Protein AF-A0A0D2G3L5-F1 (afdb_monomer_lite)

Foldseek 3Di:
DDDQLPDPVLLVVLVVLCLQQVDHSVLCSPPVSVVLVVLLVVLVVCLVPPDWDWDDPDPPDIDIGDQAQPAEEEEDEDSNNVCNRVSVRVSVNVSSVHDYHPQEYEYDEAPVVVVVVCVVCVVPPVGHYHYDHDDDDDDDDDPPDPVVVSVVVVVCVCRSRVPVPDDDPQDDLVVFQDDLVRPLCVCLLVDALQVQLVVVCPPPVNVVVVVVLVVLLPDDFFFEAAALDFDPPLDDFDDLPDALAFLVVQLLVLVVQLVVPDDPVLCVQAEDALPDSLLLPAAAASNPDRSGHDFQVRDDPSNNVSVLSSLPSGWDPVLSVQQQLLLCLQQLLCVSLSNNSRGHSRRKHKHKYHDPSDDQQAKIWMWIHYHQWIWTWIHHNNAIDTDFTKHWHFQQADCPPDPRHGRGHCPVLVVLVLVLLVPFDPVLNVQQAPEAALPGPPDDPLCQDPRQGRDQCHRSNGSPNHHAGGDQLVVGPPSSNVSVLVSVLVLQSRGDPSNSVVLSVSVVVFSRQWGKHKYHDRDPNTWIKIWIDGQFKIKIKGFDADSSTRGPDRGNRIIMITIHGGSRCGSHRVNNVVSVVVVVVVD

Secondary structure (DSSP, 8-state):
---GGGSHHHHHHHHHHHHHH---HHHIIIIIHHHHHHHHHHHHTTTT----EEEESSSS-EEEE-----SEEEEE--GGGHHHHHHHHHHHHHHTTPEESSSEEEEEE-HHHHHHHHHHHHHHT---EEEEE---------TTS-HHHHHHHHHHHHHHTT-S-SS-PPPPGGGGPPPTT-GGGTTGGG--HHHHHHHHTTSHHHHHHHHHHHHHHHSPP---BSSS-PPPSSS-PPPTT------HHHHHHHHHHHHHHS-HHHHHHHEE-TT-GGGG---SSS------SEEGGGS-HHHHHHHHHHHHHHS-HHHHHHHHHHHHHHHHHHHHTT-TTTSSTT-EEEEEESSSS--TTS-EEEEEEETTEEEEEEEETTEEEEEEEEEEESSSB--SSSTTTT-B-SHHHHHHHHHHHHHS-HHHHHHHEEESSTT-TTS-GGG-BTTTBT-SS-TT-TT-B----SEEGGGS-HHHHHHHHHHHHHHHTTS-HHHHHHHHHHHHHTGGG-EEEEES--STT---EEEEE-SS-EEEEEE---SSS--SS--TTSEEEEEE-TTTTGGGHHHHHHHHHHHHTT-

InterPro domains:
  IPR015590 Aldehyde dehydrogenase domain [PF00171] (11-100)
  IPR015590 Aldehyde dehydrogenase domain [PF00171] (102-158)
  IPR016161 Aldehyde/histidinol dehydrogenase [SSF53720] (11-156)
  IPR016162 Aldehyde dehydrogenase, N-terminal [G3DSA:3.40.605.10] (7-100)
  IPR016162 Aldehyde dehydrogenase, N-terminal [G3DSA:3.40.605.10] (101-136)
  IPR016163 Aldehyde dehydrogenase, C-terminal [G3DSA:3.40.309.10] (137-156)
  IPR021889 Protein of unknown function DUF3500 [PF12006] (245-573)
  IPR021889 Protein of unknown function DUF3500 [PTHR37489] (172-582)

Sequence (587 aa):
MEHFHKSPDSEVLANVETLFISISVTTFLYMDIPHLAAFYRHYAGPADKIEGESFSIDDDMYKIVQHEPLRVYTGTASWNGSFLYVDWKIVLAFTGGNAIGIANISITGSAVSGIKVHENAVESNLKQMTFVLGGKSPAIVFKDADLDRALERRVEHDVTMPAQAGTSARPSFRDYLPKPDFPRLKHLSSCDAHTWGDLRIKEPFVADWMSLANGLISAPYQGITTDGVVQKGLFKLAGVNDDHGAPVQAMIDAVNNILLCASEQERRLICHDLDALQWRQWMNPEIYVFKNGVRLEEISDALAEKIHALMRASLSPSGYQRAIGCMKVNAFLGRLVNGRGVLNRDSYNFVLYGEMPPRRDRPWGWQLYGHHLCLNCTVLNTQMVLSPVFMGAEPNVIDDGGSDDGLLLFDTQEARGLALMQSLPQDLQCRIRVYDNLEDPNMPEWRFHRADQRHLGGAFQDNRVIPYEGVPVVEFPTWAQSAVENIIRISLDILPEKSLDQRMREILQHWSKTFFSWIGSFSDVDAFYYKIHSPVIMIEFDHHTGLFLTNKEALPFHIHTLIRTPNGNDYGKEYIRQYNEQAASRA

Radius of gyration: 28.54 Å; chains: 1; bounding box: 92×88×65 Å

pLDDT: mean 89.17, std 12.27, range [30.16, 98.88]

Structure (mmCIF, N/CA/C/O backbone):
data_AF-A0A0D2G3L5-F1
#
_entry.id   AF-A0A0D2G3L5-F1
#
loop_
_atom_site.group_PDB
_atom_site.id
_atom_site.type_symbol
_atom_site.label_atom_id
_atom_site.label_alt_id
_atom_site.label_comp_id
_atom_site.label_asym_id
_atom_site.label_entity_id
_atom_site.label_seq_id
_atom_site.pdbx_PDB_ins_code
_atom_site.Cartn_x
_atom_site.Cartn_y
_atom_site.Cartn_z
_atom_site.occupancy
_atom_site.B_iso_or_equiv
_atom_site.auth_seq_id
_atom_site.auth_comp_id
_atom_site.auth_asym_id
_atom_site.auth_atom_id
_atom_site.pdbx_PDB_model_num
ATOM 1 N N . MET A 1 1 ? 17.163 -39.505 33.069 1.00 47.16 1 MET A N 1
ATOM 2 C CA . MET A 1 1 ? 16.764 -38.289 32.324 1.00 47.16 1 MET A CA 1
ATOM 3 C C . MET A 1 1 ? 15.269 -38.074 32.530 1.00 47.16 1 MET A C 1
ATOM 5 O O . MET A 1 1 ? 14.488 -38.275 31.614 1.00 47.16 1 MET A O 1
ATOM 9 N N . GLU A 1 2 ? 14.844 -37.750 33.751 1.00 47.34 2 GLU A N 1
ATOM 10 C CA . GLU A 1 2 ? 13.419 -37.732 34.103 1.00 47.34 2 GLU A CA 1
ATOM 11 C C . GLU A 1 2 ? 12.955 -36.315 34.473 1.00 47.34 2 GLU A C 1
ATOM 13 O O . GLU A 1 2 ? 13.582 -35.637 35.281 1.00 47.34 2 GLU A O 1
ATOM 18 N N . HIS A 1 3 ? 11.840 -35.911 33.849 1.00 58.16 3 HIS A N 1
ATOM 19 C CA . HIS A 1 3 ? 10.910 -34.831 34.226 1.00 58.16 3 HIS A CA 1
ATOM 20 C C . HIS A 1 3 ? 11.218 -33.355 33.890 1.00 58.16 3 HIS A C 1
ATOM 22 O O . HIS A 1 3 ? 10.500 -32.497 34.392 1.00 58.16 3 HIS A O 1
ATOM 28 N N . PHE A 1 4 ? 12.154 -33.018 32.988 1.00 59.69 4 PHE A N 1
ATOM 29 C CA . PHE A 1 4 ? 12.314 -31.605 32.561 1.00 59.69 4 PHE A CA 1
ATOM 30 C C . PHE A 1 4 ? 11.053 -31.032 31.910 1.00 59.69 4 PHE A C 1
ATOM 32 O O . PHE A 1 4 ? 10.626 -29.954 32.290 1.00 59.69 4 PHE A O 1
ATOM 39 N N . HIS A 1 5 ? 10.375 -31.810 31.065 1.00 59.59 5 HIS A N 1
ATOM 40 C CA . HIS A 1 5 ? 9.114 -31.434 30.413 1.00 59.59 5 HIS A CA 1
ATOM 41 C C . HIS A 1 5 ? 7.925 -31.192 31.365 1.00 59.59 5 HIS A C 1
ATOM 43 O O . HIS A 1 5 ? 6.840 -30.878 30.895 1.00 59.59 5 HIS A O 1
ATOM 49 N N . LYS A 1 6 ? 8.085 -31.397 32.682 1.00 61.81 6 LYS A N 1
ATOM 50 C CA . LYS A 1 6 ? 7.016 -31.241 33.685 1.00 61.81 6 LYS A CA 1
ATOM 51 C C . LYS A 1 6 ? 7.163 -29.981 34.544 1.00 61.81 6 LYS A C 1
ATOM 53 O O . LYS A 1 6 ? 6.397 -29.822 35.493 1.00 61.81 6 LYS A O 1
ATOM 58 N N . SER A 1 7 ? 8.157 -29.122 34.288 1.00 74.44 7 SER A N 1
ATOM 59 C CA . SER A 1 7 ? 8.245 -27.843 35.001 1.00 74.44 7 SER A CA 1
ATOM 60 C C . SER A 1 7 ? 7.235 -26.837 34.428 1.00 74.44 7 SER A C 1
ATOM 62 O O . SER A 1 7 ? 7.032 -26.823 33.213 1.00 74.44 7 SER A O 1
ATOM 64 N N . PRO A 1 8 ? 6.650 -25.954 35.261 1.00 65.75 8 PRO A N 1
ATOM 65 C CA . PRO A 1 8 ? 5.801 -24.860 34.781 1.00 65.75 8 PRO A CA 1
ATOM 66 C C . PRO A 1 8 ? 6.496 -23.991 33.721 1.00 65.75 8 PRO A C 1
ATOM 68 O O . PRO A 1 8 ? 5.875 -23.571 32.750 1.00 65.75 8 PRO A O 1
ATOM 71 N N . ASP A 1 9 ? 7.810 -23.793 33.860 1.00 79.88 9 ASP A N 1
ATOM 72 C CA . ASP A 1 9 ? 8.610 -23.017 32.908 1.00 79.88 9 ASP A CA 1
ATOM 73 C C . ASP A 1 9 ? 8.715 -23.697 31.534 1.00 79.88 9 ASP A C 1
ATOM 75 O O . ASP A 1 9 ? 8.773 -23.015 30.515 1.00 79.88 9 ASP A O 1
ATOM 79 N N . SER A 1 10 ? 8.695 -25.034 31.475 1.00 83.00 10 SER A N 1
ATOM 80 C CA . SER A 1 10 ? 8.780 -25.771 30.206 1.00 83.00 10 SER A CA 1
ATOM 81 C C . SER A 1 10 ? 7.523 -25.600 29.364 1.00 83.00 10 SER A C 1
ATOM 83 O O . SER A 1 10 ? 7.622 -25.447 28.150 1.00 83.00 10 SER A O 1
ATOM 85 N N . GLU A 1 11 ? 6.345 -25.576 29.994 1.00 81.56 11 GLU A N 1
ATOM 86 C CA . GLU A 1 11 ? 5.089 -25.290 29.293 1.00 81.56 11 GLU A CA 1
ATOM 87 C C . GLU A 1 11 ? 5.057 -23.849 28.777 1.00 81.56 11 GLU A C 1
ATOM 89 O O . GLU A 1 11 ? 4.633 -23.612 27.647 1.00 81.56 11 GLU A O 1
ATOM 94 N N . VAL A 1 12 ? 5.545 -22.882 29.559 1.00 84.44 12 VAL A N 1
ATOM 95 C CA . VAL A 1 12 ? 5.645 -21.484 29.114 1.00 84.44 12 VAL A CA 1
ATOM 96 C C . VAL A 1 12 ? 6.586 -21.362 27.916 1.00 84.44 12 VAL A C 1
ATOM 98 O O . VAL A 1 12 ? 6.193 -20.794 26.898 1.00 84.44 12 VAL A O 1
ATOM 101 N N . LEU A 1 13 ? 7.791 -21.934 27.996 1.00 82.31 13 LEU A N 1
ATOM 102 C CA . LEU A 1 13 ? 8.763 -21.908 26.899 1.00 82.31 13 LEU A CA 1
ATOM 103 C C . LEU A 1 13 ? 8.226 -22.601 25.643 1.00 82.31 13 LEU A C 1
ATOM 105 O O . LEU A 1 13 ? 8.369 -22.063 24.548 1.00 82.31 13 LEU A O 1
ATOM 109 N N . ALA A 1 14 ? 7.546 -23.740 25.795 1.00 82.94 14 ALA A N 1
ATOM 110 C CA . ALA A 1 14 ? 6.939 -24.450 24.675 1.00 82.94 14 ALA A CA 1
ATOM 111 C C . ALA A 1 14 ? 5.840 -23.636 23.993 1.00 82.94 14 ALA A C 1
ATOM 113 O O . ALA A 1 14 ? 5.793 -23.586 22.766 1.00 82.94 14 ALA A O 1
ATOM 114 N N . ASN A 1 15 ? 4.980 -22.970 24.766 1.00 80.56 15 ASN A N 1
ATOM 115 C CA . ASN A 1 15 ? 3.945 -22.105 24.209 1.00 80.56 15 ASN A CA 1
ATOM 116 C C . ASN A 1 15 ? 4.549 -20.888 23.497 1.00 80.56 15 ASN A C 1
ATOM 118 O O . ASN A 1 15 ? 4.095 -20.540 22.410 1.00 80.56 15 ASN A O 1
ATOM 122 N N . VAL A 1 16 ? 5.588 -20.269 24.067 1.00 80.50 16 VAL A N 1
ATOM 123 C CA . VAL A 1 16 ? 6.295 -19.149 23.429 1.00 80.50 16 VAL A CA 1
ATOM 124 C C . VAL A 1 16 ? 6.931 -19.595 22.114 1.00 80.50 16 VAL A C 1
ATOM 126 O O . VAL A 1 16 ? 6.657 -18.989 21.084 1.00 80.50 16 VAL A O 1
ATOM 129 N N . GLU A 1 17 ? 7.713 -20.674 22.106 1.00 78.06 17 GLU A N 1
ATOM 130 C CA . GLU A 1 17 ? 8.381 -21.127 20.881 1.00 78.06 17 GLU A CA 1
ATOM 131 C C . GLU A 1 17 ? 7.371 -21.533 19.799 1.00 78.06 17 GLU A C 1
ATOM 133 O O . GLU A 1 17 ? 7.500 -21.136 18.640 1.00 78.06 17 GLU A O 1
ATOM 138 N N . THR A 1 18 ? 6.308 -22.243 20.190 1.00 77.00 18 THR A N 1
ATOM 139 C CA . THR A 1 18 ? 5.208 -22.624 19.290 1.00 77.00 18 THR A CA 1
ATOM 140 C C . THR A 1 18 ? 4.595 -21.400 18.608 1.00 77.00 18 THR A C 1
ATOM 142 O O . THR A 1 18 ? 4.385 -21.417 17.396 1.00 77.00 18 THR A O 1
ATOM 145 N N . LEU A 1 19 ? 4.358 -20.315 19.354 1.00 75.25 19 LEU A N 1
ATOM 146 C CA . LEU A 1 19 ? 3.807 -19.070 18.807 1.00 75.25 19 LEU A CA 1
ATOM 147 C C . LEU A 1 19 ? 4.730 -18.412 17.775 1.00 75.25 19 LEU A C 1
ATOM 149 O O . LEU A 1 19 ? 4.244 -17.785 16.834 1.00 75.25 19 LEU A O 1
ATOM 153 N N . PHE A 1 20 ? 6.048 -18.523 17.948 1.00 63.56 20 PHE A N 1
ATOM 154 C CA . PHE A 1 20 ? 7.009 -17.836 17.087 1.00 63.56 20 PHE A CA 1
ATOM 155 C C . PHE A 1 20 ? 7.402 -18.636 15.846 1.00 63.56 20 PHE A C 1
ATOM 157 O O . PHE A 1 20 ? 7.560 -18.034 14.781 1.00 63.56 20 PHE A O 1
ATOM 164 N N . ILE A 1 21 ? 7.551 -19.959 15.960 1.00 70.56 21 ILE A N 1
ATOM 165 C CA . ILE A 1 21 ? 8.159 -20.785 14.901 1.00 70.56 21 ILE A CA 1
ATOM 166 C C . ILE A 1 21 ? 7.238 -21.898 14.390 1.00 70.56 21 ILE A C 1
ATOM 168 O O . ILE A 1 21 ? 7.626 -22.647 13.499 1.00 70.56 21 ILE A O 1
ATOM 172 N N . SER A 1 22 ? 6.013 -21.996 14.921 1.00 72.75 22 SER A N 1
ATOM 173 C CA . SER A 1 22 ? 5.013 -23.011 14.545 1.00 72.75 22 SER A CA 1
ATOM 174 C C . SER A 1 22 ? 5.454 -24.466 14.782 1.00 72.75 22 SER A C 1
ATOM 176 O O . SER A 1 22 ? 4.957 -25.384 14.132 1.00 72.75 22 SER A O 1
ATOM 178 N N . ILE A 1 23 ? 6.368 -24.703 15.731 1.00 74.94 23 ILE A N 1
ATOM 179 C CA . ILE A 1 23 ? 6.668 -26.053 16.233 1.00 74.94 23 ILE A CA 1
ATOM 180 C C . ILE A 1 23 ? 5.540 -26.528 17.153 1.00 74.94 23 ILE A C 1
ATOM 182 O O . ILE A 1 23 ? 4.948 -25.722 17.860 1.00 74.94 23 ILE A O 1
ATOM 186 N N . SER A 1 24 ? 5.219 -27.824 17.179 1.00 79.56 24 SER A N 1
ATOM 187 C CA . SER A 1 24 ? 4.185 -28.310 18.100 1.00 79.56 24 SER A CA 1
ATOM 188 C C . SER A 1 24 ? 4.659 -28.249 19.560 1.00 79.56 24 SER A C 1
ATOM 190 O O . SER A 1 24 ? 5.800 -28.610 19.864 1.00 79.56 24 SER A O 1
ATOM 192 N N . VAL A 1 25 ? 3.757 -27.878 20.481 1.00 80.19 25 VAL A N 1
ATOM 193 C CA . VAL A 1 25 ? 4.023 -27.870 21.935 1.00 80.19 25 VAL A CA 1
ATOM 194 C C . VAL A 1 25 ? 4.553 -29.229 22.398 1.00 80.19 25 VAL A C 1
ATOM 196 O O . VAL A 1 25 ? 5.497 -29.300 23.182 1.00 80.19 25 VAL A O 1
ATOM 199 N N . THR A 1 26 ? 3.984 -30.323 21.886 1.00 79.88 26 THR A N 1
ATOM 200 C CA . THR A 1 26 ? 4.417 -31.686 22.209 1.00 79.88 26 THR A CA 1
ATOM 201 C C . THR A 1 26 ? 5.843 -31.952 21.726 1.00 79.88 26 THR A C 1
ATOM 203 O O . THR A 1 26 ? 6.661 -32.438 22.502 1.00 79.88 26 THR A O 1
ATOM 206 N N . THR A 1 27 ? 6.174 -31.601 20.482 1.00 77.25 27 THR A N 1
ATOM 207 C CA . THR A 1 27 ? 7.536 -31.757 19.947 1.00 77.25 27 THR A CA 1
ATOM 208 C C . THR A 1 27 ? 8.533 -30.991 20.810 1.00 77.25 27 THR A C 1
ATOM 210 O O . THR A 1 27 ? 9.509 -31.572 21.278 1.00 77.25 27 THR A O 1
ATOM 213 N N . PHE A 1 28 ? 8.252 -29.724 21.114 1.00 82.50 28 PHE A N 1
ATOM 214 C CA . PHE A 1 28 ? 9.164 -28.898 21.899 1.00 82.50 28 PHE A CA 1
ATOM 215 C C . PHE A 1 28 ? 9.344 -29.420 23.337 1.00 82.50 28 PHE A C 1
ATOM 217 O O . PHE A 1 28 ? 10.466 -29.533 23.831 1.00 82.50 28 PHE A O 1
ATOM 224 N N . LEU A 1 29 ? 8.255 -29.819 24.006 1.00 82.50 29 LEU A N 1
ATOM 225 C CA . LEU A 1 29 ? 8.312 -30.357 25.369 1.00 82.50 29 LEU A CA 1
ATOM 226 C C . LEU A 1 29 ? 9.072 -31.681 25.460 1.00 82.50 29 LEU A C 1
ATOM 228 O O . LEU A 1 29 ? 9.805 -31.896 26.425 1.00 82.50 29 LEU A O 1
ATOM 232 N N . TYR A 1 30 ? 8.879 -32.589 24.502 1.00 80.88 30 TYR A N 1
ATOM 233 C CA . TYR A 1 30 ? 9.404 -33.953 24.601 1.00 80.88 30 TYR A CA 1
ATOM 234 C C . TYR A 1 30 ? 10.713 -34.180 23.843 1.00 80.88 30 TYR A C 1
ATOM 236 O O . TYR A 1 30 ? 11.402 -35.155 24.144 1.00 80.88 30 TYR A O 1
ATOM 244 N N . MET A 1 31 ? 11.089 -33.291 22.921 1.00 79.00 31 MET A N 1
ATOM 245 C CA . MET A 1 31 ? 12.350 -33.374 22.178 1.00 79.00 31 MET A CA 1
ATOM 246 C C . MET A 1 31 ? 13.317 -32.256 22.562 1.00 79.00 31 MET A C 1
ATOM 248 O O . MET A 1 31 ? 14.410 -32.539 23.060 1.00 79.00 31 MET A O 1
ATOM 252 N N . ASP A 1 32 ? 12.905 -30.999 22.403 1.00 81.56 32 ASP A N 1
ATOM 253 C CA . ASP A 1 32 ? 13.825 -29.862 22.504 1.00 81.56 32 ASP A CA 1
ATOM 254 C C . ASP A 1 32 ? 14.193 -29.544 23.951 1.00 81.56 32 ASP A C 1
ATOM 256 O O . ASP A 1 32 ? 15.374 -29.433 24.267 1.00 81.56 32 ASP A O 1
ATOM 260 N N . ILE A 1 33 ? 13.223 -29.489 24.868 1.00 86.00 33 ILE A N 1
ATOM 261 C CA . ILE A 1 33 ? 13.487 -29.224 26.292 1.00 86.00 33 ILE A CA 1
ATOM 262 C C . ILE A 1 33 ? 14.455 -30.258 26.911 1.00 86.00 33 ILE A C 1
ATOM 264 O O . ILE A 1 33 ? 15.423 -29.856 27.570 1.00 86.00 33 ILE A O 1
ATOM 268 N N . PRO A 1 34 ? 14.280 -31.584 26.718 1.00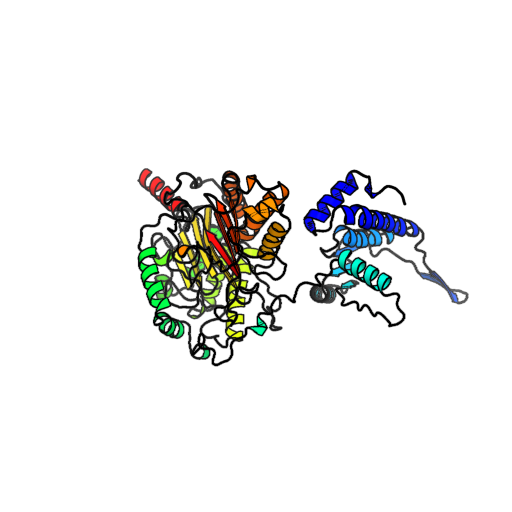 84.94 34 PRO A N 1
ATOM 269 C CA . PRO A 1 34 ? 15.252 -32.568 27.184 1.00 84.94 34 PRO A CA 1
ATOM 270 C C . PRO A 1 34 ? 16.628 -32.403 26.539 1.00 84.94 34 PRO A C 1
ATOM 272 O O . PRO A 1 34 ? 17.635 -32.543 27.237 1.00 84.94 34 PRO A O 1
ATOM 275 N N . HIS A 1 35 ? 16.677 -32.094 25.239 1.00 83.44 35 HIS A N 1
ATOM 276 C CA . HIS A 1 35 ? 17.929 -31.884 24.519 1.00 83.44 35 HIS A CA 1
ATOM 277 C C . HIS A 1 35 ? 18.671 -30.653 25.050 1.00 83.44 35 HIS A C 1
ATOM 279 O O . HIS A 1 35 ? 19.842 -30.767 25.405 1.00 83.44 35 HIS A O 1
ATOM 285 N N . LEU A 1 36 ? 17.986 -29.521 25.215 1.00 85.06 36 LEU A N 1
ATOM 286 C CA . LEU A 1 36 ? 18.509 -28.304 25.834 1.00 85.06 36 LEU A CA 1
ATOM 287 C C . LEU A 1 36 ? 19.085 -28.596 27.222 1.00 85.06 36 LEU A C 1
ATOM 289 O O . LEU A 1 36 ? 20.261 -28.346 27.484 1.00 85.06 36 LEU A O 1
ATOM 293 N N . ALA A 1 37 ? 18.302 -29.224 28.102 1.00 86.81 37 ALA A N 1
ATOM 294 C CA . ALA A 1 37 ? 18.755 -29.549 29.452 1.00 86.81 37 ALA A CA 1
ATOM 295 C C . ALA A 1 37 ? 19.970 -30.497 29.458 1.00 86.81 37 ALA A C 1
ATOM 297 O O . ALA A 1 37 ? 20.853 -30.378 30.314 1.00 86.81 37 ALA A O 1
ATOM 298 N N . ALA A 1 38 ? 20.025 -31.454 28.528 1.00 86.19 38 ALA A N 1
ATOM 299 C CA . ALA A 1 38 ? 21.177 -32.332 28.357 1.00 86.19 38 ALA A CA 1
ATOM 300 C C . ALA A 1 38 ? 22.402 -31.564 27.839 1.00 86.19 38 ALA A C 1
ATOM 302 O O . ALA A 1 38 ? 23.501 -31.787 28.343 1.00 86.19 38 ALA A O 1
ATOM 303 N N . PHE A 1 39 ? 22.210 -30.631 26.907 1.00 86.88 39 PHE A N 1
ATOM 304 C CA . PHE A 1 39 ? 23.258 -29.795 26.329 1.00 86.88 39 PHE A CA 1
ATOM 305 C C . PHE A 1 39 ? 23.917 -28.909 27.393 1.00 86.88 39 PHE A C 1
ATOM 307 O O . PHE A 1 39 ? 25.132 -28.967 27.576 1.00 86.88 39 PHE A O 1
ATOM 314 N N . TYR A 1 40 ? 23.120 -28.190 28.193 1.00 87.94 40 TYR A N 1
ATOM 315 C CA . TYR A 1 40 ? 23.626 -27.404 29.326 1.00 87.94 40 TYR A CA 1
ATOM 316 C C . TYR A 1 40 ? 24.425 -28.261 30.313 1.00 87.94 40 TYR A C 1
ATOM 318 O O . TYR A 1 40 ? 25.512 -27.873 30.733 1.00 87.94 40 TYR A O 1
ATOM 326 N N . ARG A 1 41 ? 23.925 -29.450 30.676 1.00 88.31 41 ARG A N 1
ATOM 327 C CA . ARG A 1 41 ? 24.650 -30.354 31.586 1.00 88.31 41 ARG A CA 1
ATOM 328 C C . ARG A 1 41 ? 25.946 -30.872 30.992 1.00 88.31 41 ARG A C 1
ATOM 330 O O . ARG A 1 41 ? 26.944 -30.948 31.705 1.00 88.31 41 ARG A O 1
ATOM 337 N N . HIS A 1 42 ? 25.913 -31.247 29.717 1.00 89.44 42 HIS A N 1
ATOM 338 C CA . HIS A 1 42 ? 27.077 -31.759 29.018 1.00 89.44 42 HIS A CA 1
ATOM 339 C C . HIS A 1 42 ? 28.209 -30.736 29.060 1.00 89.44 42 HIS A C 1
ATOM 341 O O . HIS A 1 42 ? 29.313 -31.099 29.439 1.00 89.44 42 HIS A O 1
ATOM 347 N N . TYR A 1 43 ? 27.918 -29.466 28.768 1.00 87.62 43 TYR A N 1
ATOM 348 C CA . TYR A 1 43 ? 28.911 -28.390 28.705 1.00 87.62 43 TYR A CA 1
ATOM 349 C C . TYR A 1 43 ? 29.214 -27.704 30.044 1.00 87.62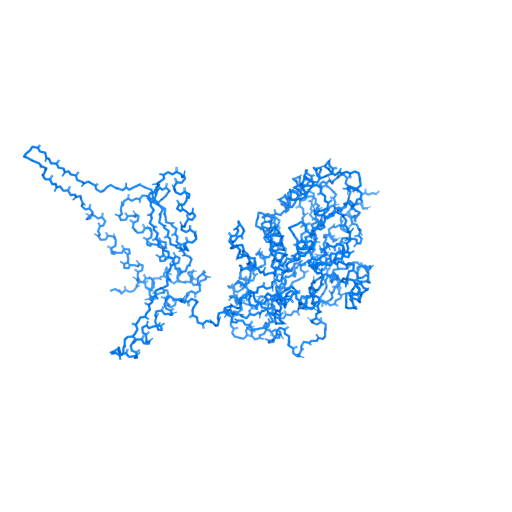 43 TYR A C 1
ATOM 351 O O . TYR A 1 43 ? 30.269 -27.085 30.182 1.00 87.62 43 TYR A O 1
ATOM 359 N N . ALA A 1 44 ? 28.372 -27.877 31.065 1.00 87.69 44 ALA A N 1
ATOM 360 C CA . ALA A 1 44 ? 28.754 -27.577 32.445 1.00 87.69 44 ALA A CA 1
ATOM 361 C C . ALA A 1 44 ? 29.841 -28.542 32.955 1.00 87.69 44 ALA A C 1
ATOM 363 O O . ALA A 1 44 ? 30.709 -28.144 33.724 1.00 87.69 44 ALA A O 1
ATOM 364 N N . GLY A 1 45 ? 29.819 -29.803 32.506 1.00 89.00 45 GLY A N 1
ATOM 365 C CA . GLY A 1 45 ? 30.774 -30.841 32.902 1.00 89.00 45 GLY A CA 1
ATOM 366 C C . GLY A 1 45 ? 32.257 -30.531 32.633 1.00 89.00 45 GLY A C 1
ATOM 367 O O . GLY A 1 45 ? 33.062 -30.787 33.526 1.00 89.00 45 GLY A O 1
ATOM 368 N N . PRO A 1 46 ? 32.652 -30.031 31.446 1.00 85.94 46 PRO A N 1
ATOM 369 C CA . PRO A 1 46 ? 34.035 -29.697 31.122 1.00 85.94 46 PRO A CA 1
ATOM 370 C C . PRO A 1 46 ? 34.448 -28.270 31.501 1.00 85.94 46 PRO A C 1
ATOM 372 O O . PRO A 1 46 ? 35.598 -27.921 31.260 1.00 85.94 46 PRO A O 1
ATOM 375 N N . ALA A 1 47 ? 33.566 -27.439 32.068 1.00 85.88 47 ALA A N 1
ATOM 376 C CA . ALA A 1 47 ? 33.876 -26.031 32.351 1.00 85.88 47 ALA A CA 1
ATOM 377 C C . ALA A 1 47 ? 35.096 -25.840 33.283 1.00 85.88 47 ALA A C 1
ATOM 379 O O . ALA A 1 47 ? 35.792 -24.835 33.195 1.00 85.88 47 ALA A O 1
ATOM 380 N N . ASP A 1 48 ? 35.386 -26.821 34.139 1.00 84.44 48 ASP A N 1
ATOM 381 C CA . ASP A 1 48 ? 36.551 -26.895 35.032 1.00 84.44 48 ASP A CA 1
ATOM 382 C C . ASP A 1 48 ? 37.668 -27.829 34.513 1.00 84.44 48 ASP A C 1
ATOM 384 O O . ASP A 1 48 ? 38.612 -28.120 35.244 1.00 84.44 48 ASP A O 1
ATOM 388 N N . LYS A 1 49 ? 37.561 -28.325 33.272 1.00 87.81 49 LYS A N 1
ATOM 389 C CA . LYS A 1 49 ? 38.452 -29.339 32.662 1.00 87.81 49 LYS A CA 1
ATOM 390 C C . LYS A 1 49 ? 39.076 -28.881 31.340 1.00 87.81 49 LYS A C 1
ATOM 392 O O . LYS A 1 49 ? 39.583 -29.702 30.579 1.00 87.81 49 LYS A O 1
ATOM 397 N N . ILE A 1 50 ? 39.021 -27.585 31.031 1.00 85.69 50 ILE A N 1
ATOM 398 C CA . ILE A 1 50 ? 39.730 -27.022 29.876 1.00 85.69 50 ILE A CA 1
ATOM 399 C C . ILE A 1 50 ? 41.192 -26.830 30.280 1.00 85.69 50 ILE A C 1
ATOM 401 O O . ILE A 1 50 ? 41.574 -25.803 30.839 1.00 85.69 50 ILE A O 1
ATOM 405 N N . GLU A 1 51 ? 41.998 -27.856 30.037 1.00 85.06 51 GLU A N 1
ATOM 406 C CA . GLU A 1 51 ? 43.419 -27.855 30.373 1.00 85.06 51 GLU A CA 1
ATOM 407 C C . GLU A 1 51 ? 44.255 -27.179 29.278 1.00 85.06 51 GLU A C 1
ATOM 409 O O . GLU A 1 51 ? 43.883 -27.145 28.101 1.00 85.06 51 GLU A O 1
ATOM 414 N N . GLY A 1 52 ? 45.381 -26.600 29.691 1.00 86.75 52 GLY A N 1
ATOM 415 C CA . GLY A 1 52 ? 46.449 -26.186 28.788 1.00 86.75 52 GLY A CA 1
ATOM 416 C C . GLY A 1 52 ? 47.391 -27.347 28.469 1.00 86.75 52 GLY A C 1
ATOM 417 O O . GLY A 1 52 ? 47.238 -28.451 28.982 1.00 86.75 52 GLY A O 1
ATOM 418 N N . GLU A 1 53 ? 48.414 -27.084 27.667 1.00 92.06 53 GLU A N 1
ATOM 419 C CA . GLU A 1 53 ? 49.436 -28.079 27.324 1.00 92.06 53 GLU A CA 1
ATOM 420 C C . GLU A 1 53 ? 50.801 -27.644 27.856 1.00 92.06 53 GLU A C 1
ATOM 422 O O . GLU A 1 53 ? 51.095 -26.449 27.947 1.00 92.06 53 GLU A O 1
ATOM 427 N N . SER A 1 54 ? 51.670 -28.600 28.178 1.00 88.62 54 SER A N 1
ATOM 428 C CA . SER A 1 54 ? 53.074 -28.319 28.470 1.00 88.62 54 SER A CA 1
ATOM 429 C C . SER A 1 54 ? 53.986 -29.298 27.746 1.00 88.62 54 SER A C 1
ATOM 431 O O . SER A 1 54 ? 53.689 -30.485 27.622 1.00 88.62 54 SER A O 1
ATOM 433 N N . PHE A 1 55 ? 55.097 -28.784 27.231 1.00 89.69 55 PHE A N 1
ATOM 434 C CA . PHE A 1 55 ? 56.098 -29.592 26.551 1.00 89.69 55 PHE A CA 1
ATOM 435 C C . PHE A 1 55 ? 57.498 -29.021 26.750 1.00 89.69 55 PHE A C 1
ATOM 437 O O . PHE A 1 55 ? 57.699 -27.803 26.774 1.00 89.69 55 PHE A O 1
ATOM 444 N N . SER A 1 56 ? 58.468 -29.920 26.888 1.00 85.50 56 SER A N 1
ATOM 445 C CA . SER A 1 56 ? 59.891 -29.584 26.904 1.00 85.50 56 SER A CA 1
ATOM 446 C C . SER A 1 56 ? 60.345 -29.295 25.478 1.00 85.50 56 SER A C 1
ATOM 448 O O . SER A 1 56 ? 60.137 -30.120 24.587 1.00 85.50 56 SER A O 1
ATOM 450 N N . ILE A 1 57 ? 60.933 -28.121 25.254 1.00 80.56 57 ILE A N 1
ATOM 451 C CA . ILE A 1 57 ? 61.554 -27.791 23.965 1.00 80.56 57 ILE A CA 1
ATOM 452 C C . ILE A 1 57 ? 63.004 -28.302 23.960 1.00 80.56 57 ILE A C 1
ATOM 454 O O . ILE A 1 57 ? 63.433 -28.894 22.971 1.00 80.56 57 ILE A O 1
ATOM 458 N N . ASP A 1 58 ? 63.713 -28.131 25.080 1.00 78.31 58 ASP A N 1
ATOM 459 C CA . ASP A 1 58 ? 65.056 -28.649 25.375 1.00 78.31 58 ASP A CA 1
ATOM 460 C C . ASP A 1 58 ? 65.263 -28.776 26.907 1.00 78.31 58 ASP A C 1
ATOM 462 O O . ASP A 1 58 ? 64.302 -28.641 27.670 1.00 78.31 58 ASP A O 1
ATOM 466 N N . ASP A 1 59 ? 66.490 -29.077 27.358 1.00 77.81 59 ASP A N 1
ATOM 467 C CA . ASP A 1 59 ? 66.812 -29.342 28.773 1.00 77.81 59 ASP A CA 1
ATOM 468 C C . ASP A 1 59 ? 66.610 -28.123 29.701 1.00 77.81 59 ASP A C 1
ATOM 470 O O . ASP A 1 59 ? 66.399 -28.307 30.903 1.00 77.81 59 ASP A O 1
ATOM 474 N N . ASP A 1 60 ? 66.608 -26.896 29.160 1.00 83.62 60 ASP A N 1
ATOM 475 C CA . ASP A 1 60 ? 66.553 -25.647 29.936 1.00 83.62 60 ASP A CA 1
ATOM 476 C C . ASP A 1 60 ? 65.267 -24.825 29.691 1.00 83.62 60 ASP A C 1
ATOM 478 O O . ASP A 1 60 ? 65.035 -23.819 30.373 1.00 83.62 60 ASP A O 1
ATOM 482 N N . MET A 1 61 ? 64.400 -25.230 28.749 1.00 83.44 61 MET A N 1
ATOM 483 C CA . MET A 1 61 ? 63.191 -24.487 28.378 1.00 83.44 61 MET A CA 1
ATOM 484 C C . MET A 1 61 ? 61.924 -25.351 28.308 1.00 83.44 61 MET A C 1
ATOM 486 O O . MET A 1 61 ? 61.802 -26.302 27.531 1.00 83.44 61 MET A O 1
ATOM 490 N N . TYR A 1 62 ? 60.901 -24.913 29.047 1.00 84.88 62 TYR A N 1
ATOM 491 C CA . TYR A 1 62 ? 59.537 -25.436 28.960 1.00 84.88 62 TYR A CA 1
ATOM 492 C C . TYR A 1 62 ? 58.618 -24.450 28.242 1.00 84.88 62 TYR A C 1
ATOM 494 O O . TYR A 1 62 ? 58.626 -23.252 28.534 1.00 84.88 62 TYR A O 1
ATOM 502 N N . LYS A 1 63 ? 57.765 -24.965 27.353 1.00 87.50 63 LYS A N 1
ATOM 503 C CA . LYS A 1 63 ? 56.636 -24.222 26.793 1.00 87.50 63 LYS A CA 1
ATOM 504 C C . LYS A 1 63 ? 55.347 -24.657 27.469 1.00 87.50 63 LYS A C 1
ATOM 506 O O . LYS A 1 63 ? 55.064 -25.844 27.588 1.00 87.50 63 LYS A O 1
ATOM 511 N N . ILE A 1 64 ? 54.570 -23.662 27.884 1.00 90.75 64 ILE A N 1
ATOM 512 C CA . ILE A 1 64 ? 53.230 -23.818 28.442 1.00 90.75 6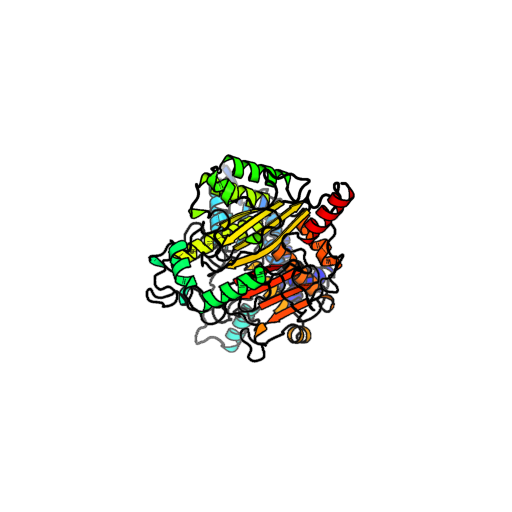4 ILE A CA 1
ATOM 513 C C . ILE A 1 64 ? 52.263 -23.111 27.495 1.00 90.75 64 ILE A C 1
ATOM 515 O O . ILE A 1 64 ? 52.479 -21.956 27.125 1.00 90.75 64 ILE A O 1
ATOM 519 N N . VAL A 1 65 ? 51.210 -23.809 27.089 1.00 90.88 65 VAL A N 1
ATOM 520 C CA . VAL A 1 65 ? 50.092 -23.276 26.311 1.00 90.88 65 VAL A CA 1
ATOM 521 C C . VAL A 1 65 ? 48.912 -23.121 27.255 1.00 90.88 65 VAL A C 1
ATOM 523 O O . VAL A 1 65 ? 48.523 -24.077 27.919 1.00 90.88 65 VAL A O 1
ATOM 526 N N . GLN A 1 66 ? 48.349 -21.918 27.322 1.00 87.25 66 GLN A N 1
ATOM 527 C CA . GLN A 1 66 ? 47.160 -21.622 28.115 1.00 87.25 66 GLN A CA 1
ATOM 528 C C . GLN A 1 66 ? 45.986 -21.314 27.188 1.00 87.25 66 GLN A C 1
ATOM 530 O O . GLN A 1 66 ? 46.139 -20.604 26.194 1.00 87.25 66 GLN A O 1
ATOM 535 N N . HIS A 1 67 ? 44.813 -21.838 27.530 1.00 86.62 67 HIS A N 1
ATOM 536 C CA . HIS A 1 67 ? 43.559 -21.530 26.854 1.00 86.62 67 HIS A CA 1
ATOM 537 C C . HIS A 1 67 ? 42.839 -20.416 27.615 1.00 86.62 67 HIS A C 1
ATOM 539 O O . HIS A 1 67 ? 42.174 -20.662 28.618 1.00 86.62 67 HIS A O 1
ATOM 545 N N . GLU A 1 68 ? 43.007 -19.175 27.157 1.00 83.12 68 GLU A N 1
ATOM 546 C CA . GLU A 1 68 ? 42.338 -18.016 27.752 1.00 83.12 68 GLU A CA 1
ATOM 547 C C . GLU A 1 68 ? 40.980 -17.732 27.084 1.00 83.12 68 GLU A C 1
ATOM 549 O O . GLU A 1 68 ? 40.845 -17.891 25.865 1.00 83.12 68 GLU A O 1
ATOM 554 N N . PRO A 1 69 ? 39.979 -17.237 27.836 1.00 81.69 69 PRO A N 1
ATOM 555 C CA . PRO A 1 69 ? 38.747 -16.732 27.244 1.00 81.69 69 PRO A CA 1
ATOM 556 C C . PRO A 1 69 ? 39.009 -15.572 26.273 1.00 81.69 69 PRO A C 1
ATOM 558 O O . PRO A 1 69 ? 39.742 -14.631 26.581 1.00 81.69 69 PRO A O 1
ATOM 561 N N . LEU A 1 70 ? 38.297 -15.563 25.144 1.00 71.94 70 LEU A N 1
ATOM 562 C CA . LEU A 1 70 ? 38.261 -14.463 24.167 1.00 71.94 70 LEU A CA 1
ATOM 563 C C . LEU A 1 70 ? 37.536 -13.206 24.694 1.00 71.94 70 LEU A C 1
ATOM 565 O O . LEU A 1 70 ? 37.501 -12.173 24.025 1.00 71.94 70 LEU A O 1
ATOM 569 N N . ARG A 1 71 ? 36.982 -13.284 25.911 1.00 66.69 71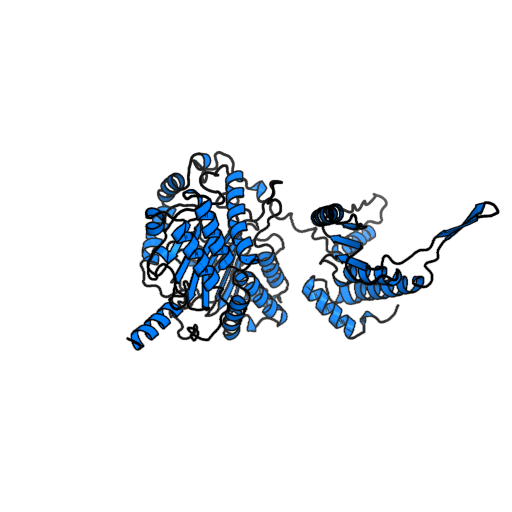 ARG A N 1
ATOM 570 C CA . ARG A 1 71 ? 36.335 -12.232 26.713 1.00 66.69 71 ARG A CA 1
ATOM 571 C C . ARG A 1 71 ? 34.948 -11.817 26.244 1.00 66.69 71 ARG A C 1
ATOM 573 O O . ARG A 1 71 ? 34.096 -11.620 27.101 1.00 66.69 71 ARG A O 1
ATOM 580 N N . VAL A 1 72 ? 34.700 -11.693 24.941 1.00 68.06 72 VAL A N 1
ATOM 581 C CA . VAL A 1 72 ? 33.455 -11.104 24.432 1.00 68.06 72 VAL A CA 1
ATOM 582 C C . VAL A 1 72 ? 32.919 -11.889 23.211 1.00 68.06 72 VAL A C 1
ATOM 584 O O . VAL A 1 72 ? 33.511 -11.872 22.133 1.00 68.06 72 VAL A O 1
ATOM 587 N N . TYR A 1 73 ? 31.795 -12.601 23.367 1.00 71.50 73 TYR A N 1
ATOM 588 C CA . TYR A 1 73 ? 31.221 -13.505 22.349 1.00 71.50 73 TYR A CA 1
ATOM 589 C C . TYR A 1 73 ? 29.805 -13.107 21.892 1.00 71.50 73 TYR A C 1
ATOM 591 O O . TYR A 1 73 ? 28.910 -12.912 22.716 1.00 71.50 73 TYR A O 1
ATOM 599 N N . THR A 1 74 ? 29.588 -13.021 20.575 1.00 73.44 74 THR A N 1
ATOM 600 C CA . THR A 1 74 ? 28.308 -12.727 19.912 1.00 73.44 74 THR A CA 1
ATOM 601 C C . THR A 1 74 ? 27.827 -13.939 19.124 1.00 73.44 74 THR A C 1
ATOM 603 O O . THR A 1 74 ? 28.481 -14.414 18.196 1.00 73.44 74 THR A O 1
ATOM 606 N N . GLY A 1 75 ? 26.635 -14.416 19.463 1.00 71.44 75 GLY A N 1
ATOM 607 C CA . GLY A 1 75 ? 25.918 -15.416 18.685 1.00 71.44 75 GLY A CA 1
ATOM 608 C C . GLY A 1 75 ? 24.810 -14.768 17.866 1.00 71.44 75 GLY A C 1
ATOM 609 O O . GLY A 1 75 ? 24.060 -13.945 18.382 1.00 71.44 75 GLY A O 1
ATOM 610 N N . THR A 1 76 ? 24.680 -15.170 16.607 1.00 72.94 76 THR A N 1
ATOM 611 C CA . THR A 1 76 ? 23.451 -14.984 15.830 1.00 72.94 76 THR A CA 1
ATOM 612 C C . THR A 1 76 ? 22.825 -16.356 15.589 1.00 72.94 76 THR A C 1
ATOM 614 O O . THR A 1 76 ? 23.519 -17.334 15.280 1.00 72.94 76 THR A O 1
ATOM 617 N N . ALA A 1 77 ? 21.516 -16.437 15.799 1.00 74.38 77 ALA A N 1
ATOM 618 C CA . ALA A 1 77 ? 20.728 -17.655 15.701 1.00 74.38 77 ALA A CA 1
ATOM 619 C C . ALA A 1 77 ? 19.655 -17.491 14.621 1.00 74.38 77 ALA A C 1
ATOM 621 O O . ALA A 1 77 ? 19.155 -16.385 14.404 1.00 74.38 77 ALA A O 1
ATOM 622 N N . SER A 1 78 ? 19.320 -18.586 13.941 1.00 70.06 78 SER A N 1
ATOM 623 C CA . SER A 1 78 ? 18.226 -18.611 12.977 1.00 70.06 78 SER A CA 1
ATOM 624 C C . SER A 1 78 ? 16.889 -18.815 13.687 1.00 70.06 78 SER A C 1
ATOM 626 O O . SER A 1 78 ? 16.816 -19.383 14.774 1.00 70.06 78 SER A O 1
ATOM 628 N N . TRP A 1 79 ? 15.818 -18.345 13.053 1.00 70.88 79 TRP A N 1
ATOM 629 C CA . TRP A 1 79 ? 14.473 -18.353 13.628 1.00 70.88 79 TRP A CA 1
ATOM 630 C C . TRP A 1 79 ? 13.842 -19.750 13.700 1.00 70.88 79 TRP A C 1
ATOM 632 O O . TRP A 1 79 ? 12.896 -19.940 14.443 1.00 70.88 79 TRP A O 1
ATOM 642 N N . ASN A 1 80 ? 14.335 -20.741 12.954 1.00 68.25 80 ASN A N 1
ATOM 643 C CA . ASN A 1 80 ? 13.716 -22.069 12.833 1.00 68.25 80 ASN A CA 1
ATOM 644 C C . ASN A 1 80 ? 13.985 -23.016 14.026 1.00 68.25 80 ASN A C 1
ATOM 646 O O . ASN A 1 80 ? 13.707 -24.207 13.935 1.00 68.25 80 ASN A O 1
ATOM 650 N N . GLY A 1 81 ? 14.562 -22.504 15.112 1.00 68.31 81 GLY A N 1
ATOM 651 C CA . GLY A 1 81 ? 14.908 -23.238 16.332 1.00 68.31 81 GLY A CA 1
ATOM 652 C C . GLY A 1 81 ? 15.482 -22.262 17.351 1.00 68.31 81 GLY A C 1
ATOM 653 O O . GLY A 1 81 ? 16.644 -22.372 17.738 1.00 68.31 81 GLY A O 1
ATOM 654 N N . SER A 1 82 ? 14.700 -21.234 17.682 1.00 69.75 82 SER A N 1
ATOM 655 C CA . SER A 1 82 ? 15.172 -20.010 18.330 1.00 69.75 82 SER A CA 1
ATOM 656 C C . SER A 1 82 ? 15.821 -20.297 19.681 1.00 69.75 82 SER A C 1
ATOM 658 O O . SER A 1 82 ? 16.976 -19.919 19.876 1.00 69.75 82 SER A O 1
ATOM 660 N N . PHE A 1 83 ? 15.153 -21.028 20.580 1.00 78.62 83 PHE A N 1
ATOM 661 C CA . PHE A 1 83 ? 15.760 -21.389 21.870 1.00 78.62 83 PHE A CA 1
ATOM 662 C C . PHE A 1 83 ? 16.956 -22.328 21.701 1.00 78.62 83 PHE A C 1
ATOM 664 O O . PHE A 1 83 ? 18.010 -22.088 22.282 1.00 78.62 83 PHE A O 1
ATOM 671 N N . LEU A 1 84 ? 16.837 -23.348 20.846 1.00 76.50 84 LEU A N 1
ATOM 672 C CA . LEU A 1 84 ? 17.903 -24.325 20.610 1.00 76.50 84 LEU A CA 1
ATOM 673 C C . LEU A 1 84 ? 19.201 -23.661 20.134 1.00 76.50 84 LEU A C 1
ATOM 675 O O . LEU A 1 84 ? 20.271 -23.878 20.705 1.00 76.50 84 LEU A O 1
ATOM 679 N N . TYR A 1 85 ? 19.111 -22.836 19.093 1.00 78.19 85 TYR A N 1
ATOM 680 C CA . TYR A 1 85 ? 20.282 -22.207 18.500 1.00 78.19 85 TYR A CA 1
ATOM 681 C C . TYR A 1 85 ? 20.844 -21.092 19.370 1.00 78.19 85 TYR A C 1
ATOM 683 O O . TYR A 1 85 ? 22.065 -20.952 19.414 1.00 78.19 85 TYR A O 1
ATOM 691 N N . VAL A 1 86 ? 20.008 -20.319 20.072 1.00 79.94 86 VAL A N 1
ATOM 692 C CA . VAL A 1 86 ? 20.487 -19.314 21.034 1.00 79.94 86 VAL A CA 1
ATOM 693 C C . VAL A 1 86 ? 21.247 -19.991 22.173 1.00 79.94 86 VAL A C 1
ATOM 695 O O . VAL A 1 86 ? 22.378 -19.598 22.473 1.00 79.94 86 VAL A O 1
ATOM 698 N N . ASP A 1 87 ? 20.698 -21.060 22.741 1.00 81.31 87 ASP A N 1
ATOM 699 C CA . ASP A 1 87 ? 21.304 -21.763 23.869 1.00 81.31 87 ASP A CA 1
ATOM 700 C C . ASP A 1 87 ? 22.623 -22.436 23.483 1.00 81.31 87 ASP A C 1
ATOM 702 O O . ASP A 1 87 ? 23.594 -22.363 24.239 1.00 81.31 87 ASP A O 1
ATOM 706 N N . TRP A 1 88 ? 22.731 -22.991 22.270 1.00 81.50 88 TRP A N 1
ATOM 707 C CA . TRP A 1 88 ? 24.008 -23.500 21.755 1.00 81.50 88 TRP A CA 1
ATOM 708 C C . TRP A 1 88 ? 25.114 -22.445 21.779 1.00 81.50 88 TRP A C 1
ATOM 710 O O . TRP A 1 88 ? 26.264 -22.757 22.088 1.00 81.50 88 TRP A O 1
ATOM 720 N N . LYS A 1 89 ? 24.781 -21.187 21.472 1.00 81.81 89 LYS A N 1
ATOM 721 C CA . LYS A 1 89 ? 25.736 -20.072 21.499 1.00 81.81 89 LYS A CA 1
ATOM 722 C C . LYS A 1 89 ? 26.074 -19.654 22.932 1.00 81.81 89 LYS A C 1
ATOM 724 O O . LYS A 1 89 ? 27.248 -19.475 23.249 1.00 81.81 89 LYS A O 1
ATOM 729 N N . ILE A 1 90 ? 25.063 -19.520 23.790 1.00 82.75 90 ILE A N 1
ATOM 730 C CA . ILE A 1 90 ? 25.215 -19.080 25.186 1.00 82.75 90 ILE A CA 1
ATOM 731 C C . ILE A 1 90 ? 26.053 -20.075 25.991 1.00 82.75 90 ILE A C 1
ATOM 733 O O . ILE A 1 90 ? 27.013 -19.689 26.657 1.00 82.75 90 ILE A O 1
ATOM 737 N N . VAL A 1 91 ? 25.710 -21.360 25.907 1.00 85.81 91 VAL A N 1
ATOM 738 C CA . VAL A 1 91 ? 26.352 -22.422 26.688 1.00 85.81 91 VAL A CA 1
ATOM 739 C C . VAL A 1 91 ? 27.833 -22.529 26.352 1.00 85.81 91 VAL A C 1
ATOM 741 O O . VAL A 1 91 ? 28.665 -22.522 27.255 1.00 85.81 91 VAL A O 1
ATOM 744 N N . LEU A 1 92 ? 28.178 -22.548 25.061 1.00 81.06 92 LEU A N 1
ATOM 745 C CA . LEU A 1 92 ? 29.573 -22.613 24.624 1.00 81.06 92 LEU A CA 1
ATOM 746 C C . LEU A 1 92 ? 30.372 -21.378 25.060 1.00 81.06 92 LEU A C 1
ATOM 748 O O . LEU A 1 92 ? 31.526 -21.510 25.474 1.00 81.06 92 LEU A O 1
ATOM 752 N N . ALA A 1 93 ? 29.764 -20.188 25.010 1.00 80.56 93 ALA A N 1
ATOM 753 C CA . ALA A 1 93 ? 30.407 -18.963 25.474 1.00 80.56 93 ALA A CA 1
ATOM 754 C C . ALA A 1 93 ? 30.755 -19.041 26.969 1.00 80.56 93 ALA A C 1
ATOM 756 O O . ALA A 1 93 ? 31.896 -18.749 27.341 1.00 80.56 93 ALA A O 1
ATOM 757 N N . PHE A 1 94 ? 29.806 -19.486 27.800 1.00 82.12 94 PHE A N 1
ATOM 758 C CA . PHE A 1 94 ? 29.992 -19.616 29.245 1.00 82.12 94 PHE A CA 1
ATOM 759 C C . PHE A 1 94 ? 30.973 -20.721 29.631 1.00 82.12 94 PHE A C 1
ATOM 761 O O . PHE A 1 94 ? 31.825 -20.484 30.484 1.00 82.12 94 PHE A O 1
ATOM 768 N N . THR A 1 95 ? 30.924 -21.887 28.982 1.00 84.25 95 THR A N 1
ATOM 769 C CA . THR A 1 95 ? 31.890 -22.970 29.230 1.00 84.25 95 THR A CA 1
ATOM 770 C C . THR A 1 95 ? 33.323 -22.528 28.938 1.00 84.25 95 THR A C 1
ATOM 772 O O . THR A 1 95 ? 34.233 -22.904 29.666 1.00 84.25 95 THR A O 1
ATOM 775 N N . GLY A 1 96 ? 33.531 -21.681 27.924 1.00 79.31 96 GLY A N 1
ATOM 776 C CA . GLY A 1 96 ? 34.837 -21.092 27.614 1.00 79.31 96 GLY A CA 1
ATOM 777 C C . GLY A 1 96 ? 35.219 -19.863 28.452 1.00 79.31 96 GLY A C 1
ATOM 778 O O . GLY A 1 96 ? 36.195 -19.199 28.112 1.00 79.31 96 GLY A O 1
ATOM 779 N N . GLY A 1 97 ? 34.445 -19.501 29.483 1.00 76.69 97 GLY A N 1
ATOM 780 C CA . GLY A 1 97 ? 34.727 -18.360 30.364 1.00 76.69 97 GLY A CA 1
ATOM 781 C C . GLY A 1 97 ? 34.543 -16.976 29.724 1.00 76.69 97 GLY A C 1
ATOM 782 O O . GLY A 1 97 ? 35.117 -15.998 30.202 1.00 76.69 97 GLY A O 1
ATOM 783 N N . ASN A 1 98 ? 33.780 -16.867 28.631 1.00 71.81 98 ASN A N 1
ATOM 784 C CA . ASN A 1 98 ? 33.544 -15.602 27.929 1.00 71.81 98 ASN A CA 1
ATOM 785 C C . ASN A 1 98 ? 32.332 -14.860 28.507 1.00 71.81 98 ASN A C 1
ATOM 787 O O . ASN A 1 98 ? 31.330 -15.479 28.865 1.00 71.81 98 ASN A O 1
ATOM 791 N N . ALA A 1 99 ? 32.374 -13.525 28.518 1.00 61.00 99 ALA A N 1
ATOM 792 C CA . ALA A 1 99 ? 31.167 -12.722 28.668 1.00 61.00 99 ALA A CA 1
ATOM 793 C C . ALA A 1 99 ? 30.428 -12.643 27.321 1.00 61.00 99 ALA A C 1
ATOM 795 O O . ALA A 1 99 ? 31.043 -12.620 26.249 1.00 61.00 99 ALA A O 1
ATOM 796 N N . ILE A 1 100 ? 29.098 -12.581 27.363 1.00 54.69 100 ILE A N 1
ATOM 797 C CA . ILE A 1 100 ? 28.291 -12.366 26.158 1.00 54.69 100 ILE A CA 1
ATOM 798 C C . ILE A 1 100 ? 28.376 -10.880 25.776 1.00 54.69 100 ILE A C 1
ATOM 800 O O . ILE A 1 100 ? 28.066 -10.006 26.584 1.00 54.69 100 ILE A O 1
ATOM 804 N N . GLY A 1 101 ? 28.818 -10.599 24.548 1.00 53.28 101 GLY A N 1
ATOM 805 C CA . GLY A 1 101 ? 28.988 -9.257 23.974 1.00 53.28 101 GLY A CA 1
ATOM 806 C C . GLY A 1 101 ? 29.722 -9.296 22.619 1.00 53.28 101 GLY A C 1
ATOM 807 O O . GLY A 1 101 ? 29.990 -10.365 22.087 1.00 53.28 101 GLY A O 1
ATOM 808 N N . ILE A 1 102 ? 30.130 -8.162 22.037 1.00 47.22 102 ILE A N 1
ATOM 809 C CA . ILE A 1 102 ? 30.722 -8.102 20.675 1.00 47.22 102 ILE A CA 1
ATOM 810 C C . ILE A 1 102 ? 32.265 -8.219 20.612 1.00 47.22 102 ILE A C 1
ATOM 812 O O . ILE A 1 102 ? 32.954 -7.211 20.743 1.00 47.22 102 ILE A O 1
ATOM 816 N N . ALA A 1 103 ? 32.819 -9.420 20.353 1.00 42.47 103 ALA A N 1
ATOM 817 C CA . ALA A 1 103 ? 34.193 -9.588 19.824 1.00 42.47 103 ALA A CA 1
ATOM 818 C C . ALA A 1 103 ? 34.445 -10.871 18.992 1.00 42.47 103 ALA A C 1
ATOM 820 O O . ALA A 1 103 ? 35.274 -10.815 18.089 1.00 42.47 103 ALA A O 1
ATOM 821 N N . ASN A 1 104 ? 33.720 -11.978 19.192 1.00 43.47 104 ASN A N 1
ATOM 822 C CA . ASN A 1 104 ? 33.703 -13.158 18.297 1.00 43.47 104 ASN A CA 1
ATOM 823 C C . ASN A 1 104 ? 32.282 -13.359 17.738 1.00 43.47 104 ASN A C 1
ATOM 825 O O . ASN A 1 104 ? 31.339 -13.174 18.499 1.00 43.47 104 ASN A O 1
ATOM 829 N N . ILE A 1 105 ? 32.100 -13.687 16.452 1.00 57.47 105 ILE A N 1
ATOM 830 C CA . ILE A 1 105 ? 30.762 -13.877 15.859 1.00 57.47 105 ILE A CA 1
ATOM 831 C C . ILE A 1 105 ? 30.581 -15.328 15.399 1.00 57.47 105 ILE A C 1
ATOM 833 O O . ILE A 1 105 ? 31.274 -15.812 14.501 1.00 57.47 105 ILE A O 1
ATOM 837 N N . SER A 1 106 ? 29.573 -16.002 15.954 1.00 54.59 106 SER A N 1
ATOM 838 C CA . SER A 1 106 ? 29.082 -17.276 15.430 1.00 54.59 106 SER A CA 1
ATOM 839 C C . SER A 1 106 ? 27.725 -17.101 14.760 1.00 54.59 106 SER A C 1
ATOM 841 O O . SER A 1 106 ? 26.808 -16.534 15.355 1.00 54.59 106 SER A O 1
ATOM 843 N N . ILE A 1 107 ? 27.590 -17.594 13.528 1.00 63.38 107 ILE A N 1
ATOM 844 C CA . ILE A 1 107 ? 26.386 -17.420 12.708 1.00 63.38 107 ILE A CA 1
ATOM 845 C C . ILE A 1 107 ? 25.681 -18.742 12.494 1.00 63.38 107 ILE A C 1
ATOM 847 O O . ILE A 1 107 ? 26.324 -19.724 12.135 1.00 63.38 107 ILE A O 1
ATOM 851 N N . THR A 1 108 ? 24.363 -18.735 12.679 1.00 68.38 108 THR A N 1
ATOM 852 C CA . THR A 1 108 ? 23.457 -19.789 12.210 1.00 68.38 108 THR A CA 1
ATOM 853 C C . THR A 1 108 ? 22.434 -19.143 11.282 1.00 68.38 108 THR A C 1
ATOM 855 O O . THR A 1 108 ? 21.680 -18.284 11.733 1.00 68.38 108 THR A O 1
ATOM 858 N N . GLY A 1 109 ? 22.444 -19.462 9.984 1.00 68.62 109 GLY A N 1
ATOM 859 C CA . GLY A 1 109 ? 21.583 -18.764 9.020 1.00 68.62 109 GLY A CA 1
ATOM 860 C C . GLY A 1 109 ? 21.854 -19.072 7.547 1.00 68.62 109 GLY A C 1
ATOM 861 O O . GLY A 1 109 ? 22.446 -20.091 7.196 1.00 68.62 109 GLY A O 1
ATOM 862 N N . SER A 1 110 ? 21.392 -18.190 6.656 1.00 76.00 110 SER A N 1
ATOM 863 C CA . SER A 1 110 ? 21.577 -18.361 5.210 1.00 76.00 110 SER A CA 1
ATOM 864 C C . SER A 1 110 ? 23.031 -18.126 4.784 1.00 76.00 110 SER A C 1
ATOM 866 O O . SER A 1 110 ? 23.757 -17.346 5.408 1.00 76.00 110 SER A O 1
ATOM 868 N N . ALA A 1 111 ? 23.449 -18.751 3.678 1.00 75.12 111 ALA A N 1
ATOM 869 C CA . ALA A 1 111 ? 24.769 -18.503 3.100 1.00 75.12 111 ALA A CA 1
ATOM 870 C C . ALA A 1 111 ? 24.960 -17.030 2.696 1.00 75.12 111 ALA A C 1
ATOM 872 O O . ALA A 1 111 ? 26.027 -16.470 2.928 1.00 75.12 111 ALA A O 1
ATOM 873 N N . VAL A 1 112 ? 23.907 -16.385 2.181 1.00 78.50 112 VAL A N 1
ATOM 874 C CA . VAL A 1 112 ? 23.914 -14.969 1.776 1.00 78.50 112 VAL A CA 1
ATOM 875 C C . VAL A 1 112 ? 24.213 -14.057 2.968 1.00 78.50 112 VAL A C 1
ATOM 877 O O . VAL A 1 112 ? 25.122 -13.230 2.914 1.00 78.50 112 VAL A O 1
ATOM 880 N N . SER A 1 113 ? 23.505 -14.248 4.084 1.00 74.75 113 SER A N 1
ATOM 881 C CA . SER A 1 113 ? 23.754 -13.490 5.316 1.00 74.75 113 SER A CA 1
ATOM 882 C C . SER A 1 113 ? 25.152 -13.773 5.874 1.00 74.75 113 SER A C 1
ATOM 884 O O . SER A 1 113 ? 25.833 -12.852 6.321 1.00 74.75 113 SER A O 1
ATOM 886 N N . GLY A 1 114 ? 25.603 -15.032 5.811 1.00 79.88 114 GLY A N 1
ATOM 887 C CA . GLY A 1 114 ? 26.948 -15.434 6.224 1.00 79.88 114 GLY A CA 1
ATOM 888 C C . GLY A 1 114 ? 28.051 -14.691 5.467 1.00 79.88 114 GLY A C 1
ATOM 889 O O . GLY A 1 114 ? 28.974 -14.178 6.099 1.00 79.88 114 GLY A O 1
ATOM 890 N N . ILE A 1 115 ? 27.916 -14.561 4.142 1.00 82.12 115 ILE A N 1
ATOM 891 C CA . ILE A 1 115 ? 28.845 -13.799 3.294 1.00 82.12 115 ILE A CA 1
ATOM 892 C C . ILE A 1 115 ? 28.890 -12.334 3.737 1.00 82.12 115 ILE A C 1
ATOM 894 O O . ILE A 1 115 ? 29.969 -11.816 4.012 1.00 82.12 115 ILE A O 1
ATOM 898 N N . LYS A 1 116 ? 27.732 -11.681 3.902 1.00 84.56 116 LYS A N 1
ATOM 899 C CA . LYS A 1 116 ? 27.686 -10.254 4.261 1.00 84.56 116 LYS A CA 1
ATOM 900 C C . LYS A 1 116 ? 28.318 -9.960 5.621 1.00 84.56 116 LYS A C 1
ATOM 902 O O . LYS A 1 116 ? 29.040 -8.980 5.787 1.00 84.56 116 LYS A O 1
ATOM 907 N N . VAL A 1 117 ? 28.066 -10.812 6.613 1.00 81.25 117 VAL A N 1
ATOM 908 C CA . VAL A 1 117 ? 28.673 -10.640 7.938 1.00 81.25 117 VAL A CA 1
ATOM 909 C C . VAL A 1 117 ? 30.175 -10.936 7.897 1.00 81.25 117 VAL A C 1
ATOM 911 O O . VAL A 1 117 ? 30.937 -10.286 8.614 1.00 81.25 117 VAL A O 1
ATOM 914 N N . HIS A 1 118 ? 30.619 -11.869 7.049 1.00 84.50 118 HIS A N 1
ATOM 915 C CA . HIS A 1 118 ? 32.041 -12.113 6.831 1.00 84.50 118 HIS A CA 1
ATOM 916 C C . HIS A 1 118 ? 32.743 -10.895 6.218 1.00 84.50 118 HIS A C 1
ATOM 918 O O . HIS A 1 118 ? 33.768 -10.476 6.752 1.00 84.50 118 HIS A O 1
ATOM 924 N N . GLU A 1 119 ? 32.166 -10.285 5.178 1.00 85.12 119 GLU A N 1
ATOM 925 C CA . GLU A 1 119 ? 32.666 -9.036 4.581 1.00 85.12 119 GLU A CA 1
ATOM 926 C C . GLU A 1 119 ? 32.834 -7.947 5.648 1.00 85.12 119 GLU A C 1
ATOM 928 O O . GLU A 1 119 ? 33.929 -7.417 5.825 1.00 85.12 119 GLU A O 1
ATOM 933 N N . ASN A 1 120 ? 31.796 -7.708 6.456 1.00 83.88 120 ASN A N 1
ATOM 934 C CA . ASN A 1 120 ? 31.851 -6.721 7.537 1.00 83.88 120 ASN A CA 1
ATOM 935 C C . ASN A 1 120 ? 32.944 -7.041 8.574 1.00 83.88 120 ASN A C 1
ATOM 937 O O . ASN A 1 120 ? 33.579 -6.139 9.121 1.00 83.88 120 ASN A O 1
ATOM 941 N N . ALA A 1 121 ? 33.162 -8.322 8.890 1.00 84.62 121 ALA A N 1
ATOM 942 C CA . ALA A 1 121 ? 34.207 -8.731 9.821 1.00 84.62 121 ALA A CA 1
ATOM 943 C C . ALA A 1 121 ? 35.612 -8.474 9.259 1.00 84.62 121 ALA A C 1
ATOM 945 O O . ALA A 1 121 ? 36.478 -8.006 10.009 1.00 84.62 121 ALA A O 1
ATOM 946 N N . VAL A 1 122 ? 35.809 -8.740 7.963 1.00 86.31 122 VAL A N 1
ATOM 947 C CA . VAL A 1 122 ? 37.051 -8.472 7.228 1.00 86.31 122 VAL A CA 1
ATOM 948 C C . VAL A 1 122 ? 37.339 -6.976 7.166 1.00 86.31 122 VAL A C 1
ATOM 950 O O . VAL A 1 122 ? 38.451 -6.566 7.486 1.00 86.31 122 VAL A O 1
ATOM 953 N N . GLU A 1 123 ? 36.337 -6.165 6.834 1.00 87.62 123 GLU A N 1
ATOM 954 C CA . GLU A 1 123 ? 36.470 -4.708 6.740 1.00 87.62 123 GLU A CA 1
ATOM 955 C C . GLU A 1 123 ? 36.724 -4.042 8.096 1.00 87.62 123 GLU A C 1
ATOM 957 O O . GLU A 1 123 ? 37.401 -3.017 8.161 1.00 87.62 123 GLU A O 1
ATOM 962 N N . SER A 1 124 ? 36.202 -4.609 9.189 1.00 85.81 124 SER A N 1
ATOM 963 C CA . SER A 1 124 ? 36.328 -3.977 10.499 1.00 85.81 124 SER A CA 1
ATOM 964 C C . SER A 1 124 ? 37.633 -4.332 11.221 1.00 85.81 124 SER A C 1
ATOM 966 O O . SER A 1 124 ? 38.427 -3.455 11.537 1.00 85.81 124 SER A O 1
ATOM 968 N N . ASN A 1 125 ? 37.833 -5.601 11.595 1.00 83.06 125 ASN A N 1
ATOM 969 C CA . ASN A 1 125 ? 38.880 -5.964 12.565 1.00 83.06 125 ASN A CA 1
ATOM 970 C C . ASN A 1 125 ? 39.350 -7.422 12.482 1.00 83.06 125 ASN A C 1
ATOM 972 O O . ASN A 1 125 ? 40.026 -7.881 13.399 1.00 83.06 125 ASN A O 1
ATOM 976 N N . LEU A 1 126 ? 38.965 -8.157 11.431 1.00 85.19 126 LEU A N 1
ATOM 977 C CA . LEU A 1 126 ? 39.357 -9.553 11.202 1.00 85.19 126 LEU A CA 1
ATOM 978 C C . LEU A 1 126 ? 39.065 -10.477 12.396 1.00 85.19 126 LEU A C 1
ATOM 980 O O . LEU A 1 126 ? 39.791 -11.441 12.646 1.00 85.19 126 LEU A O 1
ATOM 984 N N . LYS A 1 127 ? 38.001 -10.178 13.152 1.00 83.69 127 LYS A N 1
ATOM 985 C CA . LYS A 1 127 ? 37.554 -11.026 14.261 1.00 83.69 127 LYS A CA 1
ATOM 986 C C . LYS A 1 127 ? 37.322 -12.462 13.785 1.00 83.69 127 LYS A C 1
ATOM 988 O O . LYS A 1 127 ? 36.879 -12.684 12.658 1.00 83.69 127 LYS A O 1
ATOM 993 N N . GLN A 1 128 ? 37.600 -13.430 14.657 1.00 81.06 128 GLN A N 1
ATOM 994 C CA . GLN A 1 128 ? 37.345 -14.837 14.360 1.00 81.06 128 GLN A CA 1
ATOM 995 C C . GLN A 1 128 ? 35.848 -15.075 14.130 1.00 81.06 128 GLN A C 1
ATOM 997 O O . GLN A 1 128 ? 35.004 -14.471 14.794 1.00 81.06 128 GLN A O 1
ATOM 1002 N N . MET A 1 129 ? 35.546 -15.948 13.167 1.00 80.69 129 MET A N 1
ATOM 1003 C CA . MET A 1 129 ? 34.188 -16.241 12.719 1.00 80.69 129 MET A CA 1
ATOM 1004 C C . MET A 1 129 ? 33.963 -17.749 12.677 1.00 80.69 129 MET A C 1
ATOM 1006 O O . MET A 1 129 ? 34.832 -18.502 12.242 1.00 80.69 129 MET A O 1
ATOM 1010 N N . THR A 1 130 ? 32.777 -18.199 13.079 1.00 83.25 130 THR A N 1
ATOM 1011 C CA . THR A 1 130 ? 32.331 -19.589 12.888 1.00 83.25 130 THR A CA 1
ATOM 1012 C C . THR A 1 130 ? 30.955 -19.597 12.238 1.00 83.25 130 THR A C 1
ATOM 1014 O O . THR A 1 130 ? 30.033 -18.957 12.744 1.00 83.25 130 THR A O 1
ATOM 1017 N N . PHE A 1 131 ? 30.800 -20.340 11.143 1.00 80.81 131 PHE A N 1
ATOM 1018 C CA . PHE A 1 131 ? 29.575 -20.350 10.346 1.00 80.81 131 PHE A CA 1
ATOM 1019 C C . PHE A 1 131 ? 28.894 -21.719 10.379 1.00 80.81 131 PHE A C 1
ATOM 1021 O O . PHE A 1 131 ? 29.512 -22.739 10.085 1.00 80.81 131 PHE A O 1
ATOM 1028 N N . VAL A 1 132 ? 27.600 -21.717 10.686 1.00 79.88 132 VAL A N 1
ATOM 1029 C CA . VAL A 1 132 ? 26.669 -22.830 10.499 1.00 79.88 132 VAL A CA 1
ATOM 1030 C C . VAL A 1 132 ? 25.629 -22.347 9.492 1.00 79.88 132 VAL A C 1
ATOM 1032 O O . VAL A 1 132 ? 24.775 -21.523 9.809 1.00 79.88 132 VAL A O 1
ATOM 1035 N N . LEU A 1 133 ? 25.756 -22.780 8.241 1.00 81.88 133 LEU A N 1
ATOM 1036 C CA . LEU A 1 133 ? 24.942 -22.269 7.137 1.00 81.88 133 LEU A CA 1
ATOM 1037 C C . LEU A 1 133 ? 23.943 -23.323 6.657 1.00 81.88 133 LEU A C 1
ATOM 1039 O O . LEU A 1 133 ? 24.059 -24.502 6.991 1.00 81.88 133 LEU A O 1
ATOM 1043 N N . GLY A 1 134 ? 22.972 -22.894 5.853 1.00 71.44 134 GLY A N 1
ATOM 1044 C CA . GLY A 1 134 ? 22.060 -23.809 5.167 1.00 71.44 134 GLY A CA 1
ATOM 1045 C C . GLY A 1 134 ? 22.802 -24.871 4.341 1.00 71.44 134 GLY A C 1
ATOM 1046 O O . GLY A 1 134 ? 23.885 -24.624 3.811 1.00 71.44 134 GLY A O 1
ATOM 1047 N N . GLY A 1 135 ? 22.200 -26.055 4.217 1.00 69.88 135 GLY A N 1
ATOM 1048 C CA . GLY A 1 135 ? 22.774 -27.191 3.496 1.00 69.88 135 GLY A CA 1
ATOM 1049 C C . GLY A 1 135 ? 21.728 -27.971 2.705 1.00 69.88 135 GLY A C 1
ATOM 1050 O O . GLY A 1 135 ? 20.530 -27.889 2.972 1.00 69.88 135 GLY A O 1
ATOM 1051 N N . LYS A 1 136 ? 22.190 -28.748 1.720 1.00 69.75 136 LYS A N 1
ATOM 1052 C CA . LYS A 1 136 ? 21.360 -29.673 0.936 1.00 69.75 136 LYS A CA 1
ATOM 1053 C C . LYS A 1 136 ? 21.788 -31.112 1.213 1.00 69.75 136 LYS A C 1
ATOM 1055 O O . LYS A 1 136 ? 22.372 -31.770 0.357 1.00 69.75 136 LYS A O 1
ATOM 1060 N N . SER A 1 137 ? 21.551 -31.562 2.442 1.00 67.50 137 SER A N 1
ATOM 1061 C CA . SER A 1 137 ? 22.000 -32.869 2.928 1.00 67.50 137 SER A CA 1
ATOM 1062 C C . SER A 1 137 ? 21.365 -34.010 2.118 1.00 67.50 137 SER A C 1
ATOM 1064 O O . SER A 1 137 ? 20.138 -34.140 2.125 1.00 67.50 137 SER A O 1
ATOM 1066 N N . PRO A 1 138 ? 22.150 -34.831 1.395 1.00 70.31 138 PRO A N 1
ATOM 1067 C CA . PRO A 1 138 ? 21.613 -35.963 0.652 1.00 70.31 138 PRO A CA 1
ATOM 1068 C C . PRO A 1 138 ? 21.323 -37.141 1.590 1.00 70.31 138 PRO A C 1
ATOM 1070 O O . PRO A 1 138 ? 22.108 -37.437 2.488 1.00 70.31 138 PRO A O 1
ATOM 1073 N N . ALA A 1 139 ? 20.234 -37.865 1.328 1.00 71.06 139 ALA A N 1
ATOM 1074 C CA . ALA A 1 139 ? 19.974 -39.178 1.914 1.00 71.06 139 ALA A CA 1
ATOM 1075 C C . ALA A 1 139 ? 20.085 -40.239 0.810 1.00 71.06 139 ALA A C 1
ATOM 1077 O O . ALA A 1 139 ? 19.367 -40.168 -0.187 1.00 71.06 139 ALA A O 1
ATOM 1078 N N . ILE A 1 140 ? 20.996 -41.202 0.973 1.00 77.25 140 ILE A N 1
ATOM 1079 C CA . ILE A 1 140 ? 21.246 -42.273 -0.002 1.00 77.25 140 ILE A CA 1
ATOM 1080 C C . ILE A 1 140 ? 20.748 -43.589 0.598 1.00 77.25 140 ILE A C 1
ATOM 1082 O O . ILE A 1 140 ? 21.253 -44.026 1.629 1.00 77.25 140 ILE A O 1
ATOM 1086 N N . VAL A 1 141 ? 19.763 -44.216 -0.049 1.00 81.31 141 VAL A N 1
ATOM 1087 C CA . VAL A 1 141 ? 19.201 -45.512 0.360 1.00 81.31 141 VAL A CA 1
ATOM 1088 C C . VAL A 1 141 ? 19.696 -46.584 -0.609 1.00 81.31 141 VAL A C 1
ATOM 1090 O O . VAL A 1 141 ? 19.396 -46.537 -1.802 1.00 81.31 141 VAL A O 1
ATOM 1093 N N . PHE A 1 142 ? 20.487 -47.530 -0.104 1.00 81.88 142 PHE A N 1
ATOM 1094 C CA . PHE A 1 142 ? 21.007 -48.649 -0.889 1.00 81.88 142 PHE A CA 1
ATOM 1095 C C . PHE A 1 142 ? 19.976 -49.777 -1.004 1.00 81.88 142 PHE A C 1
ATOM 1097 O O . PHE A 1 142 ? 19.034 -49.869 -0.220 1.00 81.88 142 PHE A O 1
ATOM 1104 N N . LYS A 1 143 ? 20.149 -50.651 -2.000 1.00 83.62 143 LYS A N 1
ATOM 1105 C CA . LYS A 1 143 ? 19.203 -51.739 -2.303 1.00 83.62 143 LYS A CA 1
ATOM 1106 C C . LYS A 1 143 ? 19.056 -52.759 -1.162 1.00 83.62 143 LYS A C 1
ATOM 1108 O O . LYS A 1 143 ? 18.039 -53.437 -1.087 1.00 83.62 143 LYS A O 1
ATOM 1113 N N . ASP A 1 144 ? 20.074 -52.895 -0.324 1.00 90.81 144 ASP A N 1
ATOM 1114 C CA . ASP A 1 144 ? 20.121 -53.783 0.838 1.00 90.81 144 ASP A CA 1
ATOM 1115 C C . ASP A 1 144 ? 19.606 -53.126 2.130 1.00 90.81 144 ASP A C 1
ATOM 1117 O O . ASP A 1 144 ? 19.615 -53.764 3.183 1.00 90.81 144 ASP A O 1
ATOM 1121 N N . ALA A 1 145 ? 19.139 -51.874 2.066 1.00 87.94 145 ALA A N 1
ATOM 1122 C CA . ALA A 1 145 ? 18.538 -51.203 3.206 1.00 87.94 145 ALA A CA 1
ATOM 1123 C C . ALA A 1 145 ? 17.179 -51.821 3.569 1.00 87.94 145 ALA A C 1
ATOM 1125 O O . ALA A 1 145 ? 16.364 -52.149 2.704 1.00 87.94 145 ALA A O 1
ATOM 1126 N N . ASP A 1 146 ? 16.918 -51.908 4.872 1.00 88.12 146 ASP A N 1
ATOM 1127 C CA . ASP A 1 146 ? 15.580 -52.139 5.407 1.00 88.12 146 ASP A CA 1
ATOM 1128 C C . ASP A 1 146 ? 14.694 -50.947 5.025 1.00 88.12 146 ASP A C 1
ATOM 1130 O O . ASP A 1 146 ? 14.880 -49.832 5.524 1.00 88.12 146 ASP A O 1
ATOM 1134 N N . LEU A 1 147 ? 13.785 -51.175 4.075 1.00 76.69 147 LEU A N 1
ATOM 1135 C CA . LEU A 1 147 ? 13.021 -50.107 3.446 1.00 76.69 147 LEU A CA 1
ATOM 1136 C C . LEU A 1 147 ? 12.047 -49.451 4.427 1.00 76.69 147 LEU A C 1
ATOM 1138 O O . LEU A 1 147 ? 11.912 -48.231 4.400 1.00 76.69 147 LEU A O 1
ATOM 1142 N N . ASP A 1 148 ? 11.432 -50.225 5.320 1.00 75.44 148 ASP A N 1
ATOM 1143 C CA . ASP A 1 148 ? 10.472 -49.704 6.295 1.00 75.44 148 ASP A CA 1
ATOM 1144 C C . ASP A 1 148 ? 11.183 -48.789 7.294 1.00 75.44 148 ASP A C 1
ATOM 1146 O O . ASP A 1 148 ? 10.767 -47.653 7.519 1.00 75.44 148 ASP A O 1
ATOM 1150 N N . ARG A 1 149 ? 12.350 -49.210 7.794 1.00 73.81 149 ARG A N 1
ATOM 1151 C CA . ARG A 1 149 ? 13.159 -48.371 8.692 1.00 73.81 149 ARG A CA 1
ATOM 1152 C C . ARG A 1 149 ? 13.758 -47.162 7.982 1.00 73.81 149 ARG A C 1
ATOM 1154 O O . ARG A 1 149 ? 13.884 -46.101 8.590 1.00 73.81 149 ARG A O 1
ATOM 1161 N N . ALA A 1 150 ? 14.145 -47.298 6.715 1.00 72.62 150 ALA A N 1
ATOM 1162 C CA . ALA A 1 150 ? 14.644 -46.178 5.920 1.00 72.62 150 ALA A CA 1
ATOM 1163 C C . ALA A 1 150 ? 13.549 -45.125 5.683 1.00 72.62 150 ALA A C 1
ATOM 1165 O O . ALA A 1 150 ? 13.827 -43.928 5.767 1.00 72.62 150 ALA A O 1
ATOM 1166 N N . LEU A 1 151 ? 12.310 -45.563 5.439 1.00 70.69 151 LEU A N 1
ATOM 1167 C CA . LEU A 1 151 ? 11.142 -44.695 5.296 1.00 70.69 151 LEU A CA 1
ATOM 1168 C C . LEU A 1 151 ? 10.780 -44.017 6.618 1.00 70.69 151 LEU A C 1
ATOM 1170 O O . LEU A 1 151 ? 10.650 -42.797 6.639 1.00 70.69 151 LEU A O 1
ATOM 1174 N N . GLU A 1 152 ? 10.695 -44.762 7.723 1.00 70.12 152 GLU A N 1
ATOM 1175 C CA . GLU A 1 152 ? 10.438 -44.201 9.058 1.00 70.12 152 GLU A CA 1
ATOM 1176 C C . GLU A 1 152 ? 11.462 -43.122 9.424 1.00 70.12 152 GLU A C 1
ATOM 1178 O O . GLU A 1 152 ? 11.089 -42.017 9.811 1.00 70.12 152 GLU A O 1
ATOM 1183 N N . ARG A 1 153 ? 12.758 -43.398 9.226 1.00 67.94 153 ARG A N 1
ATOM 1184 C CA . ARG A 1 153 ? 13.842 -42.434 9.478 1.00 67.94 153 ARG A CA 1
ATOM 1185 C C . ARG A 1 153 ? 13.766 -41.211 8.575 1.00 67.94 153 ARG A C 1
ATOM 1187 O O . ARG A 1 153 ? 14.132 -40.118 9.001 1.00 67.94 153 ARG A O 1
ATOM 1194 N N . ARG A 1 154 ? 13.315 -41.384 7.330 1.00 66.25 154 ARG A N 1
ATOM 1195 C CA . ARG A 1 154 ? 13.149 -40.277 6.389 1.00 66.25 154 ARG A CA 1
ATOM 1196 C C . ARG A 1 154 ? 11.975 -39.382 6.778 1.00 66.25 154 ARG A C 1
ATOM 1198 O O . ARG A 1 154 ? 12.125 -38.166 6.762 1.00 66.25 154 ARG A O 1
ATOM 1205 N N . VAL A 1 155 ? 10.849 -39.977 7.160 1.00 59.47 155 VAL A N 1
ATOM 1206 C CA . VAL A 1 155 ? 9.676 -39.249 7.658 1.00 59.47 155 VAL A CA 1
ATOM 1207 C C . VAL A 1 155 ? 10.016 -38.534 8.966 1.00 59.47 155 VAL A C 1
ATOM 1209 O O . VAL A 1 155 ? 9.725 -37.354 9.096 1.00 59.47 155 VAL A O 1
ATOM 1212 N N . GLU A 1 156 ? 10.698 -39.195 9.904 1.00 59.47 156 GLU A N 1
ATOM 1213 C CA . GLU A 1 156 ? 11.164 -38.579 11.153 1.00 59.47 156 GLU A CA 1
ATOM 1214 C C . GLU A 1 156 ? 12.069 -37.368 10.874 1.00 59.47 156 GLU A C 1
ATOM 1216 O O . GLU A 1 156 ? 11.846 -36.301 11.440 1.00 59.47 156 GLU A O 1
ATOM 1221 N N . HIS A 1 157 ? 13.036 -37.490 9.959 1.00 54.34 157 HIS A N 1
ATOM 1222 C CA . HIS A 1 157 ? 13.903 -36.383 9.542 1.00 54.34 157 HIS A CA 1
ATOM 1223 C C . HIS A 1 157 ? 13.119 -35.205 8.939 1.00 54.34 157 HIS A C 1
ATOM 1225 O O . HIS A 1 157 ? 13.374 -34.062 9.307 1.00 54.34 157 HIS A O 1
ATOM 1231 N N . ASP A 1 158 ? 12.158 -35.474 8.052 1.00 50.09 158 ASP A N 1
ATOM 1232 C CA . ASP A 1 158 ? 11.378 -34.438 7.361 1.00 50.09 158 ASP A CA 1
ATOM 1233 C C . ASP A 1 158 ? 10.293 -33.801 8.259 1.00 50.09 158 ASP A C 1
ATOM 1235 O O . ASP A 1 158 ? 9.794 -32.728 7.937 1.00 50.09 158 ASP A O 1
ATOM 1239 N N . VAL A 1 159 ? 9.937 -34.434 9.387 1.00 51.66 159 VAL A N 1
ATOM 1240 C CA . VAL A 1 159 ? 8.930 -33.952 10.356 1.00 51.66 159 VAL A CA 1
ATOM 1241 C C . VAL A 1 159 ? 9.561 -33.252 11.571 1.00 51.66 159 VAL A C 1
ATOM 1243 O O . VAL A 1 159 ? 8.983 -32.302 12.095 1.00 51.66 159 VAL A O 1
ATOM 1246 N N . THR A 1 160 ? 10.730 -33.699 12.045 1.00 47.66 160 THR A N 1
ATOM 1247 C CA . THR A 1 160 ? 11.412 -33.137 13.239 1.00 47.66 160 THR A CA 1
ATOM 1248 C C . THR A 1 160 ? 12.198 -31.866 12.944 1.00 47.66 160 THR A C 1
ATOM 1250 O O . THR A 1 160 ? 12.295 -30.974 13.782 1.00 47.66 160 THR A O 1
ATOM 1253 N N . MET A 1 161 ? 12.711 -31.755 11.729 1.00 45.56 161 MET A N 1
ATOM 1254 C CA . MET A 1 161 ? 13.070 -30.498 11.102 1.00 45.56 161 MET A CA 1
ATOM 1255 C C . MET A 1 161 ? 12.139 -30.432 9.908 1.00 45.56 161 MET A C 1
ATOM 1257 O O . MET A 1 161 ? 12.446 -31.121 8.936 1.00 45.56 161 MET A O 1
ATOM 1261 N N . PRO A 1 162 ? 11.007 -29.701 9.946 1.00 41.84 162 PRO A N 1
ATOM 1262 C CA . PRO A 1 162 ? 10.228 -29.500 8.742 1.00 41.84 162 PRO A CA 1
ATOM 1263 C C . PRO A 1 162 ? 11.155 -28.841 7.730 1.00 41.84 162 PRO A C 1
ATOM 1265 O O . PRO A 1 162 ? 11.371 -27.629 7.715 1.00 41.84 162 PRO A O 1
ATOM 1268 N N . ALA A 1 163 ? 11.747 -29.665 6.871 1.00 40.00 163 ALA A N 1
ATOM 1269 C CA . ALA A 1 163 ? 12.142 -29.208 5.579 1.00 40.00 163 ALA A CA 1
ATOM 1270 C C . ALA A 1 163 ? 10.837 -28.656 5.019 1.00 40.00 163 ALA A C 1
ATOM 1272 O O . ALA A 1 163 ? 9.831 -29.363 4.962 1.00 40.00 163 ALA A O 1
ATOM 1273 N N . GLN A 1 164 ? 10.831 -27.386 4.632 1.00 44.94 164 GLN A N 1
ATOM 1274 C CA . GLN A 1 164 ? 9.823 -26.871 3.713 1.00 44.94 164 GLN A CA 1
ATOM 1275 C C . GLN A 1 164 ? 10.015 -27.581 2.359 1.00 44.94 164 GLN A C 1
ATOM 1277 O O . GLN A 1 164 ? 10.432 -26.990 1.368 1.00 44.94 164 GLN A O 1
ATOM 1282 N N . ALA A 1 165 ? 9.855 -28.901 2.341 1.00 30.16 165 ALA A N 1
ATOM 1283 C CA . ALA A 1 165 ? 10.158 -29.778 1.237 1.00 30.16 165 ALA A CA 1
ATOM 1284 C C . ALA A 1 165 ? 9.013 -30.771 1.118 1.00 30.16 165 ALA A C 1
ATOM 1286 O O . ALA A 1 165 ? 8.954 -31.774 1.823 1.00 30.16 165 ALA A O 1
ATOM 1287 N N . GLY A 1 166 ? 8.116 -30.467 0.187 1.00 32.38 166 GLY A N 1
ATOM 1288 C CA . GLY A 1 166 ? 7.053 -31.380 -0.196 1.00 32.38 166 GLY A CA 1
ATOM 1289 C C . GLY A 1 166 ? 5.762 -30.732 -0.665 1.00 32.38 166 GLY A C 1
ATOM 1290 O O . GLY A 1 166 ? 4.835 -31.468 -0.972 1.00 32.38 166 GLY A O 1
ATOM 1291 N N . THR A 1 167 ? 5.669 -29.408 -0.765 1.00 34.19 167 THR A N 1
ATOM 1292 C CA . THR A 1 167 ? 4.654 -28.793 -1.623 1.00 34.19 167 THR A CA 1
ATOM 1293 C C . THR A 1 167 ? 5.205 -28.759 -3.046 1.00 34.19 167 THR A C 1
ATOM 1295 O O . THR A 1 167 ? 6.421 -28.703 -3.254 1.00 34.19 167 THR A O 1
ATOM 1298 N N . SER A 1 168 ? 4.338 -28.886 -4.051 1.00 44.06 168 SER A N 1
ATOM 1299 C CA . SER A 1 168 ? 4.675 -28.525 -5.434 1.00 44.06 168 SER A CA 1
ATOM 1300 C C . SER A 1 168 ? 5.565 -27.279 -5.436 1.00 44.06 168 SER A C 1
ATOM 1302 O O . SER A 1 168 ? 5.304 -26.366 -4.662 1.00 44.06 168 SER A O 1
ATOM 1304 N N . ALA A 1 169 ? 6.631 -27.227 -6.236 1.00 57.19 169 ALA A N 1
ATOM 1305 C CA . ALA A 1 169 ? 7.486 -26.040 -6.249 1.00 57.19 169 ALA A CA 1
ATOM 1306 C C . ALA A 1 169 ? 6.616 -24.785 -6.452 1.00 57.19 169 ALA A C 1
ATOM 1308 O O . ALA A 1 169 ? 5.793 -24.767 -7.372 1.00 57.19 169 ALA A O 1
ATOM 1309 N N . ARG A 1 170 ? 6.756 -23.777 -5.573 1.00 72.62 170 ARG A N 1
ATOM 1310 C CA . ARG A 1 170 ? 6.031 -22.504 -5.702 1.00 72.62 170 ARG A CA 1
ATOM 1311 C C . ARG A 1 170 ? 6.223 -21.997 -7.140 1.00 72.62 170 ARG A C 1
ATOM 1313 O O . ARG A 1 170 ? 7.365 -21.994 -7.608 1.00 72.62 170 ARG A O 1
ATOM 1320 N N . PRO A 1 171 ? 5.148 -21.624 -7.854 1.00 82.19 171 PRO A N 1
ATOM 1321 C CA . PRO A 1 171 ? 5.238 -21.232 -9.256 1.00 82.19 171 PRO A CA 1
ATOM 1322 C C . PRO A 1 171 ? 6.271 -20.123 -9.461 1.00 82.19 171 PRO A C 1
ATOM 1324 O O . PRO A 1 171 ? 6.233 -19.103 -8.773 1.00 82.19 171 PRO A O 1
ATOM 1327 N N . SER A 1 172 ? 7.193 -20.318 -10.405 1.00 89.62 172 SER A N 1
ATOM 1328 C CA . SER A 1 172 ? 8.190 -19.305 -10.737 1.00 89.62 172 SER A CA 1
ATOM 1329 C C . SER A 1 172 ? 7.614 -18.329 -11.751 1.00 89.62 172 SER A C 1
ATOM 1331 O O . SER A 1 172 ? 7.127 -18.730 -12.806 1.00 89.62 172 SER A O 1
ATOM 1333 N N . PHE A 1 173 ? 7.723 -17.027 -11.488 1.00 94.25 173 PHE A N 1
ATOM 1334 C CA . PHE A 1 173 ? 7.284 -16.007 -12.443 1.00 94.25 173 PHE A CA 1
ATOM 1335 C C . PHE A 1 173 ? 8.059 -16.085 -13.776 1.00 94.25 173 PHE A C 1
ATOM 1337 O O . PHE A 1 173 ? 7.558 -15.652 -14.816 1.00 94.25 173 PHE A O 1
ATOM 1344 N N . ARG A 1 174 ? 9.275 -16.661 -13.763 1.00 94.50 174 ARG A N 1
ATOM 1345 C CA . ARG A 1 174 ? 10.124 -16.845 -14.952 1.00 94.50 174 ARG A CA 1
ATOM 1346 C C . ARG A 1 174 ? 9.472 -17.752 -15.998 1.00 94.50 174 ARG A C 1
ATOM 1348 O O . ARG A 1 174 ? 9.697 -17.543 -17.189 1.00 94.50 174 ARG A O 1
ATOM 1355 N N . ASP A 1 175 ? 8.609 -18.673 -15.572 1.00 94.12 175 ASP A N 1
ATOM 1356 C CA . ASP A 1 175 ? 7.841 -19.550 -16.467 1.00 94.12 175 ASP A CA 1
ATOM 1357 C C . ASP A 1 175 ? 6.760 -18.785 -17.250 1.00 94.12 175 ASP A C 1
ATOM 1359 O O . ASP A 1 175 ? 6.236 -19.277 -18.250 1.00 94.12 175 ASP A O 1
ATOM 1363 N N . TYR A 1 176 ? 6.452 -17.556 -16.825 1.00 95.69 176 TYR A N 1
ATOM 1364 C CA . TYR A 1 176 ? 5.381 -16.727 -17.369 1.00 95.69 176 TYR A CA 1
ATOM 1365 C C . TYR A 1 176 ? 5.887 -15.487 -18.108 1.00 95.69 176 TYR A C 1
ATOM 1367 O O . TYR A 1 176 ? 5.084 -14.603 -18.427 1.00 95.69 176 TYR A O 1
ATOM 1375 N N . LEU A 1 177 ? 7.181 -15.414 -18.431 1.00 95.69 177 LEU A N 1
ATOM 1376 C CA . LEU A 1 177 ? 7.722 -14.305 -19.213 1.00 95.69 177 LEU A CA 1
ATOM 1377 C C . LEU A 1 177 ? 7.097 -14.260 -20.622 1.00 95.69 177 LEU A C 1
ATOM 1379 O O . LEU A 1 177 ? 7.013 -15.285 -21.308 1.00 95.69 177 LEU A O 1
ATOM 1383 N N . PRO A 1 178 ? 6.651 -13.079 -21.081 1.00 93.38 178 PRO A N 1
ATOM 1384 C CA . PRO A 1 178 ? 6.023 -12.938 -22.384 1.00 93.38 178 PRO A CA 1
ATOM 1385 C C . PRO A 1 178 ? 7.032 -13.139 -23.517 1.00 93.38 178 PRO A C 1
ATOM 1387 O O . PRO A 1 178 ? 8.183 -12.706 -23.452 1.00 93.38 178 PRO A O 1
ATOM 1390 N N . LYS A 1 179 ? 6.571 -13.752 -24.609 1.00 88.56 179 LYS A N 1
ATOM 1391 C CA . LYS A 1 179 ? 7.310 -13.758 -25.878 1.00 88.56 179 LYS A CA 1
ATOM 1392 C C . LYS A 1 179 ? 7.254 -12.363 -26.527 1.00 88.56 179 LYS A C 1
ATOM 1394 O O . LYS A 1 179 ? 6.287 -11.638 -26.288 1.00 88.56 179 LYS A O 1
ATOM 1399 N N . PRO A 1 180 ? 8.227 -11.986 -27.382 1.00 78.19 180 PRO A N 1
ATOM 1400 C CA . PRO A 1 180 ? 8.259 -10.662 -28.019 1.00 78.19 180 PRO A CA 1
ATOM 1401 C C . PRO A 1 180 ? 6.994 -10.270 -28.804 1.00 78.19 180 PRO A C 1
ATOM 1403 O O . PRO A 1 180 ? 6.707 -9.088 -28.961 1.00 78.19 180 PRO A O 1
ATOM 1406 N N . ASP A 1 181 ? 6.233 -11.245 -29.301 1.00 80.69 181 ASP A N 1
ATOM 1407 C CA . ASP A 1 181 ? 4.995 -11.070 -30.066 1.00 80.69 181 ASP A CA 1
ATOM 1408 C C . ASP A 1 181 ? 3.718 -11.195 -29.214 1.00 80.69 181 ASP A C 1
ATOM 1410 O O . ASP A 1 181 ? 2.611 -11.238 -29.759 1.00 80.69 181 ASP A O 1
ATOM 1414 N N . PHE A 1 182 ? 3.840 -11.242 -27.881 1.00 89.62 182 PHE A N 1
ATOM 1415 C CA . PHE A 1 182 ? 2.696 -11.405 -26.991 1.00 89.62 182 PHE A CA 1
ATOM 1416 C C . PHE A 1 182 ? 1.681 -10.256 -27.181 1.00 89.62 182 PHE A C 1
ATOM 1418 O O . PHE A 1 182 ? 2.023 -9.093 -26.945 1.00 89.62 182 PHE A O 1
ATOM 1425 N N . PRO A 1 183 ? 0.417 -10.540 -27.572 1.00 87.62 183 PRO A N 1
ATOM 1426 C CA . PRO A 1 183 ? -0.508 -9.511 -28.056 1.00 87.62 183 PRO A CA 1
ATOM 1427 C C . PRO A 1 183 ? -0.746 -8.336 -27.101 1.00 87.62 183 PRO A C 1
ATOM 1429 O O . PRO A 1 183 ? -0.859 -7.200 -27.561 1.00 87.62 183 PRO A O 1
ATOM 1432 N N . ARG A 1 184 ? -0.782 -8.585 -25.781 1.00 87.62 184 ARG A N 1
ATOM 1433 C CA . ARG A 1 184 ? -0.998 -7.535 -24.766 1.00 87.62 184 ARG A CA 1
ATOM 1434 C C . ARG A 1 184 ? 0.127 -6.501 -24.729 1.00 87.62 184 ARG A C 1
ATOM 1436 O O . ARG A 1 184 ? -0.134 -5.342 -24.427 1.00 87.62 184 ARG A O 1
ATOM 1443 N N . LEU A 1 185 ? 1.352 -6.899 -25.072 1.00 90.75 185 LEU A N 1
ATOM 1444 C CA . LEU A 1 185 ? 2.550 -6.053 -24.993 1.00 90.75 185 LEU A CA 1
ATOM 1445 C C . LEU A 1 185 ? 3.015 -5.549 -26.356 1.00 90.75 185 LEU A C 1
ATOM 1447 O O . LEU A 1 185 ? 4.083 -4.951 -26.486 1.00 90.75 185 LEU A O 1
ATOM 1451 N N . LYS A 1 186 ? 2.207 -5.771 -27.394 1.00 89.69 186 LYS A N 1
ATOM 1452 C CA . LYS A 1 186 ? 2.488 -5.265 -28.730 1.00 89.69 186 LYS A CA 1
ATOM 1453 C C . LYS A 1 186 ? 2.719 -3.750 -28.671 1.00 89.69 186 LYS A C 1
ATOM 1455 O O . LYS A 1 186 ? 1.887 -3.027 -28.130 1.00 89.69 186 LYS A O 1
ATOM 1460 N N . HIS A 1 187 ? 3.821 -3.298 -29.271 1.00 90.62 187 HIS A N 1
ATOM 1461 C CA . HIS A 1 187 ? 4.307 -1.908 -29.294 1.00 90.62 187 HIS A CA 1
ATOM 1462 C C . HIS A 1 187 ? 4.955 -1.385 -28.004 1.00 90.62 187 HIS A C 1
ATOM 1464 O O . HIS A 1 187 ? 5.582 -0.330 -28.068 1.00 90.62 187 HIS A O 1
ATOM 1470 N N . LEU A 1 188 ? 4.904 -2.118 -26.884 1.00 94.00 188 LEU A N 1
ATOM 1471 C CA . LEU A 1 188 ? 5.438 -1.653 -25.596 1.00 94.00 188 LEU A CA 1
ATOM 1472 C C . LEU A 1 188 ? 6.901 -1.195 -25.697 1.00 94.00 188 LEU A C 1
ATOM 1474 O O . LEU A 1 188 ? 7.250 -0.127 -25.208 1.00 94.00 188 LEU A O 1
ATOM 1478 N N . SER A 1 189 ? 7.743 -1.959 -26.395 1.00 93.69 189 SER A N 1
ATOM 1479 C CA . SER A 1 189 ? 9.175 -1.662 -26.537 1.00 93.69 189 SER A CA 1
ATOM 1480 C C . SER A 1 189 ? 9.504 -0.425 -27.367 1.00 93.69 189 SER A C 1
ATOM 1482 O O . SER A 1 189 ? 10.645 0.025 -27.365 1.00 93.69 189 SER A O 1
ATOM 1484 N N . SER A 1 190 ? 8.535 0.087 -28.125 1.00 94.56 190 SER A N 1
ATOM 1485 C CA . SER A 1 190 ? 8.667 1.304 -28.934 1.00 94.56 190 SER A CA 1
ATOM 1486 C C . SER A 1 190 ? 7.959 2.510 -28.319 1.00 94.56 190 SER A C 1
ATOM 1488 O O . SER A 1 190 ? 7.963 3.575 -28.930 1.00 94.56 190 SER A O 1
ATOM 1490 N N . CYS A 1 191 ? 7.325 2.338 -27.158 1.00 95.94 191 CYS A N 1
ATOM 1491 C CA . CYS A 1 191 ? 6.547 3.379 -26.509 1.00 95.94 191 CYS A CA 1
ATOM 1492 C C . CYS A 1 191 ? 7.297 4.019 -25.339 1.00 95.94 191 CYS A C 1
ATOM 1494 O O . CYS A 1 191 ? 8.085 3.378 -24.641 1.00 95.94 191 CYS A O 1
ATOM 1496 N N . ASP A 1 192 ? 6.974 5.285 -25.116 1.00 96.12 192 ASP A N 1
ATOM 1497 C CA . ASP A 1 192 ? 7.087 5.968 -23.832 1.00 96.12 192 ASP A CA 1
ATOM 1498 C C . ASP A 1 192 ? 5.731 5.945 -23.096 1.00 96.12 192 ASP A C 1
ATOM 1500 O O . ASP A 1 192 ? 4.730 5.446 -23.625 1.00 96.12 192 ASP A O 1
ATOM 1504 N N . ALA A 1 193 ? 5.676 6.492 -21.881 1.00 94.94 193 ALA A N 1
ATOM 1505 C CA . ALA A 1 193 ? 4.448 6.551 -21.088 1.00 94.94 193 ALA A CA 1
ATOM 1506 C C . ALA A 1 193 ? 3.265 7.210 -21.831 1.00 94.94 193 ALA A C 1
ATOM 1508 O O . ALA A 1 193 ? 2.130 6.739 -21.725 1.00 94.94 193 ALA A O 1
ATOM 1509 N N . HIS A 1 194 ? 3.516 8.267 -22.617 1.00 96.19 194 HIS A N 1
ATOM 1510 C CA . HIS A 1 194 ? 2.474 8.992 -23.360 1.00 96.19 194 HIS A CA 1
ATOM 1511 C C . HIS A 1 194 ? 1.917 8.163 -24.508 1.00 96.19 194 HIS A C 1
ATOM 1513 O O . HIS A 1 194 ? 0.714 7.927 -24.576 1.00 96.19 194 HIS A O 1
ATOM 1519 N N . THR A 1 195 ? 2.787 7.691 -25.399 1.00 96.81 195 THR A N 1
ATOM 1520 C CA . THR A 1 195 ? 2.389 6.904 -26.571 1.00 96.81 195 THR A CA 1
ATOM 1521 C C . THR A 1 195 ? 1.770 5.571 -26.166 1.00 96.81 195 THR A C 1
ATOM 1523 O O . THR A 1 195 ? 0.818 5.121 -26.805 1.00 96.81 195 THR A O 1
ATOM 1526 N N . TRP A 1 196 ? 2.241 4.959 -25.075 1.00 95.88 196 TRP A N 1
ATOM 1527 C CA . TRP A 1 196 ? 1.602 3.784 -24.492 1.00 95.88 196 TRP A CA 1
ATOM 1528 C C . TRP A 1 196 ? 0.202 4.102 -23.959 1.00 95.88 196 TRP A C 1
ATOM 1530 O O . TRP A 1 196 ? -0.756 3.412 -24.316 1.00 95.88 196 TRP A O 1
ATOM 1540 N N . GLY A 1 197 ? 0.053 5.178 -23.178 1.00 94.94 197 GLY A N 1
ATOM 1541 C CA . GLY A 1 197 ? -1.246 5.661 -22.702 1.00 94.94 197 GLY A CA 1
ATOM 1542 C C . GLY A 1 197 ? -2.230 5.911 -23.850 1.00 94.94 197 GLY A C 1
ATOM 1543 O O . GLY A 1 197 ? -3.334 5.364 -23.846 1.00 94.94 197 GLY A O 1
ATOM 1544 N N . ASP A 1 198 ? -1.803 6.634 -24.887 1.00 94.81 198 ASP A N 1
ATOM 1545 C CA . ASP A 1 198 ? -2.608 6.952 -26.075 1.00 94.81 198 ASP A CA 1
ATOM 1546 C C . ASP A 1 198 ? -3.047 5.705 -26.859 1.00 94.81 198 ASP A C 1
ATOM 1548 O O . ASP A 1 198 ? -4.111 5.693 -27.489 1.00 94.81 198 ASP A O 1
ATOM 1552 N N . LEU A 1 199 ? -2.232 4.646 -26.856 1.00 94.06 199 LEU A N 1
ATOM 1553 C CA . LEU A 1 199 ? -2.585 3.360 -27.456 1.00 94.06 199 LEU A CA 1
ATOM 1554 C C . LEU A 1 199 ? -3.595 2.594 -26.603 1.00 94.06 199 LEU A C 1
ATOM 1556 O O . LEU A 1 199 ? -4.532 2.017 -27.153 1.00 94.06 199 LEU A O 1
ATOM 1560 N N . ARG A 1 200 ? -3.401 2.554 -25.281 1.00 92.94 200 ARG A N 1
ATOM 1561 C CA . ARG A 1 200 ? -4.248 1.791 -24.353 1.00 92.94 200 ARG A CA 1
ATOM 1562 C C . ARG A 1 200 ? -5.623 2.420 -24.150 1.00 92.94 200 ARG A C 1
ATOM 1564 O O . ARG A 1 200 ? -6.599 1.684 -24.117 1.00 92.94 200 ARG A O 1
ATOM 1571 N N . ILE A 1 201 ? -5.741 3.750 -24.119 1.00 93.12 201 ILE A N 1
ATOM 1572 C CA . ILE A 1 201 ? -7.039 4.447 -23.990 1.00 93.12 201 ILE A CA 1
ATOM 1573 C C . ILE A 1 201 ? -8.003 4.102 -25.140 1.00 93.12 201 ILE A C 1
ATOM 1575 O O . ILE A 1 201 ? -9.217 4.149 -24.965 1.00 93.12 201 ILE A O 1
ATOM 1579 N N . LYS A 1 202 ? -7.484 3.727 -26.316 1.00 92.56 202 LYS A N 1
ATOM 1580 C CA . LYS A 1 202 ? -8.298 3.330 -27.478 1.00 92.56 202 LYS A CA 1
ATOM 1581 C C . LYS A 1 202 ? -8.864 1.913 -27.370 1.00 92.56 202 LYS A C 1
ATOM 1583 O O . LYS A 1 202 ? -9.699 1.536 -28.191 1.00 92.56 202 LYS A O 1
ATOM 1588 N N . GLU A 1 203 ? -8.403 1.109 -26.415 1.00 92.69 203 GLU A N 1
ATOM 1589 C CA . GLU A 1 203 ? -8.966 -0.217 -26.188 1.00 92.69 203 GLU A CA 1
ATOM 1590 C C . GLU A 1 203 ? -10.381 -0.085 -25.605 1.00 92.69 203 GLU A C 1
ATOM 1592 O O . GLU A 1 203 ? -10.551 0.651 -24.632 1.00 92.69 203 GLU A O 1
ATOM 1597 N N . PRO A 1 204 ? -11.390 -0.813 -26.131 1.00 94.38 204 PRO A N 1
ATOM 1598 C CA . PRO A 1 204 ? -12.783 -0.643 -25.708 1.00 94.38 204 PRO A CA 1
ATOM 1599 C C . PRO A 1 204 ? -12.977 -0.722 -24.191 1.00 94.38 204 PRO A C 1
ATOM 1601 O O . PRO A 1 204 ? -13.608 0.141 -23.597 1.00 94.38 204 PRO A O 1
ATOM 1604 N N . PHE A 1 205 ? -12.329 -1.699 -23.550 1.00 92.25 205 PHE A N 1
ATOM 1605 C CA . PHE A 1 205 ? -12.384 -1.858 -22.098 1.00 92.25 205 PHE A CA 1
ATOM 1606 C C . PHE A 1 205 ? -11.854 -0.636 -21.335 1.00 92.25 205 PHE A C 1
ATOM 1608 O O . PHE A 1 205 ? -12.466 -0.222 -20.356 1.00 92.25 205 PHE A O 1
ATOM 1615 N N . VAL A 1 206 ? -10.726 -0.063 -21.765 1.00 92.81 206 VAL A N 1
ATOM 1616 C CA . VAL A 1 206 ? -10.126 1.094 -21.088 1.00 92.81 206 VAL A CA 1
ATOM 1617 C C . VAL A 1 206 ? -10.989 2.333 -21.311 1.00 92.81 206 VAL A C 1
ATOM 1619 O O . VAL A 1 206 ? -11.220 3.081 -20.366 1.00 92.81 206 VAL A O 1
ATOM 1622 N N . ALA A 1 207 ? -11.516 2.530 -22.522 1.00 93.25 207 ALA A N 1
ATOM 1623 C CA . ALA A 1 207 ? -12.423 3.634 -22.825 1.00 93.25 207 ALA A CA 1
ATOM 1624 C C . ALA A 1 207 ? -13.694 3.594 -21.955 1.00 93.25 207 ALA A C 1
ATOM 1626 O O . ALA A 1 207 ? -14.048 4.603 -21.338 1.00 93.25 207 ALA A O 1
ATOM 1627 N N . ASP A 1 208 ? -14.333 2.426 -21.846 1.00 93.12 208 ASP A N 1
ATOM 1628 C CA . ASP A 1 208 ? -15.521 2.225 -21.009 1.00 93.12 208 ASP A CA 1
ATOM 1629 C C . ASP A 1 208 ? -15.195 2.435 -19.523 1.00 93.12 208 ASP A C 1
ATOM 1631 O O . ASP A 1 208 ? -15.924 3.129 -18.807 1.00 93.12 208 ASP A O 1
ATOM 1635 N N . TRP A 1 209 ? -14.056 1.904 -19.066 1.00 93.31 209 TRP A N 1
ATOM 1636 C CA . TRP A 1 209 ? -13.600 2.075 -17.689 1.00 93.31 209 TRP A CA 1
ATOM 1637 C C . TRP A 1 209 ? -13.343 3.549 -17.346 1.00 93.31 209 TRP A C 1
ATOM 1639 O O . TRP A 1 209 ? -13.780 4.014 -16.294 1.00 93.31 209 TRP A O 1
ATOM 1649 N N . MET A 1 210 ? -12.710 4.314 -18.242 1.00 93.44 210 MET A N 1
ATOM 1650 C CA . MET A 1 210 ? -12.475 5.751 -18.047 1.00 93.44 210 MET A CA 1
ATOM 1651 C C . MET A 1 210 ? -13.772 6.567 -18.086 1.00 93.44 210 MET A C 1
ATOM 1653 O O . MET A 1 210 ? -13.919 7.531 -17.331 1.00 93.44 210 MET A O 1
ATOM 1657 N N . SER A 1 211 ? -14.741 6.174 -18.917 1.00 91.81 211 SER A N 1
ATOM 1658 C CA . SER A 1 211 ? -16.067 6.799 -18.926 1.00 91.81 211 SER A CA 1
ATOM 1659 C C . SER A 1 211 ? -16.779 6.622 -17.580 1.00 91.81 211 SER A C 1
ATOM 1661 O O . SER A 1 211 ? -17.258 7.602 -17.002 1.00 91.81 211 SER A O 1
ATOM 1663 N N . LEU A 1 212 ? -16.766 5.402 -17.030 1.00 91.75 212 LEU A N 1
ATOM 1664 C CA . LEU A 1 212 ? -17.312 5.107 -15.705 1.00 91.75 212 LEU A CA 1
ATOM 1665 C C . LEU A 1 212 ? -16.567 5.872 -14.598 1.00 91.75 212 LEU A C 1
ATOM 1667 O O . LEU A 1 212 ? -17.201 6.489 -13.738 1.00 91.75 212 LEU A O 1
ATOM 1671 N N . ALA A 1 213 ? -15.232 5.872 -14.643 1.00 92.75 213 ALA A N 1
ATOM 1672 C CA . ALA A 1 213 ? -14.382 6.554 -13.671 1.00 92.75 213 ALA A CA 1
ATOM 1673 C C . ALA A 1 213 ? -14.708 8.051 -13.575 1.00 92.75 213 ALA A C 1
ATOM 1675 O O . ALA A 1 213 ? -14.854 8.575 -12.471 1.00 92.75 213 ALA A O 1
ATOM 1676 N N . ASN A 1 214 ? -14.911 8.728 -14.710 1.00 91.75 214 ASN A N 1
ATOM 1677 C CA . ASN A 1 214 ? -15.284 10.145 -14.730 1.00 91.75 214 ASN A CA 1
ATOM 1678 C C . ASN A 1 214 ? -16.589 10.420 -13.967 1.00 91.75 214 ASN A C 1
ATOM 1680 O O . ASN A 1 214 ? -16.666 11.401 -13.221 1.00 91.75 214 ASN A O 1
ATOM 1684 N N . GLY A 1 215 ? -17.598 9.553 -14.099 1.00 93.38 215 GLY A N 1
ATOM 1685 C CA . GLY A 1 215 ? -18.844 9.673 -13.338 1.00 93.38 215 GLY A CA 1
ATOM 1686 C C . GLY A 1 215 ? -18.633 9.487 -11.832 1.00 93.38 215 GLY A C 1
ATOM 1687 O O . GLY A 1 215 ? -19.117 10.292 -11.034 1.00 93.38 215 GLY A O 1
ATOM 1688 N N . LEU A 1 216 ? -17.860 8.469 -11.440 1.00 94.75 216 LEU A N 1
ATOM 1689 C CA . LEU A 1 216 ? -17.579 8.146 -10.035 1.00 94.75 216 LEU A CA 1
ATOM 1690 C C . LEU A 1 216 ? -16.736 9.222 -9.333 1.00 94.75 216 LEU A C 1
ATOM 1692 O O . LEU A 1 216 ? -17.026 9.594 -8.193 1.00 94.75 216 LEU A O 1
ATOM 1696 N N . ILE A 1 217 ? -15.719 9.754 -10.016 1.00 94.56 217 ILE A N 1
ATOM 1697 C CA . ILE A 1 217 ? -14.862 10.839 -9.516 1.00 94.56 217 ILE A CA 1
ATOM 1698 C C . ILE A 1 217 ? -15.655 12.142 -9.362 1.00 94.56 217 ILE A C 1
ATOM 1700 O O . ILE A 1 217 ? -15.475 12.848 -8.371 1.00 94.56 217 ILE A O 1
ATOM 1704 N N . SER A 1 218 ? -16.543 12.464 -10.308 1.00 93.50 218 SER A N 1
ATOM 1705 C CA . SER A 1 218 ? -17.319 13.715 -10.269 1.00 93.50 218 SER A CA 1
ATOM 1706 C C . SER A 1 218 ? -18.434 13.700 -9.220 1.00 93.50 218 SER A C 1
ATOM 1708 O O . SER A 1 218 ? -18.913 14.758 -8.812 1.00 93.50 218 SER A O 1
ATOM 1710 N N . ALA A 1 219 ? -18.868 12.515 -8.781 1.00 95.25 219 ALA A N 1
ATOM 1711 C CA . ALA A 1 219 ? -19.884 12.385 -7.747 1.00 95.25 219 ALA A CA 1
ATOM 1712 C C . ALA A 1 219 ? -19.389 12.965 -6.405 1.00 95.25 219 ALA A C 1
ATOM 1714 O O . ALA A 1 219 ? -18.215 12.777 -6.064 1.00 95.25 219 ALA A O 1
ATOM 1715 N N . PRO A 1 220 ? -20.265 13.610 -5.605 1.00 94.94 220 PRO A N 1
ATOM 1716 C CA . PRO A 1 220 ? -19.906 14.098 -4.278 1.00 94.94 220 PRO A CA 1
ATOM 1717 C C . PRO A 1 220 ? -19.265 12.999 -3.433 1.00 94.94 220 PRO A C 1
ATOM 1719 O O . PRO A 1 220 ? -19.766 11.875 -3.368 1.00 94.94 220 PRO A O 1
ATOM 1722 N N . TYR A 1 221 ? -18.143 13.317 -2.800 1.00 96.12 221 TYR A N 1
ATOM 1723 C CA . TYR A 1 221 ? -17.417 12.360 -1.979 1.00 96.12 221 TYR A CA 1
ATOM 1724 C C . TYR A 1 221 ? -18.182 12.053 -0.680 1.00 96.12 221 TYR A C 1
ATOM 1726 O O . TYR A 1 221 ? -18.647 12.961 0.007 1.00 96.12 221 TYR A O 1
ATOM 1734 N N . GLN A 1 222 ? -18.294 10.768 -0.354 1.00 95.31 222 GLN A N 1
ATOM 1735 C CA . GLN A 1 222 ? -18.926 10.234 0.856 1.00 95.31 222 GLN A CA 1
ATOM 1736 C C . GLN A 1 222 ? -17.997 9.271 1.603 1.00 95.31 222 GLN A C 1
ATOM 1738 O O . GLN A 1 222 ? -18.062 9.189 2.829 1.00 95.31 222 GLN A O 1
ATOM 1743 N N . GLY A 1 223 ? -17.112 8.576 0.882 1.00 97.12 223 GLY A N 1
ATOM 1744 C CA . GLY A 1 223 ? -16.295 7.496 1.424 1.00 97.12 223 GLY A CA 1
ATOM 1745 C C . GLY A 1 223 ? -16.979 6.130 1.310 1.00 97.12 223 GLY A C 1
ATOM 1746 O O . GLY A 1 223 ? -18.180 6.026 1.056 1.00 97.12 223 GLY A O 1
ATOM 1747 N N . ILE A 1 224 ? -16.200 5.069 1.523 1.00 98.31 224 ILE A N 1
ATOM 1748 C CA . ILE A 1 224 ? -16.702 3.692 1.539 1.00 98.31 224 ILE A CA 1
ATOM 1749 C C . ILE A 1 224 ? -17.674 3.515 2.708 1.00 98.31 224 ILE A C 1
ATOM 1751 O O . ILE A 1 224 ? -17.376 3.910 3.836 1.00 98.31 224 ILE A O 1
ATOM 1755 N N . THR A 1 225 ? -18.818 2.890 2.445 1.00 98.50 225 THR A N 1
ATOM 1756 C CA . THR A 1 225 ? -19.833 2.550 3.457 1.00 98.50 225 THR A CA 1
ATOM 1757 C C . THR A 1 225 ? -20.187 1.074 3.356 1.00 98.50 225 THR A C 1
ATOM 1759 O O . THR A 1 225 ? -19.862 0.422 2.369 1.00 98.50 225 THR A O 1
ATOM 1762 N N . THR A 1 226 ? -20.857 0.522 4.361 1.00 97.75 226 THR A N 1
ATOM 1763 C CA . THR A 1 226 ? -21.248 -0.899 4.369 1.00 97.75 226 THR A CA 1
ATOM 1764 C C . THR A 1 226 ? -22.671 -1.143 3.884 1.00 97.75 226 THR A C 1
ATOM 1766 O O . THR A 1 226 ? -22.989 -2.239 3.435 1.00 97.75 226 THR A O 1
ATOM 1769 N N . ASP A 1 227 ? -23.519 -0.122 3.970 1.00 97.06 227 ASP A N 1
ATOM 1770 C CA . ASP A 1 227 ? -24.962 -0.171 3.717 1.00 97.06 227 ASP A CA 1
ATOM 1771 C C . ASP A 1 227 ? -25.476 1.070 2.960 1.00 97.06 227 ASP A C 1
ATOM 1773 O O . ASP A 1 227 ? -26.682 1.276 2.841 1.00 97.06 227 ASP A O 1
ATOM 1777 N N . GLY A 1 228 ? -24.571 1.909 2.444 1.00 96.88 228 GLY A N 1
ATOM 1778 C CA . GLY A 1 228 ? -24.912 3.177 1.798 1.00 96.88 228 GLY A CA 1
ATOM 1779 C C . GLY A 1 228 ? -25.070 4.356 2.761 1.00 96.88 228 GLY A C 1
ATOM 1780 O O . GLY A 1 228 ? -25.372 5.457 2.304 1.00 96.88 228 GLY A O 1
ATOM 1781 N N . VAL A 1 229 ? -24.862 4.168 4.072 1.00 97.44 229 VAL A N 1
ATOM 1782 C CA . VAL A 1 229 ? -24.986 5.232 5.076 1.00 97.44 229 VAL A CA 1
ATOM 1783 C C . VAL A 1 229 ? -23.637 5.518 5.738 1.00 97.44 229 VAL A C 1
ATOM 1785 O O . VAL A 1 229 ? -22.996 4.643 6.315 1.00 97.44 229 VAL A O 1
ATOM 1788 N N . VAL A 1 230 ? -23.207 6.783 5.693 1.00 97.75 230 VAL A N 1
ATOM 1789 C CA . VAL A 1 230 ? -21.975 7.233 6.361 1.00 97.75 230 VAL A CA 1
ATOM 1790 C C . VAL A 1 230 ? -22.178 7.275 7.876 1.00 97.75 230 VAL A C 1
ATOM 1792 O O . VAL A 1 230 ? -23.041 7.999 8.385 1.00 97.75 230 VAL A O 1
ATOM 1795 N N . GLN A 1 231 ? -21.337 6.551 8.612 1.00 97.44 231 GLN A N 1
ATOM 1796 C CA . GLN A 1 231 ? -21.310 6.596 10.073 1.00 97.44 231 GLN A CA 1
ATOM 1797 C C . GLN A 1 231 ? -20.574 7.850 10.566 1.00 97.44 231 GLN A C 1
ATOM 1799 O O . GLN A 1 231 ? -19.395 8.056 10.287 1.00 97.44 231 GLN A O 1
ATOM 1804 N N . LYS A 1 232 ? -21.272 8.697 11.329 1.00 96.19 232 LYS A N 1
ATOM 1805 C CA . LYS A 1 232 ? -20.728 9.955 11.868 1.00 96.19 232 LYS A CA 1
ATOM 1806 C C . LYS A 1 232 ? -20.048 9.754 13.223 1.00 96.19 232 LYS A C 1
ATOM 1808 O O . LYS A 1 232 ? -20.385 8.836 13.964 1.00 96.19 232 LYS A O 1
ATOM 1813 N N . GLY A 1 233 ? -19.142 10.669 13.574 1.00 95.31 233 GLY A N 1
ATOM 1814 C CA . GLY A 1 233 ? -18.499 10.707 14.894 1.00 95.31 233 GLY A CA 1
ATOM 1815 C C . GLY A 1 233 ? -17.418 9.646 15.116 1.00 95.31 233 GLY A C 1
ATOM 1816 O O . GLY A 1 233 ? -16.970 9.485 16.246 1.00 95.31 233 GLY A O 1
ATOM 1817 N N . LEU A 1 234 ? -16.999 8.942 14.059 1.00 97.19 234 LEU A N 1
ATOM 1818 C CA . LEU A 1 234 ? -15.908 7.965 14.114 1.00 97.19 234 LEU A CA 1
ATOM 1819 C C . LEU A 1 234 ? -14.531 8.630 14.199 1.00 97.19 234 LEU A C 1
ATOM 1821 O O . LEU A 1 234 ? -13.646 8.141 14.889 1.00 97.19 234 LEU A O 1
ATOM 1825 N N . PHE A 1 235 ? -14.367 9.764 13.519 1.00 96.75 235 PHE A N 1
ATOM 1826 C CA . PHE A 1 235 ? -13.102 10.482 13.432 1.00 96.75 235 PHE A CA 1
ATOM 1827 C C . PHE A 1 235 ? -13.238 11.833 14.120 1.00 96.75 235 PHE A C 1
ATOM 1829 O O . PHE A 1 235 ? -14.172 12.588 13.847 1.00 96.75 235 PHE A O 1
ATOM 1836 N N . LYS A 1 236 ? -12.297 12.160 15.004 1.00 94.50 236 LYS A N 1
ATOM 1837 C CA . LYS A 1 236 ? -12.276 13.438 15.719 1.00 94.50 236 LYS A CA 1
ATOM 1838 C C . LYS A 1 236 ? -11.029 14.226 15.345 1.00 94.50 236 LYS A C 1
ATOM 1840 O O . LYS A 1 236 ? -9.916 13.703 15.440 1.00 94.50 236 LYS A O 1
ATOM 1845 N N . LEU A 1 237 ? -11.224 15.479 14.943 1.00 94.56 237 LEU A N 1
ATOM 1846 C CA . LEU A 1 237 ? -10.122 16.405 14.734 1.00 94.56 237 LEU A CA 1
ATOM 1847 C C . LEU A 1 237 ? -9.408 16.658 16.068 1.00 94.56 237 LEU A C 1
ATOM 1849 O O . LEU A 1 237 ? -10.046 16.992 17.072 1.00 94.56 237 LEU A O 1
ATOM 1853 N N . ALA A 1 238 ? -8.091 16.476 16.064 1.00 91.31 238 ALA A N 1
ATOM 1854 C CA . ALA A 1 238 ? -7.240 16.689 17.224 1.00 91.31 238 ALA A CA 1
ATOM 1855 C C . ALA A 1 238 ? -7.267 18.156 17.690 1.00 91.31 238 ALA A C 1
ATOM 1857 O O . ALA A 1 238 ? -7.372 19.085 16.882 1.00 91.31 238 ALA A O 1
ATOM 1858 N N . GLY A 1 239 ? -7.149 18.378 18.999 1.00 86.94 239 GLY A N 1
ATOM 1859 C CA . GLY A 1 239 ? -6.931 19.707 19.554 1.00 86.94 239 GLY A CA 1
ATOM 1860 C C . GLY A 1 239 ? -5.574 20.274 19.131 1.00 86.94 239 GLY A C 1
ATOM 1861 O O . GLY A 1 239 ? -4.641 19.543 18.816 1.00 86.94 239 GLY A O 1
ATOM 1862 N N . VAL A 1 240 ? -5.431 21.601 19.162 1.00 81.69 240 VAL A N 1
ATOM 1863 C CA . VAL A 1 240 ? -4.194 22.290 18.727 1.00 81.69 240 VAL A CA 1
ATOM 1864 C C . VAL A 1 240 ? -2.960 21.858 19.536 1.00 81.69 240 VAL A C 1
ATOM 1866 O O . VAL A 1 240 ? -1.845 21.883 19.020 1.00 81.69 240 VAL A O 1
ATOM 1869 N N . ASN A 1 241 ? -3.162 21.442 20.788 1.00 85.75 241 ASN A N 1
ATOM 1870 C CA . ASN A 1 241 ? -2.096 20.997 21.688 1.00 85.75 241 ASN A CA 1
ATOM 1871 C C . ASN A 1 241 ? -1.885 19.475 21.676 1.00 85.75 241 ASN A C 1
ATOM 1873 O O . ASN A 1 241 ? -0.975 18.992 22.348 1.00 85.75 241 ASN A O 1
ATOM 1877 N N . ASP A 1 242 ? -2.713 18.726 20.945 1.00 91.06 242 ASP A N 1
ATOM 1878 C CA . ASP A 1 242 ? -2.593 17.276 20.869 1.00 91.06 242 ASP A CA 1
ATOM 1879 C C . ASP A 1 242 ? -1.472 16.909 19.888 1.00 91.06 242 ASP A C 1
ATOM 1881 O O . ASP A 1 242 ? -1.357 17.452 18.784 1.00 91.06 242 ASP A O 1
ATOM 1885 N N . ASP A 1 243 ? -0.625 15.963 20.287 1.00 92.62 243 ASP A N 1
ATOM 1886 C CA . ASP A 1 243 ? 0.457 15.464 19.446 1.00 92.62 243 ASP A CA 1
ATOM 1887 C C . ASP A 1 243 ? 0.158 14.045 18.953 1.00 92.62 243 ASP A C 1
ATOM 1889 O O . ASP A 1 243 ? 0.272 13.071 19.700 1.00 92.62 243 ASP A O 1
ATOM 1893 N N . HIS A 1 244 ? -0.204 13.950 17.675 1.00 94.50 244 HIS A N 1
ATOM 1894 C CA . HIS A 1 244 ? -0.520 12.722 16.946 1.00 94.50 244 HIS A CA 1
ATOM 1895 C C . HIS A 1 244 ? 0.675 12.193 16.128 1.00 94.50 244 HIS A C 1
ATOM 1897 O O . HIS A 1 244 ? 0.542 11.225 15.375 1.00 94.50 244 HIS A O 1
ATOM 1903 N N . GLY A 1 245 ? 1.863 12.783 16.305 1.00 94.75 245 GLY A N 1
ATOM 1904 C CA . GLY A 1 245 ? 3.129 12.192 15.879 1.00 94.75 245 GLY A CA 1
ATOM 1905 C C . GLY A 1 245 ? 3.542 12.409 14.429 1.00 94.75 245 GLY A C 1
ATOM 1906 O O . GLY A 1 245 ? 4.632 11.969 14.068 1.00 94.75 245 GLY A O 1
ATOM 1907 N N . ALA A 1 246 ? 2.735 13.081 13.602 1.00 96.94 246 ALA A N 1
ATOM 1908 C CA . ALA A 1 246 ? 3.143 13.360 12.231 1.00 96.94 246 ALA A CA 1
ATOM 1909 C C . ALA A 1 246 ? 4.297 14.386 12.215 1.00 96.94 246 ALA A C 1
ATOM 1911 O O . ALA A 1 246 ? 4.181 15.443 12.851 1.00 96.94 246 ALA A O 1
ATOM 1912 N N . PRO A 1 247 ? 5.392 14.136 11.474 1.00 97.12 247 PRO A N 1
ATOM 1913 C CA . PRO A 1 247 ? 6.578 14.998 11.417 1.00 97.12 247 PRO A CA 1
ATOM 1914 C C . PRO A 1 247 ? 6.363 16.232 10.518 1.00 97.12 247 PRO A C 1
ATOM 1916 O O . PRO A 1 247 ? 7.165 16.543 9.638 1.00 97.12 247 PRO A O 1
ATOM 1919 N N . VAL A 1 248 ? 5.273 16.970 10.746 1.00 97.38 248 VAL A N 1
ATOM 1920 C CA . VAL A 1 248 ? 4.765 18.010 9.836 1.00 97.38 248 VAL A CA 1
ATOM 1921 C C . VAL A 1 248 ? 5.780 19.120 9.570 1.00 97.38 248 VAL A C 1
ATOM 1923 O O . VAL A 1 248 ? 5.837 19.609 8.449 1.00 97.38 248 VAL A O 1
ATOM 1926 N N . GLN A 1 249 ? 6.627 19.492 10.538 1.00 97.62 249 GLN A N 1
ATOM 1927 C CA . GLN A 1 249 ? 7.664 20.502 10.287 1.00 97.62 249 GLN A CA 1
ATOM 1928 C C . GLN A 1 249 ? 8.693 20.024 9.252 1.00 97.62 249 GLN A C 1
ATOM 1930 O O . GLN A 1 249 ? 8.969 20.746 8.301 1.00 97.62 249 GLN A O 1
ATOM 1935 N N . ALA A 1 250 ? 9.193 18.791 9.379 1.00 98.50 250 ALA A N 1
ATOM 1936 C CA . ALA A 1 250 ? 10.123 18.221 8.404 1.00 98.50 250 ALA A CA 1
ATOM 1937 C C . ALA A 1 250 ? 9.469 18.076 7.020 1.00 98.50 250 ALA A C 1
ATOM 1939 O O . ALA A 1 250 ? 10.115 18.291 5.995 1.00 98.50 250 ALA A O 1
ATOM 1940 N N . MET A 1 251 ? 8.171 17.759 6.985 1.00 98.75 251 MET A N 1
ATOM 1941 C CA . MET A 1 251 ? 7.399 17.712 5.744 1.00 98.75 251 MET A CA 1
ATOM 1942 C C . MET A 1 251 ? 7.242 19.107 5.110 1.00 98.75 251 MET A C 1
ATOM 1944 O O . MET A 1 251 ? 7.429 19.240 3.903 1.00 98.75 251 MET A O 1
ATOM 1948 N N . ILE A 1 252 ? 6.958 20.153 5.899 1.00 98.81 252 ILE A N 1
ATOM 1949 C CA . ILE A 1 252 ? 6.898 21.553 5.430 1.00 98.81 252 ILE A CA 1
ATOM 1950 C C . ILE A 1 252 ? 8.250 21.976 4.850 1.00 98.81 252 ILE A C 1
ATOM 1952 O O . ILE A 1 252 ? 8.301 22.530 3.752 1.00 98.81 252 ILE A O 1
ATOM 1956 N N . ASP A 1 253 ? 9.348 21.679 5.545 1.00 98.75 253 ASP A N 1
ATOM 1957 C CA . ASP A 1 253 ? 10.697 22.002 5.078 1.00 98.75 253 ASP A CA 1
ATOM 1958 C C . ASP A 1 253 ? 11.007 21.290 3.748 1.00 98.75 253 ASP A C 1
ATOM 1960 O O . ASP A 1 253 ? 11.575 21.887 2.829 1.00 98.75 253 ASP A O 1
ATOM 1964 N N . ALA A 1 254 ? 10.582 20.031 3.597 1.00 98.88 254 ALA A N 1
ATOM 1965 C CA . ALA A 1 254 ? 10.710 19.288 2.345 1.00 98.88 254 ALA A CA 1
ATOM 1966 C C . ALA A 1 254 ? 9.880 19.907 1.205 1.00 98.88 254 ALA A C 1
ATOM 1968 O O . ALA A 1 254 ? 10.413 20.088 0.109 1.00 98.88 254 ALA A O 1
ATOM 1969 N N . VAL A 1 255 ? 8.627 20.307 1.454 1.00 98.88 255 VAL A N 1
ATOM 1970 C CA . VAL A 1 255 ? 7.800 21.007 0.452 1.00 98.88 255 VAL A CA 1
ATOM 1971 C C . VAL A 1 255 ? 8.418 22.343 0.052 1.00 98.88 255 VAL A C 1
ATOM 1973 O O . VAL A 1 255 ? 8.499 22.644 -1.135 1.00 98.88 255 VAL A O 1
ATOM 1976 N N . ASN A 1 256 ? 8.927 23.127 1.003 1.00 98.75 256 ASN A N 1
ATOM 1977 C CA . ASN A 1 256 ? 9.605 24.387 0.692 1.00 98.75 256 ASN A CA 1
ATOM 1978 C C . ASN A 1 256 ? 10.808 24.163 -0.234 1.00 98.75 256 ASN A C 1
ATOM 1980 O O . ASN A 1 256 ? 10.999 24.912 -1.191 1.00 98.75 256 ASN A O 1
ATOM 1984 N N . ASN A 1 257 ? 11.574 23.092 -0.016 1.00 98.81 257 ASN A N 1
ATOM 1985 C CA . ASN A 1 257 ? 12.674 22.720 -0.904 1.00 98.81 257 ASN A CA 1
ATOM 1986 C C . ASN A 1 257 ? 12.199 22.311 -2.310 1.00 98.81 257 ASN A C 1
ATOM 1988 O O . ASN A 1 257 ? 12.875 22.640 -3.284 1.00 98.81 257 ASN A O 1
ATOM 1992 N N . ILE A 1 258 ? 11.050 21.635 -2.434 1.00 98.81 258 ILE A N 1
ATOM 1993 C CA . ILE A 1 258 ? 10.418 21.338 -3.733 1.00 98.81 258 ILE A CA 1
ATOM 1994 C C . ILE A 1 258 ? 10.045 22.648 -4.439 1.00 98.81 258 ILE A C 1
ATOM 1996 O O . ILE A 1 258 ? 10.443 22.864 -5.580 1.00 98.81 258 ILE A O 1
ATOM 2000 N N . LEU A 1 259 ? 9.339 23.554 -3.754 1.00 98.62 259 LEU A N 1
ATOM 2001 C CA . LEU A 1 259 ? 8.862 24.818 -4.328 1.00 98.62 259 LEU A CA 1
ATOM 2002 C C . LEU A 1 259 ? 10.004 25.752 -4.751 1.00 98.62 259 LEU A C 1
ATOM 2004 O O . LEU A 1 259 ? 9.866 26.463 -5.748 1.00 98.62 259 LEU A O 1
ATOM 2008 N N . LEU A 1 260 ? 11.119 25.749 -4.015 1.00 98.44 260 LEU A N 1
ATOM 2009 C CA . LEU A 1 260 ? 12.328 26.502 -4.361 1.00 98.44 260 LEU A CA 1
ATOM 2010 C C . LEU A 1 260 ? 13.068 25.905 -5.565 1.00 98.44 260 LEU A C 1
ATOM 2012 O O . LEU A 1 260 ? 13.645 26.654 -6.348 1.00 98.44 260 LEU A O 1
ATOM 2016 N N . CYS A 1 261 ? 13.063 24.576 -5.706 1.00 98.56 261 CYS A N 1
ATOM 2017 C CA . CYS A 1 261 ? 13.740 23.870 -6.795 1.00 98.56 261 CYS A CA 1
ATOM 2018 C C . CYS A 1 261 ? 12.937 23.891 -8.104 1.00 98.56 261 CYS A C 1
ATOM 2020 O O . CYS A 1 261 ? 13.524 23.942 -9.181 1.00 98.56 261 CYS A O 1
ATOM 2022 N N . ALA A 1 262 ? 11.607 23.840 -8.014 1.00 98.38 262 ALA A N 1
ATOM 2023 C CA . ALA A 1 262 ? 10.716 23.824 -9.164 1.00 98.38 262 ALA A CA 1
ATOM 2024 C C . ALA A 1 262 ? 10.746 25.153 -9.941 1.00 98.38 262 ALA A C 1
ATOM 2026 O O . ALA A 1 262 ? 10.805 26.249 -9.372 1.00 98.38 262 ALA A O 1
ATOM 2027 N N . SER A 1 263 ? 10.639 25.070 -11.261 1.00 98.25 263 SER A N 1
ATOM 2028 C CA . SER A 1 263 ? 10.343 26.199 -12.140 1.00 98.25 263 SER A CA 1
ATOM 2029 C C . SER A 1 263 ? 8.933 26.749 -11.890 1.00 98.25 263 SER A C 1
ATOM 2031 O O . SER A 1 263 ? 8.098 26.148 -11.214 1.00 98.25 263 SER A O 1
ATOM 2033 N N . GLU A 1 264 ? 8.630 27.918 -12.456 1.00 97.50 264 GLU A N 1
ATOM 2034 C CA . GLU A 1 264 ? 7.281 28.483 -12.360 1.00 97.50 264 GLU A CA 1
ATOM 2035 C C . GLU A 1 264 ? 6.223 27.585 -13.019 1.00 97.50 264 GLU A C 1
ATOM 2037 O O . G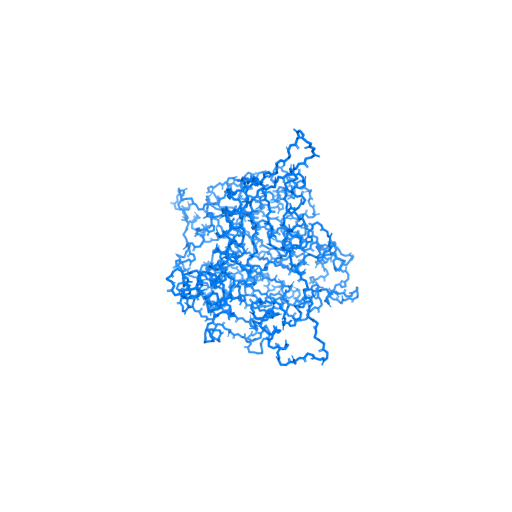LU A 1 264 ? 5.125 27.446 -12.482 1.00 97.50 264 GLU A O 1
ATOM 2042 N N . GLN A 1 265 ? 6.558 26.945 -14.142 1.00 97.50 265 GLN A N 1
ATOM 2043 C CA . GLN A 1 265 ? 5.661 26.017 -14.826 1.00 97.50 265 GLN A CA 1
ATOM 2044 C C . GLN A 1 265 ? 5.407 24.761 -13.984 1.00 97.50 265 GLN A C 1
ATOM 2046 O O . GLN A 1 265 ? 4.251 24.396 -13.790 1.00 97.50 265 GLN A O 1
ATOM 2051 N N . GLU A 1 266 ? 6.453 24.144 -13.430 1.00 98.19 266 GLU A N 1
ATOM 2052 C CA . GLU A 1 266 ? 6.311 22.970 -12.556 1.00 98.19 266 GLU A CA 1
ATOM 2053 C C . GLU A 1 266 ? 5.495 23.304 -11.301 1.00 98.19 266 GLU A C 1
ATOM 2055 O O . GLU A 1 266 ? 4.595 22.551 -10.944 1.00 98.19 266 GLU A O 1
ATOM 2060 N N . ARG A 1 267 ? 5.706 24.471 -10.671 1.00 97.94 267 ARG A N 1
ATOM 2061 C CA . ARG A 1 267 ? 4.881 24.905 -9.526 1.00 97.94 267 ARG A CA 1
ATOM 2062 C C . ARG A 1 267 ? 3.393 25.003 -9.870 1.00 97.94 267 ARG A C 1
ATOM 2064 O O . ARG A 1 267 ? 2.564 24.631 -9.047 1.00 97.94 267 ARG A O 1
ATOM 2071 N N . ARG A 1 268 ? 3.049 25.489 -11.067 1.00 96.38 268 ARG A N 1
ATOM 2072 C CA . ARG A 1 268 ? 1.649 25.562 -11.524 1.00 96.38 268 ARG A CA 1
ATOM 2073 C C . ARG A 1 268 ? 1.041 24.185 -11.784 1.00 96.38 268 ARG A C 1
ATOM 2075 O O . ARG A 1 268 ? -0.164 24.043 -11.633 1.00 96.38 268 ARG A O 1
ATOM 2082 N N . LEU A 1 269 ? 1.849 23.206 -12.191 1.00 97.12 269 LEU A N 1
ATOM 2083 C CA . LEU A 1 269 ? 1.391 21.835 -12.423 1.00 97.12 269 LEU A CA 1
ATOM 2084 C C . LEU A 1 269 ? 1.209 21.063 -11.113 1.00 97.12 269 LEU A C 1
ATOM 2086 O O . LEU A 1 269 ? 0.246 20.322 -10.977 1.00 97.12 269 LEU A O 1
ATOM 2090 N N . ILE A 1 270 ? 2.126 21.228 -10.155 1.00 97.19 270 ILE A N 1
ATOM 2091 C CA . ILE A 1 270 ? 2.150 20.432 -8.919 1.00 97.19 270 ILE A CA 1
ATOM 2092 C C . ILE A 1 270 ? 1.101 20.905 -7.906 1.00 97.19 270 ILE A C 1
ATOM 2094 O O . ILE A 1 270 ? 0.590 20.079 -7.158 1.00 97.19 270 ILE A O 1
ATOM 2098 N N . CYS A 1 271 ? 0.793 22.202 -7.834 1.00 97.94 271 CYS A N 1
ATOM 2099 C CA . CYS A 1 271 ? -0.041 22.762 -6.767 1.00 97.94 271 CYS A CA 1
ATOM 2100 C C . CYS A 1 271 ? -1.527 22.829 -7.148 1.00 97.94 271 CYS A C 1
ATOM 2102 O O . CYS A 1 271 ? -1.899 23.537 -8.082 1.00 97.94 271 CYS A O 1
ATOM 2104 N N . HIS A 1 272 ? -2.377 22.171 -6.360 1.00 97.88 272 HIS A N 1
ATOM 2105 C CA . HIS A 1 272 ? -3.834 22.179 -6.496 1.00 97.88 272 HIS A CA 1
ATOM 2106 C C . HIS A 1 272 ? -4.543 22.573 -5.190 1.00 97.88 272 HIS A C 1
ATOM 2108 O O . HIS A 1 272 ? -3.990 22.453 -4.096 1.00 97.88 272 HIS A O 1
ATOM 2114 N N . ASP A 1 273 ? -5.804 22.996 -5.298 1.00 96.38 273 ASP A N 1
ATOM 2115 C CA . ASP A 1 273 ? -6.660 23.269 -4.140 1.00 96.38 273 ASP A CA 1
ATOM 2116 C C . ASP A 1 273 ? -7.011 21.987 -3.365 1.00 96.38 273 ASP A C 1
ATOM 2118 O O . ASP A 1 273 ? -7.025 20.880 -3.901 1.00 96.38 273 ASP A O 1
ATOM 2122 N N . LEU A 1 274 ? -7.324 22.119 -2.075 1.00 94.44 274 LEU A N 1
ATOM 2123 C CA . LEU A 1 274 ? -7.561 20.984 -1.169 1.00 94.44 274 LEU A CA 1
ATOM 2124 C C . LEU A 1 274 ? -8.820 20.153 -1.518 1.00 94.44 274 LEU A C 1
ATOM 2126 O O . LEU A 1 274 ? -8.958 18.982 -1.142 1.00 94.44 274 LEU A O 1
ATOM 2130 N N . ASP A 1 275 ? -9.777 20.758 -2.212 1.00 91.81 275 ASP A N 1
ATOM 2131 C CA . ASP A 1 275 ? -11.009 20.133 -2.693 1.00 91.81 275 ASP A CA 1
ATOM 2132 C C . ASP A 1 275 ? -10.952 19.733 -4.175 1.00 91.81 275 ASP A C 1
ATOM 2134 O O . ASP A 1 275 ? -11.937 19.204 -4.694 1.00 91.81 275 ASP A O 1
ATOM 2138 N N . ALA A 1 276 ? -9.792 19.884 -4.822 1.00 95.38 276 ALA A N 1
ATOM 2139 C CA . ALA A 1 276 ? -9.571 19.501 -6.208 1.00 95.38 276 ALA A CA 1
ATOM 2140 C C . ALA A 1 276 ? -9.968 18.037 -6.476 1.00 95.38 276 ALA A C 1
ATOM 2142 O O . ALA A 1 276 ? -9.540 17.105 -5.784 1.00 95.38 276 ALA A O 1
ATOM 2143 N N . LEU A 1 277 ? -10.761 17.823 -7.533 1.00 94.00 277 LEU A N 1
ATOM 2144 C CA . LEU A 1 277 ? -11.188 16.488 -7.973 1.00 94.00 277 LEU A CA 1
ATOM 2145 C C . LEU A 1 277 ? -10.002 15.609 -8.393 1.00 94.00 277 LEU A C 1
ATOM 2147 O O . LEU A 1 277 ? -10.076 14.386 -8.287 1.00 94.00 277 LEU A O 1
ATOM 2151 N N . GLN A 1 278 ? -8.901 16.235 -8.815 1.00 94.94 278 GLN A N 1
ATOM 2152 C CA . GLN A 1 278 ? -7.639 15.605 -9.197 1.00 94.94 278 GLN A CA 1
ATOM 2153 C C . GLN A 1 278 ? -7.083 14.693 -8.097 1.00 94.94 278 GLN A C 1
ATOM 2155 O O . GLN A 1 278 ? -6.460 13.682 -8.405 1.00 94.94 278 GLN A O 1
ATOM 2160 N N . TRP A 1 279 ? -7.389 14.953 -6.821 1.00 95.56 279 TRP A N 1
ATOM 2161 C CA . TRP A 1 279 ? -6.932 14.091 -5.725 1.00 95.56 279 TRP A CA 1
ATOM 2162 C C . TRP A 1 279 ? -7.510 12.672 -5.804 1.00 95.56 279 TRP A C 1
ATOM 2164 O O . TRP A 1 279 ? -6.890 11.701 -5.376 1.00 95.56 279 TRP A O 1
ATOM 2174 N N . ARG A 1 280 ? -8.682 12.522 -6.424 1.00 95.88 280 ARG A N 1
ATOM 2175 C CA . ARG A 1 280 ? -9.349 11.231 -6.648 1.00 95.88 280 ARG A CA 1
ATOM 2176 C C . ARG A 1 280 ? -8.971 10.589 -7.989 1.00 95.88 280 ARG A C 1
ATOM 2178 O O . ARG A 1 280 ? -9.419 9.489 -8.292 1.00 95.88 280 ARG A O 1
ATOM 2185 N N . GLN A 1 281 ? -8.145 11.260 -8.791 1.00 95.44 281 GLN A N 1
ATOM 2186 C CA . GLN A 1 281 ? -7.696 10.808 -10.106 1.00 95.44 281 GLN A CA 1
ATOM 2187 C C . GLN A 1 281 ? -6.343 10.103 -10.003 1.00 95.44 281 GLN A C 1
ATOM 2189 O O . GLN A 1 281 ? -5.303 10.642 -10.377 1.00 95.44 281 GLN A O 1
ATOM 2194 N N . TRP A 1 282 ? -6.374 8.880 -9.487 1.00 94.81 282 TRP A N 1
ATOM 2195 C CA . TRP A 1 282 ? -5.226 7.982 -9.445 1.00 94.81 282 TRP A CA 1
ATOM 2196 C C . TRP A 1 282 ? -5.628 6.611 -9.985 1.00 94.81 282 TRP A C 1
ATOM 2198 O O . TRP A 1 282 ? -6.787 6.209 -9.896 1.00 94.81 282 TRP A O 1
ATOM 2208 N N . MET A 1 283 ? -4.662 5.891 -10.545 1.00 92.00 283 MET A N 1
ATOM 2209 C CA . MET A 1 283 ? -4.812 4.495 -10.941 1.00 92.00 283 MET A CA 1
ATOM 2210 C C . MET A 1 283 ? -3.454 3.799 -10.890 1.00 92.00 283 MET A C 1
ATOM 2212 O O . MET A 1 283 ? -2.421 4.456 -11.005 1.00 92.00 283 MET A O 1
ATOM 2216 N N . ASN A 1 284 ? -3.465 2.485 -10.689 1.00 90.62 284 ASN A N 1
ATOM 2217 C CA . ASN A 1 284 ? -2.260 1.670 -10.561 1.00 90.62 284 ASN A CA 1
ATOM 2218 C C . ASN A 1 284 ? -1.847 0.878 -11.814 1.00 90.62 284 ASN A C 1
ATOM 2220 O O . ASN A 1 284 ? -0.758 0.321 -11.752 1.00 90.62 284 ASN A O 1
ATOM 2224 N N . PRO A 1 285 ? -2.627 0.735 -12.907 1.00 90.75 285 PRO A N 1
ATOM 2225 C CA . PRO A 1 285 ? -2.077 0.248 -14.171 1.00 90.75 285 PRO A CA 1
ATOM 2226 C C . PRO A 1 285 ? -1.222 1.329 -14.837 1.00 90.75 285 PRO A C 1
ATOM 2228 O O . PRO A 1 285 ? -1.574 2.507 -14.767 1.00 90.75 285 PRO A O 1
ATOM 2231 N N . GLU A 1 286 ? -0.158 0.943 -15.548 1.00 92.06 286 GLU A N 1
ATOM 2232 C CA . GLU A 1 286 ? 0.653 1.902 -16.316 1.00 92.06 286 GLU A CA 1
ATOM 2233 C C . GLU A 1 286 ? -0.066 2.301 -17.614 1.00 92.06 286 GLU A C 1
ATOM 2235 O O . GLU A 1 286 ? 0.250 1.840 -18.711 1.00 92.06 286 GLU A O 1
ATOM 2240 N N . ILE A 1 287 ? -1.104 3.122 -17.466 1.00 92.19 287 ILE A N 1
ATOM 2241 C CA . ILE A 1 287 ? -1.860 3.765 -18.538 1.00 92.19 287 ILE A CA 1
ATOM 2242 C C . ILE A 1 287 ? -1.894 5.249 -18.186 1.00 92.19 287 ILE A C 1
ATOM 2244 O O . ILE A 1 287 ? -2.623 5.661 -17.284 1.00 92.19 287 ILE A O 1
ATOM 2248 N N . TYR A 1 288 ? -1.086 6.060 -18.870 1.00 93.06 288 TYR A N 1
ATOM 2249 C CA . TYR A 1 288 ? -0.886 7.459 -18.492 1.00 93.06 288 TYR A CA 1
ATOM 2250 C C . TYR A 1 288 ? -2.063 8.362 -18.918 1.00 93.06 288 TYR A C 1
ATOM 2252 O O . TYR A 1 288 ? -1.966 9.141 -19.867 1.00 93.06 288 TYR A O 1
ATOM 2260 N N . VAL A 1 289 ? -3.202 8.222 -18.225 1.00 91.38 289 VAL A N 1
ATOM 2261 C CA . VAL A 1 289 ? -4.451 8.967 -18.481 1.00 91.38 289 VAL A CA 1
ATOM 2262 C C . VAL A 1 289 ? -4.516 10.257 -17.669 1.00 91.38 289 VAL A C 1
ATOM 2264 O O . VAL A 1 289 ? -4.708 11.338 -18.223 1.00 91.38 289 VAL A O 1
ATOM 2267 N N . PHE A 1 290 ? -4.368 10.149 -16.348 1.00 92.81 290 PHE A N 1
ATOM 2268 C CA . PHE A 1 290 ? -4.389 11.302 -15.456 1.00 92.81 290 PHE A CA 1
ATOM 2269 C C . PHE A 1 290 ? -2.998 11.919 -15.423 1.00 92.81 290 PHE A C 1
ATOM 2271 O O . PHE A 1 290 ? -2.053 11.324 -14.916 1.00 92.81 290 PHE A O 1
ATOM 2278 N N . LYS A 1 291 ? -2.879 13.108 -16.015 1.00 93.31 291 LYS A N 1
ATOM 2279 C CA . LYS A 1 291 ? -1.634 13.882 -16.104 1.00 93.31 291 LYS A CA 1
ATOM 2280 C C . LYS A 1 291 ? -1.641 15.005 -15.068 1.00 93.31 291 LYS A C 1
ATOM 2282 O O . LYS A 1 291 ? -1.461 16.172 -15.400 1.00 93.31 291 LYS A O 1
ATOM 2287 N N . ASN A 1 292 ? -1.970 14.649 -13.827 1.00 94.19 292 ASN A N 1
ATOM 2288 C CA . ASN A 1 292 ? -2.022 15.596 -12.716 1.00 94.19 292 ASN A CA 1
ATOM 2289 C C . ASN A 1 292 ? -0.631 15.742 -12.108 1.00 94.19 292 ASN A C 1
ATOM 2291 O O . ASN A 1 292 ? -0.011 14.727 -11.779 1.00 94.19 292 ASN A O 1
ATOM 2295 N N . GLY A 1 293 ? -0.178 16.978 -11.902 1.00 96.38 293 GLY A N 1
ATOM 2296 C CA . GLY A 1 293 ? 1.140 17.236 -11.337 1.00 96.38 293 GLY A CA 1
ATOM 2297 C C . GLY A 1 293 ? 2.279 17.148 -12.342 1.00 96.38 293 GLY A C 1
ATOM 2298 O O . GLY A 1 293 ? 2.133 17.475 -13.520 1.00 96.38 293 GLY A O 1
ATOM 2299 N N . VAL A 1 294 ? 3.433 16.716 -11.840 1.00 97.94 294 VAL A N 1
ATOM 2300 C CA . VAL A 1 294 ? 4.611 16.385 -12.650 1.00 97.94 294 VAL A CA 1
ATOM 2301 C C . VAL A 1 294 ? 4.893 14.897 -12.575 1.00 97.94 294 VAL A C 1
ATOM 2303 O O . VAL A 1 294 ? 4.634 14.264 -11.550 1.00 97.94 294 VAL A O 1
ATOM 2306 N N . ARG A 1 295 ? 5.487 14.356 -13.632 1.00 97.69 295 ARG A N 1
ATOM 2307 C CA . ARG A 1 295 ? 5.968 12.980 -13.670 1.00 97.69 295 ARG A CA 1
ATOM 2308 C C . ARG A 1 295 ? 7.466 12.942 -13.376 1.00 97.69 295 ARG A C 1
ATOM 2310 O O . ARG A 1 295 ? 8.205 13.757 -13.921 1.00 97.69 295 ARG A O 1
ATOM 2317 N N . LEU A 1 296 ? 7.916 12.035 -12.506 1.00 98.38 296 LEU A N 1
ATOM 2318 C CA . LEU A 1 296 ? 9.294 12.059 -11.992 1.00 98.38 296 LEU A CA 1
ATOM 2319 C C . LEU A 1 296 ? 10.349 11.861 -13.096 1.00 98.38 296 LEU A C 1
ATOM 2321 O O . LEU A 1 296 ? 11.394 12.496 -13.042 1.00 98.38 296 LEU A O 1
ATOM 2325 N N . GLU A 1 297 ? 10.054 11.062 -14.123 1.00 96.75 297 GLU A N 1
ATOM 2326 C CA . GLU A 1 297 ? 10.940 10.852 -15.283 1.00 96.75 297 GLU A CA 1
ATOM 2327 C C . GLU A 1 297 ? 11.022 12.052 -16.253 1.00 96.75 297 GLU A C 1
ATOM 2329 O O . GLU A 1 297 ? 11.855 12.058 -17.157 1.00 96.75 297 GLU A O 1
ATOM 2334 N N . GLU A 1 298 ? 10.160 13.063 -16.089 1.00 97.31 298 GLU A N 1
ATOM 2335 C CA . GLU A 1 298 ? 10.070 14.245 -16.966 1.00 97.31 298 GLU A CA 1
ATOM 2336 C C . GLU A 1 298 ? 10.650 15.518 -16.328 1.00 97.31 298 GLU A C 1
ATOM 2338 O O . GLU A 1 298 ? 10.715 16.567 -16.972 1.00 97.31 298 GLU A O 1
ATOM 2343 N N . ILE A 1 299 ? 11.066 15.441 -15.064 1.00 98.38 299 ILE A N 1
ATOM 2344 C CA . ILE A 1 299 ? 11.631 16.555 -14.296 1.00 98.38 299 ILE A CA 1
ATOM 2345 C C . ILE A 1 299 ? 13.127 16.349 -14.047 1.00 98.38 299 ILE A C 1
ATOM 2347 O O . ILE A 1 299 ? 13.693 15.295 -14.318 1.00 98.38 299 ILE A O 1
ATOM 2351 N N . SER A 1 300 ? 13.793 17.373 -13.511 1.00 98.44 300 SER A N 1
ATOM 2352 C CA . SER A 1 300 ? 15.200 17.239 -13.120 1.00 98.44 300 SER A CA 1
ATOM 2353 C C . SER A 1 300 ? 15.397 16.250 -11.963 1.00 98.44 300 SER A C 1
ATOM 2355 O O . SER A 1 300 ? 14.616 16.250 -11.007 1.00 98.44 300 SER A O 1
ATOM 2357 N N . ASP A 1 301 ? 16.518 15.520 -11.976 1.00 98.31 301 ASP A N 1
ATOM 2358 C CA . ASP A 1 301 ? 16.946 14.644 -10.870 1.00 98.31 301 ASP A CA 1
ATOM 2359 C C . ASP A 1 301 ? 16.945 15.375 -9.519 1.00 98.31 301 ASP A C 1
ATOM 2361 O O . ASP A 1 301 ? 16.575 14.822 -8.483 1.00 98.31 301 ASP A O 1
ATOM 2365 N N . ALA A 1 302 ? 17.323 16.659 -9.525 1.00 98.50 302 ALA A N 1
ATOM 2366 C CA . ALA A 1 302 ? 17.321 17.494 -8.333 1.00 98.50 302 ALA A CA 1
ATOM 2367 C C . ALA A 1 302 ? 15.911 17.647 -7.741 1.00 98.50 302 ALA A C 1
ATOM 2369 O O . ALA A 1 302 ? 15.752 17.525 -6.525 1.00 98.50 302 ALA A O 1
ATOM 2370 N N . LEU A 1 303 ? 14.894 17.888 -8.577 1.00 98.69 303 LEU A N 1
ATOM 2371 C CA . LEU A 1 303 ? 13.505 18.015 -8.135 1.00 98.69 303 LEU A CA 1
ATOM 2372 C C . LEU A 1 303 ? 12.933 16.660 -7.694 1.00 98.69 303 LEU A C 1
ATOM 2374 O O . LEU A 1 303 ? 12.299 16.591 -6.637 1.00 98.69 303 LEU A O 1
ATOM 2378 N N . ALA A 1 304 ? 13.216 15.584 -8.434 1.00 98.62 304 ALA A N 1
ATOM 2379 C CA . ALA A 1 304 ? 12.814 14.225 -8.068 1.00 98.62 304 ALA A CA 1
ATOM 2380 C C . ALA A 1 304 ? 13.370 13.812 -6.689 1.00 98.62 304 ALA A C 1
ATOM 2382 O O . ALA A 1 304 ? 12.630 13.322 -5.832 1.00 98.62 304 ALA A O 1
ATOM 2383 N N . GLU A 1 305 ? 14.639 14.115 -6.394 1.00 98.62 305 GLU A N 1
ATOM 2384 C CA . GLU A 1 305 ? 15.232 13.855 -5.075 1.00 98.62 305 GLU A CA 1
ATOM 2385 C C . GLU A 1 305 ? 14.578 14.662 -3.941 1.00 98.62 305 GLU A C 1
ATOM 2387 O O . GLU A 1 305 ? 14.466 14.168 -2.812 1.00 98.62 305 GLU A O 1
ATOM 2392 N N . LYS A 1 306 ? 14.096 15.888 -4.206 1.00 98.81 306 LYS A N 1
ATOM 2393 C CA . LYS A 1 306 ? 13.318 16.654 -3.212 1.00 98.81 306 LYS A CA 1
ATOM 2394 C C . LYS A 1 306 ? 11.947 16.032 -2.956 1.00 98.81 306 LYS A C 1
ATOM 2396 O O . LYS A 1 306 ? 11.514 16.002 -1.804 1.00 98.81 306 LYS A O 1
ATOM 2401 N N . ILE A 1 307 ? 11.302 15.474 -3.978 1.00 98.81 307 ILE A N 1
ATOM 2402 C CA . ILE A 1 307 ? 10.051 14.718 -3.823 1.00 98.81 307 ILE A CA 1
ATOM 2403 C C . ILE A 1 307 ? 10.295 13.450 -2.990 1.00 98.81 307 ILE A C 1
ATOM 2405 O O . ILE A 1 307 ? 9.585 13.203 -2.013 1.00 98.81 307 ILE A O 1
ATOM 2409 N N . HIS A 1 308 ? 11.368 12.705 -3.265 1.00 98.75 308 HIS A N 1
ATOM 2410 C CA . HIS A 1 308 ? 11.779 11.579 -2.422 1.00 98.75 308 HIS A CA 1
ATOM 2411 C C . HIS A 1 308 ? 12.113 11.995 -0.982 1.00 98.75 308 HIS A C 1
ATOM 2413 O O . HIS A 1 308 ? 11.851 11.246 -0.041 1.00 98.75 308 HIS A O 1
ATOM 2419 N N . ALA A 1 309 ? 12.674 13.189 -0.767 1.00 98.88 309 ALA A N 1
ATOM 2420 C CA . ALA A 1 309 ? 12.889 13.725 0.576 1.00 98.88 309 ALA A CA 1
ATOM 2421 C C . ALA A 1 309 ? 11.568 13.989 1.321 1.00 98.88 309 ALA A C 1
ATOM 2423 O O . ALA A 1 309 ? 11.486 13.673 2.507 1.00 98.88 309 ALA A O 1
ATOM 2424 N N . LEU A 1 310 ? 10.523 14.477 0.642 1.00 98.88 310 LEU A N 1
ATOM 2425 C CA . LEU A 1 310 ? 9.186 14.601 1.235 1.00 98.88 310 LEU A CA 1
ATOM 2426 C C . LEU A 1 310 ? 8.591 13.233 1.590 1.00 98.88 310 LEU A C 1
ATOM 2428 O O . LEU A 1 310 ? 8.044 13.078 2.683 1.00 98.88 310 LEU A O 1
ATOM 2432 N N . MET A 1 311 ? 8.740 12.227 0.721 1.00 98.75 311 MET A N 1
ATOM 2433 C CA . MET A 1 311 ? 8.318 10.856 1.035 1.00 98.75 311 MET A CA 1
ATOM 2434 C C . MET A 1 311 ? 9.049 10.317 2.273 1.00 98.75 311 MET A C 1
ATOM 2436 O O . MET A 1 311 ? 8.399 9.813 3.184 1.00 98.75 311 MET A O 1
ATOM 2440 N N . ARG A 1 312 ? 10.382 10.477 2.349 1.00 98.69 312 ARG A N 1
ATOM 2441 C CA . ARG A 1 312 ? 11.193 10.092 3.523 1.00 98.69 312 ARG A CA 1
ATOM 2442 C C . ARG A 1 312 ? 10.771 10.816 4.795 1.00 98.69 312 ARG A C 1
ATOM 2444 O O . ARG A 1 312 ? 10.807 10.219 5.861 1.00 98.69 312 ARG A O 1
ATOM 2451 N N . ALA A 1 313 ? 10.406 12.091 4.688 1.00 98.62 313 ALA A N 1
ATOM 2452 C CA . ALA A 1 313 ? 9.938 12.868 5.827 1.00 98.62 313 ALA A CA 1
ATOM 2453 C C . ALA A 1 313 ? 8.541 12.433 6.286 1.00 98.62 313 ALA A C 1
ATOM 2455 O O . ALA A 1 313 ? 8.246 12.544 7.465 1.00 98.62 313 ALA A O 1
ATOM 2456 N N . SER A 1 314 ? 7.685 11.965 5.375 1.00 98.69 314 SER A N 1
ATOM 2457 C CA . SER A 1 314 ? 6.280 11.647 5.667 1.00 98.69 314 SER A CA 1
ATOM 2458 C C . SER A 1 314 ? 6.067 10.207 6.143 1.00 98.69 314 SER A C 1
ATOM 2460 O O . SER A 1 314 ? 5.174 9.957 6.946 1.00 98.69 314 SER A O 1
ATOM 2462 N N . LEU A 1 315 ? 6.844 9.257 5.618 1.00 98.75 315 LEU A N 1
ATOM 2463 C CA . LEU A 1 315 ? 6.684 7.822 5.862 1.00 98.75 315 LEU A CA 1
ATOM 2464 C C . LEU A 1 315 ? 7.630 7.328 6.960 1.00 98.75 315 LEU A C 1
ATOM 2466 O O . LEU A 1 315 ? 8.666 7.934 7.232 1.00 98.75 315 LEU A O 1
ATOM 2470 N N . SER A 1 316 ? 7.316 6.177 7.553 1.00 98.44 316 SER A N 1
ATOM 2471 C CA . SER A 1 316 ? 8.299 5.448 8.358 1.00 98.44 316 SER A CA 1
ATOM 2472 C C . SER A 1 316 ? 9.483 4.966 7.497 1.00 98.44 316 SER A C 1
ATOM 2474 O O . SER A 1 316 ? 9.369 4.882 6.265 1.00 98.44 316 SER A O 1
ATOM 2476 N N . PRO A 1 317 ? 10.610 4.558 8.113 1.00 97.25 317 PRO A N 1
ATOM 2477 C CA . PRO A 1 317 ? 11.702 3.928 7.381 1.00 97.25 317 PRO A CA 1
ATOM 2478 C C . PRO A 1 317 ? 11.263 2.696 6.573 1.00 97.25 317 PRO A C 1
ATOM 2480 O O . PRO A 1 317 ? 11.625 2.596 5.401 1.00 97.25 317 PRO A O 1
ATOM 2483 N N . SER A 1 318 ? 10.460 1.788 7.146 1.00 94.12 318 SER A N 1
ATOM 2484 C CA . SER A 1 318 ? 9.980 0.592 6.432 1.00 94.12 318 SER A CA 1
ATOM 2485 C C . SER A 1 318 ? 8.997 0.954 5.317 1.00 94.12 318 SER A C 1
ATOM 2487 O O . SER A 1 318 ? 9.099 0.420 4.213 1.00 94.12 318 SER A O 1
ATOM 2489 N N . GLY A 1 319 ? 8.114 1.924 5.559 1.00 96.88 319 GLY A N 1
ATOM 2490 C CA . GLY A 1 319 ? 7.162 2.437 4.579 1.00 96.88 319 GLY A CA 1
ATOM 2491 C C . GLY A 1 319 ? 7.828 3.064 3.365 1.00 96.88 319 GLY A C 1
ATOM 2492 O O . GLY A 1 319 ? 7.459 2.767 2.228 1.00 96.88 319 GLY A O 1
ATOM 2493 N N . TYR A 1 320 ? 8.849 3.893 3.593 1.00 98.56 320 TYR A N 1
ATOM 2494 C CA . TYR A 1 320 ? 9.634 4.476 2.511 1.00 98.56 320 TYR A CA 1
ATOM 2495 C C . TYR A 1 320 ? 10.367 3.399 1.705 1.00 98.56 320 TYR A C 1
ATOM 2497 O O . TYR A 1 320 ? 10.309 3.419 0.477 1.00 98.56 320 TYR A O 1
ATOM 2505 N N . GLN A 1 321 ? 11.006 2.427 2.368 1.00 96.94 321 GLN A N 1
ATOM 2506 C CA . GLN A 1 321 ? 11.675 1.329 1.662 1.00 96.94 321 GLN A CA 1
ATOM 2507 C C . GLN A 1 321 ? 10.693 0.478 0.853 1.00 96.94 321 GLN A C 1
ATOM 2509 O O . GLN A 1 321 ? 11.012 0.111 -0.274 1.00 96.94 321 GLN A O 1
ATOM 2514 N N . ARG A 1 322 ? 9.482 0.224 1.365 1.00 97.31 322 ARG A N 1
ATOM 2515 C CA . ARG A 1 322 ? 8.432 -0.493 0.625 1.00 97.31 322 ARG A CA 1
ATOM 2516 C C . ARG A 1 322 ? 7.970 0.287 -0.607 1.00 97.31 322 ARG A C 1
ATOM 2518 O O . ARG A 1 322 ? 7.875 -0.294 -1.685 1.00 97.31 322 ARG A O 1
ATOM 2525 N N . ALA A 1 323 ? 7.755 1.599 -0.480 1.00 98.31 323 ALA A N 1
ATOM 2526 C CA . ALA A 1 323 ? 7.382 2.459 -1.604 1.00 98.31 323 ALA A CA 1
ATOM 2527 C C . ALA A 1 323 ? 8.474 2.484 -2.690 1.00 98.31 323 ALA A C 1
ATOM 2529 O O . ALA A 1 323 ? 8.188 2.233 -3.859 1.00 98.31 323 ALA A O 1
ATOM 2530 N N . ILE A 1 324 ? 9.738 2.695 -2.306 1.00 98.19 324 ILE A N 1
ATOM 2531 C CA . ILE A 1 324 ? 10.880 2.630 -3.234 1.00 98.19 324 ILE A CA 1
ATOM 2532 C C . ILE A 1 324 ? 11.045 1.225 -3.824 1.00 98.19 324 ILE A C 1
ATOM 2534 O O . ILE A 1 324 ? 11.386 1.091 -4.996 1.00 98.19 324 ILE A O 1
ATOM 2538 N N . GLY A 1 325 ? 10.779 0.176 -3.047 1.00 98.06 325 GLY A N 1
ATOM 2539 C CA . GLY A 1 325 ? 10.777 -1.202 -3.523 1.00 98.06 325 GLY A CA 1
ATOM 2540 C C . GLY A 1 325 ? 9.772 -1.421 -4.653 1.00 98.06 325 GLY A C 1
ATOM 2541 O O . GLY A 1 325 ? 10.141 -2.004 -5.669 1.00 98.06 325 GLY A O 1
ATOM 2542 N N . CYS A 1 326 ? 8.553 -0.877 -4.540 1.00 98.56 326 CYS A N 1
ATOM 2543 C CA . CYS A 1 326 ? 7.558 -0.922 -5.621 1.00 98.56 326 CYS A CA 1
ATOM 2544 C C . CYS A 1 326 ? 8.097 -0.252 -6.901 1.00 98.56 326 CYS A C 1
ATOM 2546 O O . CYS A 1 326 ? 8.001 -0.822 -7.986 1.00 98.56 326 CYS A O 1
ATOM 2548 N N . MET A 1 327 ? 8.752 0.909 -6.768 1.00 98.50 327 MET A N 1
ATOM 2549 C CA . MET A 1 327 ? 9.377 1.631 -7.891 1.00 98.50 327 MET A CA 1
ATOM 2550 C C . MET A 1 327 ? 10.530 0.838 -8.534 1.00 98.50 327 MET A C 1
ATOM 2552 O O . MET A 1 327 ? 10.673 0.799 -9.758 1.00 98.50 327 MET A O 1
ATOM 2556 N N . LYS A 1 328 ? 11.352 0.159 -7.724 1.00 98.38 328 LYS A N 1
ATOM 2557 C CA . LYS A 1 328 ? 12.446 -0.705 -8.200 1.00 98.38 328 LYS A CA 1
ATOM 2558 C C . LYS A 1 328 ? 11.926 -1.936 -8.934 1.00 98.38 328 LYS A C 1
ATOM 2560 O O . LYS A 1 328 ? 12.427 -2.255 -10.013 1.00 98.38 328 LYS A O 1
ATOM 2565 N N . VAL A 1 329 ? 10.905 -2.591 -8.384 1.00 98.06 329 VAL A N 1
ATOM 2566 C CA . VAL A 1 329 ? 10.228 -3.719 -9.031 1.00 98.06 329 VAL A CA 1
ATOM 2567 C C . VAL A 1 329 ? 9.594 -3.284 -10.350 1.00 98.06 329 VAL A C 1
ATOM 2569 O O . VAL A 1 329 ? 9.733 -3.995 -11.341 1.00 98.06 329 VAL A O 1
ATOM 2572 N N . ASN A 1 330 ? 8.993 -2.092 -10.419 1.00 98.00 330 ASN A N 1
ATOM 2573 C CA . ASN A 1 330 ? 8.470 -1.554 -11.674 1.00 98.00 330 ASN A CA 1
ATOM 2574 C C . ASN A 1 330 ? 9.561 -1.430 -12.749 1.00 98.00 330 ASN A C 1
ATOM 2576 O O . ASN A 1 330 ? 9.400 -1.895 -13.879 1.00 98.00 330 ASN A O 1
ATOM 2580 N N . ALA A 1 331 ? 10.717 -0.874 -12.378 1.00 97.75 331 ALA A N 1
ATOM 2581 C CA . ALA A 1 331 ? 11.865 -0.783 -13.274 1.00 97.75 331 ALA A CA 1
ATOM 2582 C C . ALA A 1 331 ? 12.405 -2.159 -13.687 1.00 97.75 331 ALA A C 1
ATOM 2584 O O . ALA A 1 331 ? 12.853 -2.331 -14.823 1.00 97.75 331 ALA A O 1
ATOM 2585 N N . PHE A 1 332 ? 12.398 -3.135 -12.776 1.00 98.06 332 PHE A N 1
ATOM 2586 C CA . PHE A 1 332 ? 12.790 -4.511 -13.067 1.00 98.06 332 PHE A CA 1
ATOM 2587 C C . PHE A 1 332 ? 11.833 -5.170 -14.065 1.00 98.06 332 PHE A C 1
ATOM 2589 O O . PHE A 1 332 ? 12.289 -5.679 -15.092 1.00 98.06 332 PHE A O 1
ATOM 2596 N N . LEU A 1 333 ? 10.522 -5.057 -13.845 1.00 97.38 333 LEU A N 1
ATOM 2597 C CA . LEU A 1 333 ? 9.502 -5.531 -14.776 1.00 97.38 333 LEU A CA 1
ATOM 2598 C C . LEU A 1 333 ? 9.695 -4.919 -16.166 1.00 97.38 333 LEU A C 1
ATOM 2600 O O . LEU A 1 333 ? 9.721 -5.646 -17.157 1.00 97.38 333 LEU A O 1
ATOM 2604 N N . GLY A 1 334 ? 9.942 -3.609 -16.249 1.00 96.62 334 GLY A N 1
ATOM 2605 C CA . GLY A 1 334 ? 10.246 -2.934 -17.511 1.00 96.62 334 GLY A CA 1
ATOM 2606 C C . GLY A 1 334 ? 11.448 -3.512 -18.258 1.00 96.62 334 GLY A C 1
ATOM 2607 O O . GLY A 1 334 ? 11.459 -3.526 -19.490 1.00 96.62 334 GLY A O 1
ATOM 2608 N N . ARG A 1 335 ? 12.452 -4.053 -17.553 1.00 95.75 335 ARG A N 1
ATOM 2609 C CA . ARG A 1 335 ? 13.548 -4.806 -18.188 1.00 95.75 335 ARG A CA 1
ATOM 2610 C C . ARG A 1 335 ? 13.087 -6.180 -18.667 1.00 95.75 335 ARG A C 1
ATOM 2612 O O . ARG A 1 335 ? 13.422 -6.538 -19.793 1.00 95.75 335 ARG A O 1
ATOM 2619 N N . LEU A 1 336 ? 12.328 -6.912 -17.849 1.00 95.25 336 LEU A N 1
ATOM 2620 C CA . LEU A 1 336 ? 11.835 -8.256 -18.174 1.00 95.25 336 LEU A CA 1
ATOM 2621 C C . LEU A 1 336 ? 10.968 -8.276 -19.435 1.00 95.25 336 LEU A C 1
ATOM 2623 O O . LEU A 1 336 ? 11.096 -9.186 -20.249 1.00 95.25 336 LEU A O 1
ATOM 2627 N N . VAL A 1 337 ? 10.114 -7.266 -19.609 1.00 95.06 337 VAL A N 1
ATOM 2628 C CA . VAL A 1 337 ? 9.160 -7.207 -20.728 1.00 95.06 337 VAL A CA 1
ATOM 2629 C C . VAL A 1 337 ? 9.581 -6.265 -21.856 1.00 95.06 337 VAL A C 1
ATOM 2631 O O . VAL A 1 337 ? 8.780 -5.949 -22.733 1.00 95.06 337 VAL A O 1
ATOM 2634 N N . ASN A 1 338 ? 10.841 -5.815 -21.848 1.00 94.56 338 ASN A N 1
ATOM 2635 C CA . ASN A 1 338 ? 11.396 -4.875 -22.825 1.00 94.56 338 ASN A CA 1
ATOM 2636 C C . ASN A 1 338 ? 10.568 -3.578 -22.967 1.00 94.56 338 ASN A C 1
ATOM 2638 O O . ASN A 1 338 ? 10.378 -3.076 -24.068 1.00 94.56 338 ASN A O 1
ATOM 2642 N N . GLY A 1 339 ? 10.058 -3.047 -21.854 1.00 95.31 339 GLY A N 1
ATOM 2643 C CA . GLY A 1 339 ? 9.154 -1.894 -21.786 1.00 95.31 339 GLY A CA 1
ATOM 2644 C C . GLY A 1 339 ? 9.702 -0.704 -21.000 1.00 95.31 339 GLY A C 1
ATOM 2645 O O . GLY A 1 339 ? 8.929 0.017 -20.381 1.00 95.31 339 GLY A O 1
ATOM 2646 N N . ARG A 1 340 ? 11.025 -0.495 -20.985 1.00 96.19 340 ARG A N 1
ATOM 2647 C CA . ARG A 1 340 ? 11.698 0.514 -20.134 1.00 96.19 340 ARG A CA 1
ATOM 2648 C C . ARG A 1 340 ? 11.229 1.960 -20.352 1.00 96.19 340 ARG A C 1
ATOM 2650 O O . ARG A 1 340 ? 11.352 2.766 -19.439 1.00 96.19 340 ARG A O 1
ATOM 2657 N N . GLY A 1 341 ? 10.722 2.295 -21.540 1.00 96.06 341 GLY A N 1
ATOM 2658 C CA . GLY A 1 341 ? 10.158 3.625 -21.814 1.00 96.06 341 GLY A CA 1
ATOM 2659 C C . GLY A 1 341 ? 8.822 3.884 -21.106 1.00 96.06 341 GLY A C 1
ATOM 2660 O O . GLY A 1 341 ? 8.416 5.030 -20.971 1.00 96.06 341 GLY A O 1
ATOM 2661 N N . VAL A 1 342 ? 8.155 2.825 -20.642 1.00 96.62 342 VAL A N 1
ATOM 2662 C CA . VAL A 1 342 ? 6.838 2.866 -19.989 1.00 96.62 342 VAL A CA 1
ATOM 2663 C C . VAL A 1 342 ? 6.946 2.494 -18.512 1.00 96.62 342 VAL A C 1
ATOM 2665 O O . VAL A 1 342 ? 6.333 3.124 -17.664 1.00 96.62 342 VAL A O 1
ATOM 2668 N N . LEU A 1 343 ? 7.737 1.463 -18.213 1.00 96.88 343 LEU A N 1
ATOM 2669 C CA . LEU A 1 343 ? 7.944 0.920 -16.877 1.00 96.88 343 LEU A CA 1
ATOM 2670 C C . LEU A 1 343 ? 9.390 1.184 -16.453 1.00 96.88 343 LEU A C 1
ATOM 2672 O O . LEU A 1 343 ? 10.305 0.425 -16.790 1.00 96.88 343 LEU A O 1
ATOM 2676 N N . ASN A 1 344 ? 9.615 2.266 -15.722 1.00 96.38 344 ASN A N 1
ATOM 2677 C CA . ASN A 1 344 ? 10.903 2.544 -15.103 1.00 96.38 344 ASN A CA 1
ATOM 2678 C C . ASN A 1 344 ? 10.738 3.007 -13.651 1.00 96.38 344 ASN A C 1
ATOM 2680 O O . ASN A 1 344 ? 9.648 2.982 -13.077 1.00 96.38 344 ASN A O 1
ATOM 2684 N N . ARG A 1 345 ? 11.860 3.348 -13.018 1.00 96.06 345 ARG A N 1
ATOM 2685 C CA . ARG A 1 345 ? 11.887 3.700 -11.599 1.00 96.06 345 ARG A CA 1
ATOM 2686 C C . ARG A 1 345 ? 11.092 4.975 -11.316 1.00 96.06 345 ARG A C 1
ATOM 2688 O O . ARG A 1 345 ? 10.497 5.066 -10.252 1.00 96.06 345 ARG A O 1
ATOM 2695 N N . ASP A 1 346 ? 11.041 5.900 -12.266 1.00 97.06 346 ASP A N 1
ATOM 2696 C CA . ASP A 1 346 ? 10.539 7.264 -12.089 1.00 97.06 346 ASP A CA 1
ATOM 2697 C C . ASP A 1 346 ? 9.220 7.500 -12.858 1.00 97.06 346 ASP A C 1
ATOM 2699 O O . ASP A 1 346 ? 8.749 8.626 -13.019 1.00 97.06 346 ASP A O 1
ATOM 2703 N N . SER A 1 347 ? 8.556 6.414 -13.265 1.00 96.38 347 SER A N 1
ATOM 2704 C CA . SER A 1 347 ? 7.253 6.387 -13.941 1.00 96.38 347 SER A CA 1
ATOM 2705 C C . SER A 1 347 ? 6.063 6.720 -13.018 1.00 96.38 347 SER A C 1
ATOM 2707 O O . SER A 1 347 ? 5.043 6.034 -13.015 1.00 96.38 347 SER A O 1
ATOM 2709 N N . TYR A 1 348 ? 6.184 7.774 -12.208 1.00 98.00 348 TYR A N 1
ATOM 2710 C CA . TYR A 1 348 ? 5.223 8.150 -11.166 1.00 98.00 348 TYR A CA 1
ATOM 2711 C C . TYR A 1 348 ? 4.886 9.639 -11.232 1.00 98.00 348 TYR A C 1
ATOM 2713 O O . TYR A 1 348 ? 5.739 10.463 -11.547 1.00 98.00 348 TYR A O 1
ATOM 2721 N N . ASN A 1 349 ? 3.643 9.986 -10.914 1.00 98.12 349 ASN A N 1
ATOM 2722 C CA . ASN A 1 349 ? 3.137 11.354 -10.881 1.00 98.12 349 ASN A CA 1
ATOM 2723 C C . ASN A 1 349 ? 3.097 11.876 -9.445 1.00 98.12 349 ASN A C 1
ATOM 2725 O O . ASN A 1 349 ? 2.724 11.133 -8.536 1.00 98.12 349 ASN A O 1
ATOM 2729 N N . PHE A 1 350 ? 3.430 13.151 -9.252 1.00 98.62 350 PHE A N 1
ATOM 2730 C CA . PHE A 1 350 ? 3.456 13.818 -7.953 1.00 98.62 350 PHE A CA 1
ATOM 2731 C C . PHE A 1 350 ? 2.641 15.116 -7.949 1.00 98.62 350 PHE A C 1
ATOM 2733 O O . PHE A 1 350 ? 2.805 15.962 -8.830 1.00 98.62 350 PHE A O 1
ATOM 2740 N N . VAL A 1 351 ? 1.813 15.291 -6.914 1.00 98.62 351 VAL A N 1
ATOM 2741 C CA . VAL A 1 351 ? 0.905 16.439 -6.745 1.00 98.62 351 VAL A CA 1
ATOM 2742 C C . VAL A 1 351 ? 0.891 16.918 -5.287 1.00 98.62 351 VAL A C 1
ATOM 2744 O O . VAL A 1 351 ? 0.946 16.106 -4.362 1.00 98.62 351 VAL A O 1
ATOM 2747 N N . LEU A 1 352 ? 0.774 18.231 -5.077 1.00 98.75 352 LEU A N 1
ATOM 2748 C CA . LEU A 1 352 ? 0.548 18.897 -3.790 1.00 98.75 352 LEU A CA 1
ATOM 2749 C C . LEU A 1 352 ? -0.874 19.471 -3.727 1.00 98.75 352 LEU A C 1
ATOM 2751 O O . LEU A 1 352 ? -1.361 20.039 -4.702 1.00 98.75 352 LEU A O 1
ATOM 2755 N N . TYR A 1 353 ? -1.504 19.393 -2.554 1.00 98.56 353 TYR A N 1
ATOM 2756 C CA . TYR A 1 353 ? -2.860 19.889 -2.316 1.00 98.56 353 TYR A CA 1
ATOM 2757 C C . TYR A 1 353 ? -2.915 20.849 -1.125 1.00 98.56 353 TYR A C 1
ATOM 2759 O O . TYR A 1 353 ? -2.359 20.567 -0.060 1.00 98.56 353 TYR A O 1
ATOM 2767 N N . GLY A 1 354 ? -3.640 21.954 -1.289 1.00 97.44 354 GLY A N 1
ATOM 2768 C CA . GLY A 1 354 ? -3.820 22.997 -0.280 1.00 97.44 354 GLY A CA 1
ATOM 2769 C C . GLY A 1 354 ? -3.019 24.265 -0.574 1.00 97.44 354 GLY A C 1
ATOM 2770 O O . GLY A 1 354 ? -2.401 24.419 -1.624 1.00 97.44 354 GLY A O 1
ATOM 2771 N N . GLU A 1 355 ? -3.042 25.201 0.369 1.00 96.50 355 GLU A N 1
ATOM 2772 C CA . GLU A 1 355 ? -2.328 26.471 0.229 1.00 96.50 355 GLU A CA 1
ATOM 2773 C C . GLU A 1 355 ? -0.811 26.275 0.337 1.00 96.50 355 GLU A C 1
ATOM 2775 O O . GLU A 1 355 ? -0.326 25.616 1.259 1.00 96.50 355 GLU A O 1
ATOM 2780 N N . MET A 1 356 ? -0.068 26.877 -0.597 1.00 96.38 356 MET A N 1
ATOM 2781 C CA . MET A 1 356 ? 1.388 26.761 -0.697 1.00 96.38 356 MET A CA 1
ATOM 2782 C C . MET A 1 356 ? 2.061 28.138 -0.534 1.00 96.38 356 MET A C 1
ATOM 2784 O O . MET A 1 356 ? 1.613 29.100 -1.163 1.00 96.38 356 MET A O 1
ATOM 2788 N N . PRO A 1 357 ? 3.156 28.260 0.245 1.00 96.06 357 PRO A N 1
ATOM 2789 C CA . PRO A 1 357 ? 3.803 27.201 1.024 1.00 96.06 357 PRO A CA 1
ATOM 2790 C C . PRO A 1 357 ? 2.925 26.706 2.190 1.00 96.06 357 PRO A C 1
ATOM 2792 O O . PRO A 1 357 ? 2.153 27.489 2.753 1.00 96.06 357 PRO A O 1
ATOM 2795 N N . PRO A 1 358 ? 3.033 25.418 2.562 1.00 97.56 358 PRO A N 1
ATOM 2796 C CA . PRO A 1 358 ? 2.155 24.818 3.553 1.00 97.56 358 PRO A CA 1
ATOM 2797 C C . PRO A 1 358 ? 2.432 25.364 4.951 1.00 97.56 358 PRO A C 1
ATOM 2799 O O . PRO A 1 358 ? 3.555 25.740 5.299 1.00 97.56 358 PRO A O 1
ATOM 2802 N N . ARG A 1 359 ? 1.399 25.348 5.793 1.00 95.75 359 ARG A N 1
ATOM 2803 C CA . ARG A 1 359 ? 1.493 25.747 7.199 1.00 95.75 359 ARG A CA 1
ATOM 2804 C C . ARG A 1 359 ? 0.983 24.643 8.102 1.00 95.75 359 ARG A C 1
ATOM 2806 O O . ARG A 1 359 ? 0.091 23.889 7.734 1.00 95.75 359 ARG A O 1
ATOM 2813 N N . ARG A 1 360 ? 1.520 24.587 9.320 1.00 94.44 360 ARG A N 1
ATOM 2814 C CA . ARG A 1 360 ? 1.154 23.563 10.306 1.00 94.44 360 ARG A CA 1
ATOM 2815 C C . ARG A 1 360 ? -0.316 23.650 10.735 1.00 94.44 360 ARG A C 1
ATOM 2817 O O . ARG A 1 360 ? -0.938 22.623 10.972 1.00 94.44 360 ARG A O 1
ATOM 2824 N N . ASP A 1 361 ? -0.857 24.863 10.819 1.00 93.00 361 ASP A N 1
ATOM 2825 C CA . ASP A 1 361 ? -2.205 25.181 11.311 1.00 93.00 361 ASP A CA 1
ATOM 2826 C C . ASP A 1 361 ? -3.306 25.112 10.234 1.00 93.00 361 ASP A C 1
ATOM 2828 O O . ASP A 1 361 ? -4.461 25.463 10.499 1.00 93.00 361 ASP A O 1
ATOM 2832 N N . ARG A 1 362 ? -2.953 24.703 9.011 1.00 94.88 362 ARG A N 1
ATOM 2833 C CA . ARG A 1 362 ? -3.866 24.551 7.875 1.00 94.88 362 ARG A CA 1
ATOM 2834 C C . ARG A 1 362 ? -3.759 23.134 7.312 1.00 94.88 362 ARG A C 1
ATOM 2836 O O . ARG A 1 362 ? -2.669 22.567 7.337 1.00 94.88 362 ARG A O 1
ATOM 2843 N N . PRO A 1 363 ? -4.861 22.544 6.824 1.00 97.38 363 PRO A N 1
ATOM 2844 C CA . PRO A 1 363 ? -4.798 21.244 6.180 1.00 97.38 363 PRO A CA 1
ATOM 2845 C C . PRO A 1 363 ? -4.101 21.358 4.822 1.00 97.38 363 PRO A C 1
ATOM 2847 O O . PRO A 1 363 ? -4.387 22.267 4.041 1.00 97.38 363 PRO A O 1
ATOM 2850 N N . TRP A 1 364 ? -3.208 20.419 4.541 1.00 98.56 364 TRP A N 1
ATOM 2851 C CA . TRP A 1 364 ? -2.539 20.274 3.250 1.00 98.56 364 TRP A CA 1
ATOM 2852 C C . TRP A 1 364 ? -2.140 18.812 3.042 1.00 98.56 364 TRP A C 1
ATOM 2854 O O . TRP A 1 364 ? -2.184 18.000 3.972 1.00 98.56 364 TRP A O 1
ATOM 2864 N N . GLY A 1 365 ? -1.773 18.450 1.819 1.00 98.44 365 GLY A N 1
ATOM 2865 C CA . GLY A 1 365 ? -1.439 17.074 1.494 1.00 98.44 365 GLY A CA 1
ATOM 2866 C C . GLY A 1 365 ? -0.609 16.919 0.234 1.00 98.44 365 GLY A C 1
ATOM 2867 O O . GLY A 1 365 ? -0.288 17.888 -0.454 1.00 98.44 365 GLY A O 1
ATOM 2868 N N . TRP A 1 366 ? -0.258 15.675 -0.057 1.00 98.81 366 TRP A N 1
ATOM 2869 C CA . TRP A 1 366 ? 0.445 15.291 -1.269 1.00 98.81 366 TRP A CA 1
ATOM 2870 C C . TRP A 1 366 ? -0.028 13.922 -1.753 1.00 98.81 366 TRP A C 1
ATOM 2872 O O . TRP A 1 366 ? -0.549 13.108 -0.984 1.00 98.81 366 TRP A O 1
ATOM 2882 N N . GLN A 1 367 ? 0.153 13.680 -3.044 1.00 98.69 367 GLN A N 1
ATOM 2883 C CA . GLN A 1 367 ? -0.156 12.417 -3.692 1.00 98.69 367 GLN A CA 1
ATOM 2884 C C . GLN A 1 367 ? 1.014 11.989 -4.572 1.00 98.69 367 GLN A C 1
ATOM 2886 O O . GLN A 1 367 ? 1.588 12.809 -5.287 1.00 98.69 367 GLN A O 1
ATOM 2891 N N . LEU A 1 368 ? 1.335 10.698 -4.533 1.00 98.56 368 LEU A N 1
ATOM 2892 C CA . LEU A 1 368 ? 2.213 10.046 -5.500 1.00 98.56 368 LEU A CA 1
ATOM 2893 C C . LEU A 1 368 ? 1.472 8.843 -6.082 1.00 98.56 368 LEU A C 1
ATOM 2895 O O . LEU A 1 368 ? 0.952 8.041 -5.308 1.00 98.56 368 LEU A O 1
ATOM 2899 N N . TYR A 1 369 ? 1.416 8.695 -7.404 1.00 98.19 369 TYR A N 1
ATOM 2900 C CA . TYR A 1 369 ? 0.772 7.532 -8.024 1.00 98.19 369 TYR A CA 1
ATOM 2901 C C . TYR A 1 369 ? 1.410 7.101 -9.348 1.00 98.19 369 TYR A C 1
ATOM 2903 O O . TYR A 1 369 ? 1.947 7.921 -10.088 1.00 98.19 369 TYR A O 1
ATOM 2911 N N . GLY A 1 370 ? 1.326 5.810 -9.654 1.00 96.81 370 GLY A N 1
ATOM 2912 C CA . GLY A 1 370 ? 1.807 5.181 -10.887 1.00 96.81 370 GLY A CA 1
ATOM 2913 C C . GLY A 1 370 ? 1.674 3.662 -10.796 1.00 96.81 370 GLY A C 1
ATOM 2914 O O . GLY A 1 370 ? 0.961 3.157 -9.918 1.00 96.81 370 GLY A O 1
ATOM 2915 N N . HIS A 1 371 ? 2.365 2.919 -11.668 1.00 96.38 371 HIS A N 1
ATOM 2916 C CA . HIS A 1 371 ? 2.263 1.463 -11.662 1.00 96.38 371 HIS A CA 1
ATOM 2917 C C . HIS A 1 371 ? 2.571 0.853 -10.290 1.00 96.38 371 HIS A C 1
ATOM 2919 O O . HIS A 1 371 ? 3.661 1.026 -9.737 1.00 96.38 371 HIS A O 1
ATOM 2925 N N . HIS A 1 372 ? 1.583 0.143 -9.744 1.00 96.88 372 HIS A N 1
ATOM 2926 C CA . HIS A 1 372 ? 1.649 -0.538 -8.451 1.00 96.88 372 HIS A CA 1
ATOM 2927 C C . HIS A 1 372 ? 1.959 0.324 -7.208 1.00 96.88 372 HIS A C 1
ATOM 2929 O O . HIS A 1 372 ? 2.255 -0.224 -6.146 1.00 96.88 372 HIS A O 1
ATOM 2935 N N . LEU A 1 373 ? 1.844 1.650 -7.275 1.00 98.19 373 LEU A N 1
ATOM 2936 C CA . LEU A 1 373 ? 2.031 2.508 -6.103 1.00 98.19 373 LEU A CA 1
ATOM 2937 C C . LEU A 1 373 ? 1.077 3.693 -6.163 1.00 98.19 373 LEU A C 1
ATOM 2939 O O . LEU A 1 373 ? 1.109 4.465 -7.114 1.00 98.19 373 LEU A O 1
ATOM 2943 N N . CYS A 1 374 ? 0.264 3.866 -5.127 1.00 98.19 374 CYS A N 1
ATOM 2944 C CA . CYS A 1 374 ? -0.491 5.085 -4.877 1.00 98.19 374 CYS A CA 1
ATOM 2945 C C . CYS A 1 374 ? -0.437 5.423 -3.387 1.00 98.19 374 CYS A C 1
ATOM 2947 O O . CYS A 1 374 ? -0.785 4.600 -2.541 1.00 98.19 374 CYS A O 1
ATOM 2949 N N . LEU A 1 375 ? -0.012 6.642 -3.072 1.00 98.69 375 LEU A N 1
ATOM 2950 C CA . LEU A 1 375 ? 0.078 7.185 -1.725 1.00 98.69 375 LEU A CA 1
ATOM 2951 C C . LEU A 1 375 ? -0.692 8.498 -1.683 1.00 98.69 375 LEU A C 1
ATOM 2953 O O . LEU A 1 375 ? -0.404 9.401 -2.466 1.00 98.69 375 LEU A O 1
ATOM 2957 N N . ASN A 1 376 ? -1.637 8.612 -0.754 1.00 98.62 376 ASN A N 1
ATOM 2958 C CA . ASN A 1 376 ? -2.381 9.841 -0.499 1.00 98.62 376 ASN A CA 1
ATOM 2959 C C . ASN A 1 376 ? -2.167 10.248 0.949 1.00 98.62 376 ASN A C 1
ATOM 2961 O O . ASN A 1 376 ? -2.583 9.534 1.860 1.00 98.62 376 ASN A O 1
ATOM 2965 N N . CYS A 1 377 ? -1.509 11.382 1.148 1.00 98.62 377 CYS A N 1
ATOM 2966 C CA . CYS A 1 377 ? -1.171 11.901 2.459 1.00 98.62 377 CYS A CA 1
ATOM 2967 C C . CYS A 1 377 ? -1.885 13.228 2.689 1.00 98.62 377 CYS A C 1
ATOM 2969 O O . CYS A 1 377 ? -1.708 14.164 1.914 1.00 98.62 377 CYS A O 1
ATOM 2971 N N . THR A 1 378 ? -2.589 13.340 3.808 1.00 98.50 378 THR A N 1
ATOM 2972 C CA . THR A 1 378 ? -3.136 14.600 4.318 1.00 98.50 378 THR A CA 1
ATOM 2973 C C . THR A 1 378 ? -2.638 14.816 5.735 1.00 98.50 378 THR A C 1
ATOM 2975 O O . THR A 1 378 ? -2.646 13.886 6.543 1.00 98.50 378 THR A O 1
ATOM 2978 N N . VAL A 1 379 ? -2.233 16.041 6.059 1.00 97.88 379 VAL A N 1
ATOM 2979 C CA . VAL A 1 379 ? -1.816 16.435 7.407 1.00 97.88 379 VAL A CA 1
ATOM 2980 C C . VAL A 1 379 ? -2.509 17.713 7.862 1.00 97.88 379 VAL A C 1
ATOM 2982 O O . VAL A 1 379 ? -2.801 18.607 7.070 1.00 97.88 379 VAL A O 1
ATOM 2985 N N . LEU A 1 380 ? -2.754 17.796 9.167 1.00 95.88 380 LEU A N 1
ATOM 2986 C CA . LEU A 1 380 ? -3.226 18.987 9.867 1.00 95.88 380 LEU A CA 1
ATOM 2987 C C . LEU A 1 380 ? -2.667 18.960 11.296 1.00 95.88 380 LEU A C 1
ATOM 2989 O O . LEU A 1 380 ? -2.892 18.006 12.041 1.00 95.88 380 LEU A O 1
ATOM 2993 N N . ASN A 1 381 ? -1.929 20.001 11.688 1.00 93.69 381 ASN A N 1
ATOM 2994 C CA . ASN A 1 381 ? -1.157 20.074 12.932 1.00 93.69 381 ASN A CA 1
ATOM 2995 C C . ASN A 1 381 ? -0.112 18.959 13.085 1.00 93.69 381 ASN A C 1
ATOM 2997 O O . ASN A 1 381 ? 1.040 19.134 12.698 1.00 93.69 381 ASN A O 1
ATOM 3001 N N . THR A 1 382 ? -0.493 17.854 13.719 1.00 95.44 382 THR A N 1
ATOM 3002 C CA . THR A 1 382 ? 0.307 16.632 13.923 1.00 95.44 382 THR A CA 1
ATOM 3003 C C . THR A 1 382 ? -0.503 15.378 13.582 1.00 95.44 382 THR A C 1
ATOM 3005 O O . THR A 1 382 ? -0.012 14.263 13.749 1.00 95.44 382 THR A O 1
ATOM 3008 N N . GLN A 1 383 ? -1.749 15.548 13.126 1.00 95.81 383 GLN A N 1
ATOM 3009 C CA . GLN A 1 383 ? -2.648 14.478 12.723 1.00 95.81 383 GLN A CA 1
ATOM 3010 C C . GLN A 1 383 ? -2.456 14.219 11.229 1.00 95.81 383 GLN A C 1
ATOM 3012 O O . GLN A 1 383 ? -2.384 15.155 10.432 1.00 95.81 383 GLN A O 1
ATOM 3017 N N . MET A 1 384 ? -2.355 12.944 10.863 1.00 96.62 384 MET A N 1
ATOM 3018 C CA . MET A 1 384 ? -2.072 12.494 9.505 1.00 96.62 384 MET A CA 1
ATOM 3019 C C . MET A 1 384 ? -3.082 11.433 9.091 1.00 96.62 384 MET A C 1
ATOM 3021 O O . MET A 1 384 ? -3.415 10.546 9.877 1.00 96.62 384 MET A O 1
ATOM 3025 N N . VAL A 1 385 ? -3.530 11.511 7.843 1.00 97.94 385 VAL A N 1
ATOM 3026 C CA . VAL A 1 385 ? -4.237 10.434 7.155 1.00 97.94 385 VAL A CA 1
ATOM 3027 C C . VAL A 1 385 ? -3.393 10.021 5.965 1.00 97.94 385 VAL A C 1
ATOM 3029 O O . VAL A 1 385 ? -3.117 10.837 5.089 1.00 97.94 385 VAL A O 1
ATOM 3032 N N . LEU A 1 386 ? -2.990 8.754 5.947 1.00 98.12 386 LEU A N 1
ATOM 3033 C CA . LEU A 1 386 ? -2.279 8.139 4.834 1.00 98.12 386 LEU A CA 1
ATOM 3034 C C . LEU A 1 386 ? -3.186 7.074 4.207 1.00 98.12 386 LEU A C 1
ATOM 3036 O O . LEU A 1 386 ? -3.002 5.877 4.419 1.00 98.12 386 LEU A O 1
ATOM 3040 N N . SER A 1 387 ? -4.244 7.530 3.535 1.00 98.31 387 SER A N 1
ATOM 3041 C CA . SER A 1 387 ? -5.195 6.690 2.806 1.00 98.31 387 SER A CA 1
ATOM 3042 C C . SER A 1 387 ? -6.012 7.531 1.801 1.00 98.31 387 SER A C 1
ATOM 3044 O O . SER A 1 387 ? -6.298 8.700 2.081 1.00 98.31 387 SER A O 1
ATOM 3046 N N . PRO A 1 388 ? -6.395 6.978 0.635 1.00 98.44 388 PRO A N 1
ATOM 3047 C CA . PRO A 1 388 ? -6.170 5.598 0.220 1.00 98.44 388 PRO A CA 1
ATOM 3048 C C . PRO A 1 388 ? -4.700 5.313 -0.108 1.00 98.44 388 PRO A C 1
ATOM 3050 O O . PRO A 1 388 ? -3.972 6.185 -0.586 1.00 98.44 388 PRO A O 1
ATOM 3053 N N . VAL A 1 389 ? -4.269 4.086 0.176 1.00 98.56 389 VAL A N 1
ATOM 3054 C CA . VAL A 1 389 ? -2.950 3.567 -0.203 1.00 98.56 389 VAL A CA 1
ATOM 3055 C C . VAL A 1 389 ? -3.145 2.312 -1.033 1.00 98.56 389 VAL A C 1
ATOM 3057 O O . VAL A 1 389 ? -3.911 1.430 -0.654 1.00 98.56 389 VAL A O 1
ATOM 3060 N N . PHE A 1 390 ? -2.427 2.245 -2.146 1.00 98.56 390 PHE A N 1
ATOM 3061 C CA . PHE A 1 390 ? -2.293 1.059 -2.976 1.00 98.56 390 PHE A CA 1
ATOM 3062 C C . PHE A 1 390 ? -0.808 0.735 -3.104 1.00 98.56 390 PHE A C 1
ATOM 3064 O O . PHE A 1 390 ? -0.013 1.608 -3.461 1.00 98.56 390 PHE A O 1
ATOM 3071 N N . MET A 1 391 ? -0.428 -0.513 -2.859 1.00 98.44 391 MET A N 1
ATOM 3072 C CA . MET A 1 391 ? 0.921 -1.002 -3.132 1.00 98.44 391 MET A CA 1
ATOM 3073 C C . MET A 1 391 ? 0.839 -2.389 -3.752 1.00 98.44 391 MET A C 1
ATOM 3075 O O . MET A 1 391 ? 0.111 -3.244 -3.253 1.00 98.44 391 MET A O 1
ATOM 3079 N N . GLY A 1 392 ? 1.600 -2.630 -4.812 1.00 97.38 392 GLY A N 1
ATOM 3080 C CA . GLY A 1 392 ? 1.647 -3.929 -5.463 1.00 97.38 392 GLY A CA 1
ATOM 3081 C C . GLY A 1 392 ? 2.996 -4.247 -6.089 1.00 97.38 392 GLY A C 1
ATOM 3082 O O . GLY A 1 392 ? 3.934 -3.452 -6.030 1.00 97.38 392 GLY A O 1
ATOM 3083 N N . ALA A 1 393 ? 3.099 -5.433 -6.676 1.00 97.25 393 ALA A N 1
ATOM 3084 C CA . ALA A 1 393 ? 4.297 -5.885 -7.365 1.00 97.25 393 ALA A CA 1
ATOM 3085 C C . ALA A 1 393 ? 3.979 -7.000 -8.369 1.00 97.25 393 ALA A C 1
ATOM 3087 O O . ALA A 1 393 ? 3.180 -7.882 -8.068 1.00 97.25 393 ALA A O 1
ATOM 3088 N N . GLU A 1 394 ? 4.630 -6.969 -9.534 1.00 96.44 394 GLU A N 1
ATOM 3089 C CA . GLU A 1 394 ? 4.620 -8.025 -10.556 1.00 96.44 394 GLU A CA 1
ATOM 3090 C C . GLU A 1 394 ? 5.999 -8.036 -11.246 1.00 96.44 394 GLU A C 1
ATOM 3092 O O . GLU A 1 394 ? 6.321 -7.067 -11.930 1.00 96.44 394 GLU A O 1
ATOM 3097 N N . PRO A 1 395 ? 6.833 -9.077 -11.086 1.00 96.75 395 PRO A N 1
ATOM 3098 C CA . PRO A 1 395 ? 6.792 -10.034 -9.979 1.00 96.75 395 PRO A CA 1
ATOM 3099 C C . PRO A 1 395 ? 7.037 -9.346 -8.618 1.00 96.75 395 PRO A C 1
ATOM 3101 O O . PRO A 1 395 ? 7.463 -8.197 -8.567 1.00 96.75 395 PRO A O 1
ATOM 3104 N N . ASN A 1 396 ? 6.829 -10.041 -7.500 1.00 94.44 396 ASN A N 1
ATOM 3105 C CA . ASN A 1 396 ? 7.120 -9.521 -6.156 1.00 94.44 396 ASN A CA 1
ATOM 3106 C C . ASN A 1 396 ? 8.584 -9.664 -5.711 1.00 94.44 396 ASN A C 1
ATOM 3108 O O . ASN A 1 396 ? 8.900 -9.291 -4.584 1.00 94.44 396 ASN A O 1
ATOM 3112 N N . VAL A 1 397 ? 9.467 -10.171 -6.577 1.00 94.75 397 VAL A N 1
ATOM 3113 C CA . VAL A 1 397 ? 10.892 -10.389 -6.300 1.00 94.75 397 VAL A CA 1
ATOM 3114 C C . VAL A 1 397 ? 11.773 -9.898 -7.449 1.00 94.75 397 VAL A C 1
ATOM 3116 O O . VAL A 1 397 ? 11.391 -10.009 -8.613 1.00 94.75 397 VAL A O 1
ATOM 3119 N N . ILE A 1 398 ? 12.960 -9.382 -7.127 1.00 92.88 398 ILE A N 1
ATOM 3120 C CA . ILE A 1 398 ? 14.034 -9.102 -8.092 1.00 92.88 398 ILE A CA 1
ATOM 3121 C C . ILE A 1 398 ? 15.090 -10.212 -7.987 1.00 92.88 398 ILE A C 1
ATOM 3123 O O . ILE A 1 398 ? 15.615 -10.453 -6.906 1.00 92.88 398 ILE A O 1
ATOM 3127 N N . ASP A 1 399 ? 15.394 -10.883 -9.099 1.00 91.62 399 ASP A N 1
ATOM 3128 C CA . ASP A 1 399 ? 16.321 -12.029 -9.195 1.00 91.62 399 ASP A CA 1
ATOM 3129 C C . ASP A 1 399 ? 17.288 -11.886 -10.401 1.00 91.62 399 ASP A C 1
ATOM 3131 O O . ASP A 1 399 ? 17.462 -12.802 -11.214 1.00 91.62 399 ASP A O 1
ATOM 3135 N N . ASP A 1 400 ? 17.855 -10.691 -10.603 1.00 88.25 400 ASP A N 1
ATOM 3136 C CA . ASP A 1 400 ? 18.694 -10.364 -11.767 1.00 88.25 400 ASP A CA 1
ATOM 3137 C C . ASP A 1 400 ? 20.205 -10.322 -11.500 1.00 88.25 400 ASP A C 1
ATOM 3139 O O . ASP A 1 400 ? 20.974 -10.026 -12.419 1.00 88.25 400 ASP A O 1
ATOM 3143 N N . GLY A 1 401 ? 20.642 -10.638 -10.278 1.00 83.44 401 GLY A N 1
ATOM 3144 C CA . GLY A 1 401 ? 22.046 -10.566 -9.865 1.00 83.44 401 GLY A CA 1
ATOM 3145 C C . GLY A 1 401 ? 22.605 -9.138 -9.782 1.00 83.44 401 GLY A C 1
ATOM 3146 O O . GLY A 1 401 ? 23.820 -8.962 -9.670 1.00 83.44 401 GLY A O 1
ATOM 3147 N N . GLY A 1 402 ? 21.747 -8.117 -9.880 1.00 84.94 402 GLY A N 1
ATOM 3148 C CA . GLY A 1 402 ? 22.092 -6.711 -9.705 1.00 84.94 402 GLY A CA 1
ATOM 3149 C C . GLY A 1 402 ? 22.141 -6.270 -8.238 1.00 84.94 402 GLY A C 1
ATOM 3150 O O . GLY A 1 402 ? 22.089 -7.066 -7.307 1.00 84.94 402 GLY A O 1
ATOM 3151 N N . SER A 1 403 ? 22.219 -4.956 -8.013 1.00 84.44 403 SER A N 1
ATOM 3152 C CA . SER A 1 403 ? 22.294 -4.375 -6.661 1.00 84.44 403 SER A CA 1
ATOM 3153 C C . SER A 1 403 ? 21.022 -4.545 -5.826 1.00 84.44 403 SER A C 1
ATOM 3155 O O . SER A 1 403 ? 21.083 -4.431 -4.606 1.00 84.44 403 SER A O 1
ATOM 3157 N N . ASP A 1 404 ? 19.882 -4.757 -6.485 1.00 89.94 404 ASP A N 1
ATOM 3158 C CA . ASP A 1 404 ? 18.578 -4.965 -5.849 1.00 89.94 404 ASP A CA 1
ATOM 3159 C C . ASP A 1 404 ? 18.160 -6.449 -5.849 1.00 89.94 404 ASP A C 1
ATOM 3161 O O . ASP A 1 404 ? 17.015 -6.760 -5.525 1.00 89.94 404 ASP A O 1
ATOM 3165 N N . ASP A 1 405 ? 19.069 -7.360 -6.217 1.00 88.25 405 ASP A N 1
ATOM 3166 C CA . ASP A 1 405 ? 18.830 -8.804 -6.197 1.00 88.25 405 ASP A CA 1
ATOM 3167 C C . ASP A 1 405 ? 18.405 -9.279 -4.798 1.00 88.25 405 ASP A C 1
ATOM 3169 O O . ASP A 1 405 ? 18.971 -8.878 -3.778 1.00 88.25 405 ASP A O 1
ATOM 3173 N N . GLY A 1 406 ? 17.366 -10.109 -4.749 1.00 84.56 406 GLY A N 1
ATOM 3174 C CA . GLY A 1 406 ? 16.758 -10.592 -3.513 1.00 84.56 406 GLY A CA 1
ATOM 3175 C C . GLY A 1 406 ? 15.772 -9.624 -2.853 1.00 84.56 406 GLY A C 1
ATOM 3176 O O . GLY A 1 406 ? 15.202 -9.977 -1.819 1.00 84.56 406 GLY A O 1
ATOM 3177 N N . LEU A 1 407 ? 15.522 -8.433 -3.418 1.00 88.38 407 LEU A N 1
ATOM 3178 C CA . LEU A 1 407 ? 14.443 -7.566 -2.941 1.00 88.38 407 LEU A CA 1
ATOM 3179 C C . LEU A 1 407 ? 13.106 -8.282 -3.141 1.00 88.38 407 LEU A C 1
ATOM 3181 O O . LEU A 1 407 ? 12.712 -8.560 -4.272 1.00 88.38 407 LEU A O 1
ATOM 3185 N N . LEU A 1 408 ? 12.412 -8.541 -2.034 1.00 90.38 408 LEU A N 1
ATOM 3186 C CA . LEU A 1 408 ? 11.132 -9.235 -1.975 1.00 90.38 408 LEU A CA 1
ATOM 3187 C C . LEU A 1 408 ? 10.085 -8.325 -1.317 1.00 90.38 408 LEU A C 1
ATOM 3189 O O . LEU A 1 408 ? 10.346 -7.723 -0.275 1.00 90.38 408 LEU A O 1
ATOM 3193 N N . LEU A 1 409 ? 8.912 -8.194 -1.938 1.00 92.94 409 LEU A N 1
ATOM 3194 C CA . LEU A 1 409 ? 7.815 -7.358 -1.450 1.00 92.94 409 LEU A CA 1
ATOM 3195 C C . LEU A 1 409 ? 6.637 -8.198 -0.955 1.00 92.94 409 LEU A C 1
ATOM 3197 O O . LEU A 1 409 ? 6.260 -9.197 -1.566 1.00 92.94 409 LEU A O 1
ATOM 3201 N N . PHE A 1 410 ? 6.022 -7.714 0.128 1.00 94.12 410 PHE A N 1
ATOM 3202 C CA . PHE A 1 410 ? 4.799 -8.237 0.753 1.00 94.12 410 PHE A CA 1
ATOM 3203 C C . PHE A 1 410 ? 4.881 -9.664 1.316 1.00 94.12 410 PHE A C 1
ATOM 3205 O O . PHE A 1 410 ? 3.880 -10.153 1.831 1.00 94.12 410 PHE A O 1
ATOM 3212 N N . ASP A 1 411 ? 6.055 -10.293 1.315 1.00 85.81 411 ASP A N 1
ATOM 3213 C CA . ASP A 1 411 ? 6.299 -11.640 1.849 1.00 85.81 411 ASP A CA 1
ATOM 3214 C C . ASP A 1 411 ? 5.860 -11.803 3.304 1.00 85.81 411 ASP A C 1
ATOM 3216 O O . ASP A 1 411 ? 5.211 -12.777 3.671 1.00 85.81 411 ASP A O 1
ATOM 3220 N N . THR A 1 412 ? 6.165 -10.812 4.139 1.00 83.62 412 THR A N 1
ATOM 3221 C CA . THR A 1 412 ? 5.812 -10.842 5.554 1.00 83.62 412 THR A CA 1
ATOM 3222 C C . THR A 1 412 ? 4.297 -10.767 5.725 1.00 83.62 412 THR A C 1
ATOM 3224 O O . THR A 1 412 ? 3.734 -11.483 6.548 1.00 83.62 412 THR A O 1
ATOM 3227 N N . GLN A 1 413 ? 3.614 -9.925 4.947 1.00 90.69 413 GLN A N 1
ATOM 3228 C CA . GLN A 1 413 ? 2.160 -9.790 5.021 1.00 90.69 413 GLN A CA 1
ATOM 3229 C C . GLN A 1 413 ? 1.456 -11.046 4.486 1.00 90.69 413 GLN A C 1
ATOM 3231 O O . GLN A 1 413 ? 0.548 -11.556 5.143 1.00 90.69 413 GLN A O 1
ATOM 3236 N N . GLU A 1 414 ? 1.925 -11.576 3.354 1.00 92.69 414 GLU A N 1
ATOM 3237 C CA . GLU A 1 414 ? 1.468 -12.832 2.755 1.00 92.69 414 GLU A CA 1
ATOM 3238 C C . GLU A 1 414 ? 1.595 -13.993 3.752 1.00 92.69 414 GLU A C 1
ATOM 3240 O O . GLU A 1 414 ? 0.602 -14.639 4.090 1.00 92.69 414 GLU A O 1
ATOM 3245 N N . ALA A 1 415 ? 2.800 -14.210 4.288 1.00 84.75 415 ALA A N 1
ATOM 3246 C CA . ALA A 1 415 ? 3.088 -15.308 5.203 1.00 84.75 415 ALA A CA 1
ATOM 3247 C C . ALA A 1 415 ? 2.259 -15.224 6.491 1.00 84.75 415 ALA A C 1
ATOM 3249 O O . ALA A 1 415 ? 1.786 -16.242 6.991 1.00 84.75 415 ALA A O 1
ATOM 3250 N N . ARG A 1 416 ? 2.044 -14.016 7.034 1.00 84.69 416 ARG A N 1
ATOM 3251 C CA . ARG A 1 416 ? 1.228 -13.828 8.247 1.00 84.69 416 ARG A CA 1
ATOM 3252 C C . ARG A 1 416 ? -0.258 -14.058 7.987 1.00 84.69 416 ARG A C 1
ATOM 3254 O O . ARG A 1 416 ? -0.915 -14.659 8.835 1.00 84.69 416 ARG A O 1
ATOM 3261 N N . GLY A 1 417 ? -0.775 -13.622 6.837 1.00 89.75 417 GLY A N 1
ATOM 3262 C CA . GLY A 1 417 ? -2.152 -13.898 6.425 1.00 89.75 417 GLY A CA 1
ATOM 3263 C C . GLY A 1 417 ? -2.406 -15.395 6.241 1.00 89.75 417 GLY A C 1
ATOM 3264 O O . GLY A 1 417 ? -3.370 -15.929 6.792 1.00 89.75 417 GLY A O 1
ATOM 3265 N N . LEU A 1 418 ? -1.503 -16.082 5.538 1.00 92.94 418 LEU A N 1
ATOM 3266 C CA . LEU A 1 418 ? -1.598 -17.520 5.294 1.00 92.94 418 LEU A CA 1
ATOM 3267 C C . LEU A 1 418 ? -1.474 -18.339 6.586 1.00 92.94 418 LEU A C 1
ATOM 3269 O O . LEU A 1 418 ? -2.320 -19.192 6.849 1.00 92.94 418 LEU A O 1
ATOM 3273 N N . ALA A 1 419 ? -0.482 -18.034 7.430 1.00 83.06 419 ALA A N 1
ATOM 3274 C CA . ALA A 1 419 ? -0.285 -18.725 8.704 1.00 83.06 419 ALA A CA 1
ATOM 3275 C C . ALA A 1 419 ? -1.500 -18.582 9.634 1.00 83.06 419 ALA A C 1
ATOM 3277 O O . ALA A 1 419 ? -1.875 -19.544 10.308 1.00 83.06 419 ALA A O 1
ATOM 3278 N N . LEU A 1 420 ? -2.150 -17.409 9.647 1.00 90.38 420 LEU A N 1
ATOM 3279 C CA . LEU A 1 420 ? -3.410 -17.220 10.366 1.00 90.38 420 LEU A CA 1
ATOM 3280 C C . LEU A 1 420 ? -4.486 -18.167 9.824 1.00 90.38 420 LEU A C 1
ATOM 3282 O O . LEU A 1 420 ? -5.052 -18.926 10.605 1.00 90.38 420 LEU A O 1
ATOM 3286 N N . MET A 1 421 ? -4.741 -18.158 8.511 1.00 95.31 421 MET A N 1
ATOM 3287 C CA . MET A 1 421 ? -5.763 -19.015 7.898 1.00 95.31 421 MET A CA 1
ATOM 3288 C C . MET A 1 421 ? -5.525 -20.499 8.209 1.00 95.31 421 MET A C 1
ATOM 3290 O O . MET A 1 421 ? -6.432 -21.183 8.681 1.00 95.31 421 MET A O 1
ATOM 3294 N N . GLN A 1 422 ? -4.295 -20.982 8.021 1.00 90.50 422 GLN A N 1
ATOM 3295 C CA . GLN A 1 422 ? -3.917 -22.381 8.246 1.00 90.50 422 GLN A CA 1
ATOM 3296 C C . GLN A 1 422 ? -4.034 -22.814 9.717 1.00 90.50 422 GLN A C 1
ATOM 3298 O O . GLN A 1 422 ? -4.346 -23.973 9.984 1.00 90.50 422 GLN A O 1
ATOM 3303 N N . SER A 1 423 ? -3.828 -21.895 10.667 1.00 86.25 423 SER A N 1
ATOM 3304 C CA . SER A 1 423 ? -3.838 -22.199 12.108 1.00 86.25 423 SER A CA 1
ATOM 3305 C C . SER A 1 423 ? -5.222 -22.096 12.758 1.00 86.25 423 SER A C 1
ATOM 3307 O O . SER A 1 423 ? -5.392 -22.474 13.919 1.00 86.25 423 SER A O 1
ATOM 3309 N N . LEU A 1 424 ? -6.215 -21.531 12.062 1.00 86.75 424 LEU A N 1
ATOM 3310 C CA . LEU A 1 424 ? -7.561 -21.368 12.610 1.00 86.75 424 LEU A CA 1
ATOM 3311 C C . LEU A 1 424 ? -8.277 -22.722 12.790 1.00 86.75 424 LEU A C 1
ATOM 3313 O O . LEU A 1 424 ? -8.093 -23.632 11.983 1.00 86.75 424 LEU A O 1
ATOM 3317 N N . PRO A 1 425 ? -9.156 -22.853 13.805 1.00 91.12 425 PRO A N 1
ATOM 3318 C CA . PRO A 1 425 ? -10.087 -23.973 13.902 1.00 91.12 425 PRO A CA 1
ATOM 3319 C C . PRO A 1 425 ? -10.878 -24.177 12.605 1.00 91.12 425 PRO A C 1
ATOM 3321 O O . PRO A 1 425 ? -11.280 -23.208 11.959 1.00 91.12 425 PRO A O 1
ATOM 3324 N N . GLN A 1 426 ? -11.142 -25.435 12.246 1.00 94.38 426 GLN A N 1
ATOM 3325 C CA . GLN A 1 426 ? -11.794 -25.784 10.980 1.00 94.38 426 GLN A CA 1
ATOM 3326 C C . GLN A 1 426 ? -13.171 -25.118 10.815 1.00 94.38 426 GLN A C 1
ATOM 3328 O O . GLN A 1 426 ? -13.523 -24.696 9.716 1.00 94.38 426 GLN A O 1
ATOM 3333 N N . ASP A 1 427 ? -13.944 -24.981 11.897 1.00 97.06 427 ASP A N 1
ATOM 3334 C CA . ASP A 1 427 ? -15.237 -24.295 11.850 1.00 97.06 427 ASP A CA 1
ATOM 3335 C C . ASP A 1 427 ? -15.077 -22.810 11.486 1.00 97.06 427 ASP A C 1
ATOM 3337 O O . ASP A 1 427 ? -15.833 -22.292 10.662 1.00 97.06 427 ASP A O 1
ATOM 3341 N N . LEU A 1 428 ? -14.056 -22.141 12.036 1.00 97.12 428 LEU A N 1
ATOM 3342 C CA . LEU A 1 428 ? -13.744 -20.759 11.702 1.00 97.12 428 LEU A CA 1
ATOM 3343 C C . LEU A 1 428 ? -13.239 -20.648 10.268 1.00 97.12 428 LEU A C 1
ATOM 3345 O O . LEU 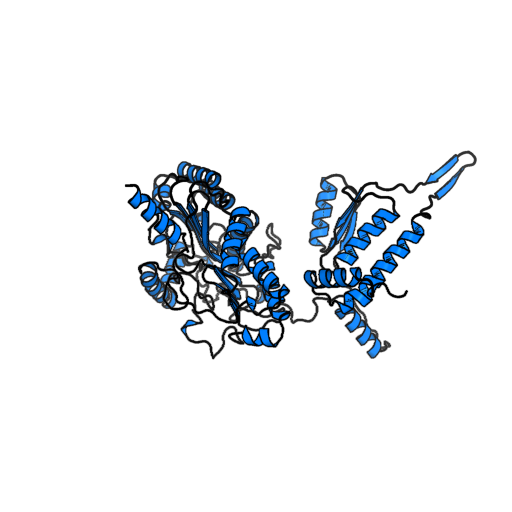A 1 428 ? -13.765 -19.804 9.551 1.00 97.12 428 LEU A O 1
ATOM 3349 N N . GLN A 1 429 ? -12.323 -21.518 9.821 1.00 97.75 429 GLN A N 1
ATOM 3350 C CA . GLN A 1 429 ? -11.851 -21.563 8.427 1.00 97.75 429 GLN A CA 1
ATOM 3351 C C . GLN A 1 429 ? -13.022 -21.618 7.436 1.00 97.75 429 GLN A C 1
ATOM 3353 O O . GLN A 1 429 ? -13.068 -20.830 6.492 1.00 97.75 429 GLN A O 1
ATOM 3358 N N . CYS A 1 430 ? -14.005 -22.494 7.676 1.00 97.38 430 CYS A N 1
ATOM 3359 C CA . CYS A 1 430 ? -15.194 -22.606 6.831 1.00 97.38 430 CYS A CA 1
ATOM 3360 C C . CYS A 1 430 ? -16.062 -21.340 6.841 1.00 97.38 430 CYS A C 1
ATOM 3362 O O . CYS A 1 430 ? -16.616 -20.976 5.811 1.00 97.38 430 CYS A O 1
ATOM 3364 N N . ARG A 1 431 ? -16.203 -20.669 7.989 1.00 98.06 431 ARG A N 1
ATOM 3365 C CA . ARG A 1 431 ? -17.062 -19.480 8.128 1.00 98.06 431 ARG A CA 1
ATOM 3366 C C . ARG A 1 431 ? -16.415 -18.199 7.597 1.00 98.06 431 ARG A C 1
ATOM 3368 O O . ARG A 1 431 ? -17.131 -17.314 7.135 1.00 98.06 431 ARG A O 1
ATOM 3375 N N . ILE A 1 432 ? -15.088 -18.069 7.685 1.00 97.94 432 ILE A N 1
ATOM 3376 C CA . ILE A 1 432 ? -14.366 -16.897 7.159 1.00 97.94 432 ILE A CA 1
ATOM 3377 C C . ILE A 1 432 ? -14.159 -16.981 5.649 1.00 97.94 432 ILE A C 1
ATOM 3379 O O . ILE A 1 432 ? -14.024 -15.937 5.006 1.00 97.94 432 ILE A O 1
ATOM 3383 N N . ARG A 1 433 ? -14.127 -18.198 5.088 1.00 98.00 433 ARG A N 1
ATOM 3384 C CA . ARG A 1 433 ? -13.975 -18.430 3.654 1.00 98.00 433 ARG A CA 1
ATOM 3385 C C . ARG A 1 433 ? -15.294 -18.143 2.945 1.00 98.00 433 ARG A C 1
ATOM 3387 O O . ARG A 1 433 ? -16.211 -18.953 2.955 1.00 98.00 433 ARG A O 1
ATOM 3394 N N . VAL A 1 434 ? -15.377 -16.962 2.340 1.00 97.50 434 VAL A N 1
ATOM 3395 C CA . VAL A 1 434 ? -16.587 -16.472 1.663 1.00 97.50 434 VAL A CA 1
ATOM 3396 C C . VAL A 1 434 ? -16.796 -17.195 0.333 1.00 97.50 434 VAL A C 1
ATOM 3398 O O . VAL A 1 434 ? -17.929 -17.490 -0.032 1.00 97.50 434 VAL A O 1
ATOM 3401 N N . TYR A 1 435 ? -15.702 -17.501 -0.369 1.00 97.62 435 TYR A N 1
ATOM 3402 C CA . TYR A 1 435 ? -15.702 -18.290 -1.598 1.00 97.62 435 TYR A CA 1
ATOM 3403 C C . TYR A 1 435 ? -14.510 -19.245 -1.616 1.00 97.62 435 TYR A C 1
ATOM 3405 O O . TYR A 1 435 ? -13.423 -18.913 -1.130 1.00 97.62 435 TYR A O 1
ATOM 3413 N N . ASP A 1 436 ? -14.713 -20.420 -2.206 1.00 95.56 436 ASP A N 1
ATOM 3414 C CA . ASP A 1 436 ? -13.712 -21.486 -2.235 1.00 95.56 436 ASP A CA 1
ATOM 3415 C C . ASP A 1 436 ? -12.603 -21.200 -3.254 1.00 95.56 436 ASP A C 1
ATOM 3417 O O . ASP A 1 436 ? -11.453 -21.583 -3.037 1.00 95.56 436 ASP A O 1
ATOM 3421 N N . ASN A 1 437 ? -12.931 -20.483 -4.333 1.00 95.12 437 ASN A N 1
ATOM 3422 C CA . ASN A 1 437 ? -12.018 -20.167 -5.430 1.00 95.12 437 ASN A CA 1
ATOM 3423 C C . ASN A 1 437 ? -11.849 -18.651 -5.609 1.00 95.12 437 ASN A C 1
ATOM 3425 O O . ASN A 1 437 ? -12.753 -17.875 -5.311 1.00 95.12 437 ASN A O 1
ATOM 3429 N N . LEU A 1 438 ? -10.704 -18.214 -6.145 1.00 95.19 438 LEU A N 1
ATOM 3430 C CA . LEU A 1 438 ? -10.483 -16.799 -6.491 1.00 95.19 438 LEU A CA 1
ATOM 3431 C C . LEU A 1 438 ? -11.317 -16.324 -7.689 1.00 95.19 438 LEU A C 1
ATOM 3433 O O . LEU A 1 438 ? -11.563 -15.126 -7.834 1.00 95.19 438 LEU A O 1
ATOM 3437 N N . GLU A 1 439 ? -11.757 -17.259 -8.525 1.00 92.00 439 GLU A N 1
ATOM 3438 C CA . GLU A 1 439 ? -12.756 -17.065 -9.576 1.00 92.00 439 GLU A CA 1
ATOM 3439 C C . GLU A 1 439 ? -13.884 -18.076 -9.337 1.00 92.00 439 GLU A C 1
ATOM 3441 O O . GLU A 1 439 ? -13.967 -19.118 -9.985 1.00 92.00 439 GLU A O 1
ATOM 3446 N N . ASP A 1 440 ? -14.704 -17.825 -8.314 1.00 93.56 440 ASP A N 1
ATOM 3447 C CA . ASP A 1 440 ? -15.764 -18.754 -7.917 1.00 93.56 440 ASP A CA 1
ATOM 3448 C C . ASP A 1 440 ? -17.050 -18.525 -8.730 1.00 93.56 440 ASP A C 1
ATOM 3450 O O . ASP A 1 440 ? -17.512 -17.385 -8.816 1.00 93.56 440 ASP A O 1
ATOM 3454 N N . PRO A 1 441 ? -17.691 -19.575 -9.280 1.00 92.19 441 PRO A N 1
ATOM 3455 C CA . PRO A 1 441 ? -18.949 -19.442 -10.020 1.00 92.19 441 PRO A CA 1
ATOM 3456 C C . PRO A 1 441 ? -20.103 -18.834 -9.212 1.00 92.19 441 PRO A C 1
ATOM 3458 O O . PRO A 1 441 ? -21.060 -18.337 -9.804 1.00 92.19 441 PRO A O 1
ATOM 3461 N N . ASN A 1 442 ? -20.039 -18.886 -7.877 1.00 94.31 442 ASN A N 1
ATOM 3462 C CA . ASN A 1 442 ? -21.054 -18.306 -7.000 1.00 94.31 442 ASN A CA 1
ATOM 3463 C C . ASN A 1 442 ? -20.797 -16.827 -6.681 1.00 94.31 442 ASN A C 1
ATOM 3465 O O . ASN A 1 442 ? -21.629 -16.200 -6.021 1.00 94.31 442 ASN A O 1
ATOM 3469 N N . MET A 1 443 ? -19.665 -16.257 -7.115 1.00 94.81 443 MET A N 1
ATOM 3470 C CA . MET A 1 443 ? -19.417 -14.830 -6.946 1.00 94.81 443 MET A CA 1
ATOM 3471 C C . MET A 1 443 ? -20.439 -14.020 -7.750 1.00 94.81 443 MET A C 1
ATOM 3473 O O . MET A 1 443 ? -20.623 -14.260 -8.945 1.00 94.81 443 MET A O 1
ATOM 3477 N N . PRO A 1 444 ? -21.093 -13.023 -7.134 1.00 93.81 444 PRO A N 1
ATOM 3478 C CA . PRO A 1 444 ? -21.949 -12.115 -7.872 1.00 93.81 444 PRO A CA 1
ATOM 3479 C C . PRO A 1 444 ? -21.106 -11.236 -8.801 1.00 93.81 444 PRO A C 1
ATOM 3481 O O . PRO A 1 444 ? -19.944 -10.953 -8.517 1.00 93.81 444 PRO A O 1
ATOM 3484 N N . GLU A 1 445 ? -21.717 -10.730 -9.873 1.00 90.31 445 GLU A N 1
ATOM 3485 C CA . GLU A 1 445 ? -21.037 -9.934 -10.909 1.00 90.31 445 GLU A CA 1
ATOM 3486 C C . GLU A 1 445 ? -20.224 -8.759 -10.339 1.00 90.31 445 GLU A C 1
ATOM 3488 O O . GLU A 1 445 ? -19.128 -8.469 -10.804 1.00 90.31 445 GLU A O 1
ATOM 3493 N N . TRP A 1 446 ? -20.708 -8.115 -9.273 1.00 89.44 446 TRP A N 1
ATOM 3494 C CA . TRP A 1 446 ? -20.017 -6.986 -8.647 1.00 89.44 446 TRP A CA 1
ATOM 3495 C C . TRP A 1 446 ? -18.748 -7.372 -7.873 1.00 89.44 446 TRP A C 1
ATOM 3497 O O . TRP A 1 446 ? -17.953 -6.489 -7.546 1.00 89.44 446 TRP A O 1
ATOM 3507 N N . ARG A 1 447 ? -18.555 -8.650 -7.523 1.00 92.69 447 ARG A N 1
ATOM 3508 C CA . ARG A 1 447 ? -17.443 -9.113 -6.676 1.00 92.69 447 ARG A CA 1
ATOM 3509 C C . ARG A 1 447 ? -16.109 -9.146 -7.417 1.00 92.69 447 ARG A C 1
ATOM 3511 O O . ARG A 1 447 ? -15.066 -9.075 -6.769 1.00 92.69 447 ARG A O 1
ATOM 3518 N N . PHE A 1 448 ? -16.151 -9.223 -8.744 1.00 92.94 448 PHE A N 1
ATOM 3519 C CA . PHE A 1 448 ? -14.977 -9.236 -9.601 1.00 92.94 448 PHE A CA 1
ATOM 3520 C C . PHE A 1 448 ? -15.010 -8.057 -10.577 1.00 92.94 448 PHE A C 1
ATOM 3522 O O . PHE A 1 448 ? -15.991 -7.849 -11.286 1.00 92.94 448 PHE A O 1
ATOM 3529 N N . HIS A 1 449 ? -13.921 -7.298 -10.652 1.00 90.56 449 HIS A N 1
ATOM 3530 C CA . HIS A 1 449 ? -13.728 -6.248 -11.649 1.00 90.56 449 HIS A CA 1
ATOM 3531 C C . HIS A 1 449 ? -12.485 -6.553 -12.483 1.00 90.56 449 HIS A C 1
ATOM 3533 O O . HIS A 1 449 ? -11.447 -6.894 -11.940 1.00 90.56 449 HIS A O 1
ATOM 3539 N N . ARG A 1 450 ? -12.523 -6.390 -13.808 1.00 88.62 450 ARG A N 1
ATOM 3540 C CA . ARG A 1 450 ? -11.375 -6.764 -14.657 1.00 88.62 450 ARG A CA 1
ATOM 3541 C C . ARG A 1 450 ? -10.079 -5.999 -14.330 1.00 88.62 450 ARG A C 1
ATOM 3543 O O . ARG A 1 450 ? -9.007 -6.556 -14.538 1.00 88.62 450 ARG A O 1
ATOM 3550 N N . ALA A 1 451 ? -10.160 -4.753 -13.854 1.00 87.25 451 ALA A N 1
ATOM 3551 C CA . ALA A 1 451 ? -8.967 -3.975 -13.496 1.00 87.25 451 ALA A CA 1
ATOM 3552 C C . ALA A 1 451 ? -8.479 -4.222 -12.057 1.00 87.25 451 ALA A C 1
ATOM 3554 O O . ALA A 1 451 ? -7.275 -4.220 -11.827 1.00 87.25 451 ALA A O 1
ATOM 3555 N N . ASP A 1 452 ? -9.397 -4.451 -11.112 1.00 90.25 452 ASP A N 1
ATOM 3556 C CA . ASP A 1 452 ? -9.091 -4.581 -9.674 1.00 90.25 452 ASP A CA 1
ATOM 3557 C C . ASP A 1 452 ? -9.137 -6.043 -9.178 1.00 90.25 452 ASP A C 1
ATOM 3559 O O . ASP A 1 452 ? -8.802 -6.348 -8.036 1.00 90.25 452 ASP A O 1
ATOM 3563 N N . GLN A 1 453 ? -9.557 -6.967 -10.039 1.00 94.38 453 GLN A N 1
ATOM 3564 C CA . GLN A 1 453 ? -9.897 -8.357 -9.737 1.00 94.38 453 GLN A CA 1
ATOM 3565 C C . GLN A 1 453 ? -10.836 -8.448 -8.531 1.00 94.38 453 GLN A C 1
ATOM 3567 O O . GLN A 1 453 ? -11.993 -8.044 -8.652 1.00 94.38 453 GLN A O 1
ATOM 3572 N N . ARG A 1 454 ? -10.385 -8.957 -7.380 1.00 96.12 454 ARG A N 1
ATOM 3573 C CA . ARG A 1 454 ? -11.232 -9.101 -6.182 1.00 96.12 454 ARG A CA 1
ATOM 3574 C C . ARG A 1 454 ? -11.148 -7.904 -5.235 1.00 96.12 454 ARG A C 1
ATOM 3576 O O . ARG A 1 454 ? -11.917 -7.882 -4.270 1.00 96.12 454 ARG A O 1
ATOM 3583 N N . HIS A 1 455 ? -10.258 -6.937 -5.484 1.00 96.44 455 HIS A N 1
ATOM 3584 C CA . HIS A 1 455 ? -10.188 -5.710 -4.693 1.00 96.44 455 HIS A CA 1
ATOM 3585 C C . HIS A 1 455 ? -11.474 -4.900 -4.846 1.00 96.44 455 HIS A C 1
ATOM 3587 O O . HIS A 1 455 ? -11.946 -4.617 -5.950 1.00 96.44 455 HIS A O 1
ATOM 3593 N N . LEU A 1 456 ? -12.031 -4.481 -3.715 1.00 96.75 456 LEU A N 1
ATOM 3594 C CA . LEU A 1 456 ? -13.243 -3.674 -3.680 1.00 96.75 456 LEU A CA 1
ATOM 3595 C C . LEU A 1 456 ? -12.936 -2.187 -3.503 1.00 96.75 456 LEU A C 1
ATOM 3597 O O . LEU A 1 456 ? -13.719 -1.356 -3.960 1.00 96.75 456 LEU A O 1
ATOM 3601 N N . GLY A 1 457 ? -11.811 -1.855 -2.867 1.00 95.38 457 GLY A N 1
ATOM 3602 C CA . GLY A 1 457 ? -11.376 -0.490 -2.582 1.00 95.38 457 GLY A CA 1
ATOM 3603 C C . GLY A 1 457 ? -10.400 0.101 -3.598 1.00 95.38 457 GLY A C 1
ATOM 3604 O O . GLY A 1 457 ? -9.687 1.032 -3.233 1.00 95.38 457 GLY A O 1
ATOM 3605 N N . GLY A 1 458 ? -10.324 -0.430 -4.821 1.00 94.50 458 GLY A N 1
ATOM 3606 C CA . GLY A 1 458 ? -9.416 0.032 -5.879 1.00 94.50 458 GLY A CA 1
ATOM 3607 C C . GLY A 1 458 ? -9.665 1.465 -6.374 1.00 94.50 458 GLY A C 1
ATOM 3608 O O . GLY A 1 458 ? -10.399 2.256 -5.765 1.00 94.50 458 GLY A O 1
ATOM 3609 N N . ALA A 1 459 ? -9.046 1.812 -7.503 1.00 93.62 459 ALA A N 1
ATOM 3610 C CA . ALA A 1 459 ? -9.195 3.134 -8.109 1.00 93.62 459 ALA A CA 1
ATOM 3611 C C . ALA A 1 459 ? -10.676 3.454 -8.403 1.00 93.62 459 ALA A C 1
ATOM 3613 O O . ALA A 1 459 ? -11.447 2.594 -8.828 1.00 93.62 459 ALA A O 1
ATOM 3614 N N . PHE A 1 460 ? -11.081 4.707 -8.169 1.00 94.56 460 PHE A N 1
ATOM 3615 C CA . PHE A 1 460 ? -12.448 5.224 -8.388 1.00 94.56 460 PHE A CA 1
ATOM 3616 C C . PHE A 1 460 ? -13.548 4.632 -7.488 1.00 94.56 460 PHE A C 1
ATOM 3618 O O . PHE A 1 460 ? -14.706 5.034 -7.598 1.00 94.56 460 PHE A O 1
ATOM 3625 N N . GLN A 1 461 ? -13.209 3.746 -6.547 1.00 95.44 461 GLN A N 1
ATOM 3626 C CA . GLN A 1 461 ? -14.165 3.105 -5.630 1.00 95.44 461 GLN A CA 1
ATOM 3627 C C . GLN A 1 461 ? -14.431 3.918 -4.350 1.00 95.44 461 GLN A C 1
ATOM 3629 O O . GLN A 1 461 ? -14.860 3.375 -3.334 1.00 95.44 461 GLN A O 1
ATOM 3634 N N . ASP A 1 462 ? -14.192 5.232 -4.375 1.00 96.44 462 ASP A N 1
ATOM 3635 C CA . ASP A 1 462 ? -14.217 6.084 -3.176 1.00 96.44 462 ASP A CA 1
ATOM 3636 C C . ASP A 1 462 ? -15.554 6.122 -2.445 1.00 96.44 462 ASP A C 1
ATOM 3638 O O . ASP A 1 462 ? -15.574 6.334 -1.240 1.00 96.44 462 ASP A O 1
ATOM 3642 N N . ASN A 1 463 ? -16.657 5.915 -3.163 1.00 97.38 463 ASN A N 1
ATOM 3643 C CA . ASN A 1 463 ? -18.016 5.940 -2.622 1.00 97.38 463 ASN A CA 1
ATOM 3644 C C . ASN A 1 463 ? -18.674 4.551 -2.648 1.00 97.38 463 ASN A C 1
ATOM 3646 O O . ASN A 1 463 ? -19.901 4.443 -2.617 1.00 97.38 463 ASN A O 1
ATOM 3650 N N . ARG A 1 464 ? -17.884 3.479 -2.792 1.00 96.75 464 ARG A N 1
ATOM 3651 C CA . ARG A 1 464 ? -18.426 2.129 -2.962 1.00 96.75 464 ARG A CA 1
ATOM 3652 C C . ARG A 1 464 ? -19.115 1.649 -1.682 1.00 96.75 464 ARG A C 1
ATOM 3654 O O . ARG A 1 464 ? -18.602 1.830 -0.578 1.00 96.75 464 ARG A O 1
ATOM 3661 N N . VAL A 1 465 ? -20.255 0.977 -1.847 1.00 97.69 465 VAL A N 1
ATOM 3662 C CA . VAL A 1 465 ? -20.889 0.205 -0.772 1.00 97.69 465 VAL A CA 1
ATOM 3663 C C . VAL A 1 465 ? -20.236 -1.175 -0.717 1.00 97.69 465 VAL A C 1
ATOM 3665 O O . VAL A 1 465 ? -20.333 -1.950 -1.668 1.00 97.69 465 VAL A O 1
ATOM 3668 N N . ILE A 1 466 ? -19.540 -1.464 0.378 1.00 97.56 466 ILE A N 1
ATOM 3669 C CA . ILE A 1 466 ? -18.786 -2.695 0.613 1.00 97.56 466 ILE A CA 1
ATOM 3670 C C . ILE A 1 466 ? -19.276 -3.319 1.924 1.00 97.56 466 ILE A C 1
ATOM 3672 O O . ILE A 1 466 ? -18.865 -2.877 2.998 1.00 97.56 466 ILE A O 1
ATOM 3676 N N . PRO A 1 467 ? -20.130 -4.354 1.875 1.00 96.75 467 PRO A N 1
ATOM 3677 C CA . PRO A 1 467 ? -20.584 -5.040 3.077 1.00 96.75 467 PRO A CA 1
ATOM 3678 C C . PRO A 1 467 ? -19.430 -5.644 3.893 1.00 96.75 467 PRO A C 1
ATOM 3680 O O . PRO A 1 467 ? -18.353 -5.970 3.369 1.00 96.75 467 PRO A O 1
ATOM 3683 N N . TYR A 1 468 ? -19.672 -5.821 5.192 1.00 98.00 468 TYR A N 1
ATOM 3684 C CA . TYR A 1 468 ? -18.850 -6.714 6.004 1.00 98.00 468 TYR A CA 1
ATOM 3685 C C . TYR A 1 468 ? -19.035 -8.155 5.523 1.00 98.00 468 TYR A C 1
ATOM 3687 O O . TYR A 1 468 ? -20.140 -8.568 5.178 1.00 98.00 468 TYR A O 1
ATOM 3695 N N . GLU A 1 469 ? -17.945 -8.911 5.501 1.00 97.25 469 GLU A N 1
ATOM 3696 C CA . GLU A 1 469 ? -17.906 -10.303 5.056 1.00 97.25 469 GLU A CA 1
ATOM 3697 C C . GLU A 1 469 ? -17.057 -11.120 6.034 1.00 97.25 469 GLU A C 1
ATOM 3699 O O . GLU A 1 469 ? -16.199 -10.569 6.729 1.00 97.25 469 GLU A O 1
ATOM 3704 N N . GLY A 1 470 ? -17.271 -12.436 6.054 1.00 97.62 470 GLY A N 1
ATOM 3705 C CA . GLY A 1 470 ? -16.568 -13.352 6.947 1.00 97.62 470 GLY A CA 1
ATOM 3706 C C . GLY A 1 470 ? -17.090 -13.276 8.380 1.00 97.62 470 GLY A C 1
ATOM 3707 O O . GLY A 1 470 ? -18.299 -13.211 8.605 1.00 97.62 470 GLY A O 1
ATOM 3708 N N . VAL A 1 471 ? -16.186 -13.313 9.357 1.00 98.56 471 VAL A N 1
ATOM 3709 C CA . VAL A 1 471 ? -16.537 -13.456 10.779 1.00 98.56 471 VAL A CA 1
ATOM 3710 C C . VAL A 1 471 ? -15.975 -12.278 11.588 1.00 98.56 471 VAL A C 1
ATOM 3712 O O . VAL A 1 471 ? -14.859 -11.826 11.304 1.00 98.56 471 VAL A O 1
ATOM 3715 N N . PRO A 1 472 ? -16.712 -11.762 12.593 1.00 98.69 472 PRO A N 1
ATOM 3716 C CA . PRO A 1 472 ? -16.173 -10.806 13.552 1.00 98.69 472 PRO A CA 1
ATOM 3717 C C . PRO A 1 472 ? -14.915 -11.348 14.234 1.00 98.69 472 PRO A C 1
ATOM 3719 O O . PRO A 1 472 ? -14.913 -12.447 14.786 1.00 98.69 472 PRO A O 1
ATOM 3722 N N . VAL A 1 473 ? -13.851 -10.551 14.268 1.00 98.44 473 VAL A N 1
ATOM 3723 C CA . VAL A 1 473 ? -12.556 -10.965 14.828 1.00 98.44 473 VAL A CA 1
ATOM 3724 C C . VAL A 1 473 ? -12.663 -11.291 16.320 1.00 98.44 473 VAL A C 1
ATOM 3726 O O . VAL A 1 473 ? -11.948 -12.153 16.813 1.00 98.44 473 VAL A O 1
ATOM 3729 N N . VAL A 1 474 ? -13.609 -10.689 17.044 1.00 98.50 474 VAL A N 1
ATOM 3730 C CA . VAL A 1 474 ? -13.873 -11.015 18.458 1.00 98.50 474 VAL A CA 1
ATOM 3731 C C . VAL A 1 474 ? -14.341 -12.453 18.701 1.00 98.50 474 VAL A C 1
ATOM 3733 O O . VAL A 1 474 ? -14.259 -12.918 19.835 1.00 98.50 474 VAL A O 1
ATOM 3736 N N . GLU A 1 475 ? -14.808 -13.165 17.672 1.00 98.19 475 GLU A N 1
ATOM 3737 C CA . GLU A 1 475 ? -15.135 -14.594 17.768 1.00 98.19 475 GLU A CA 1
ATOM 3738 C C . GLU A 1 475 ? -13.896 -15.497 17.659 1.00 98.19 475 GLU A C 1
ATOM 3740 O O . GLU A 1 475 ? -13.982 -16.700 17.901 1.00 98.19 475 GLU A O 1
ATOM 3745 N N . PHE A 1 476 ? -12.738 -14.945 17.288 1.00 96.25 476 PHE A N 1
ATOM 3746 C CA . PHE A 1 476 ? -11.515 -15.720 17.116 1.00 96.25 476 PHE A CA 1
ATOM 3747 C C . PHE A 1 476 ? -10.883 -16.008 18.487 1.00 96.25 476 PHE A C 1
ATOM 3749 O O . PHE A 1 476 ? -11.023 -15.201 19.414 1.00 96.25 476 PHE A O 1
ATOM 3756 N N . PRO A 1 477 ? -10.105 -17.096 18.631 1.00 89.12 477 PRO A N 1
ATOM 3757 C CA . PRO A 1 477 ? -9.232 -17.276 19.788 1.00 89.12 477 PRO A CA 1
ATOM 3758 C C . PRO A 1 477 ? -8.314 -16.063 19.999 1.00 89.12 477 PRO A C 1
ATOM 3760 O O . PRO A 1 477 ? -7.877 -15.442 19.032 1.00 89.12 477 PRO A O 1
ATOM 3763 N N . THR A 1 478 ? -7.958 -15.748 21.247 1.00 88.75 478 THR A N 1
ATOM 3764 C CA . THR A 1 478 ? -7.165 -14.547 21.582 1.00 88.75 478 THR A CA 1
ATOM 3765 C C . THR A 1 478 ? -5.867 -14.436 20.778 1.00 88.75 478 THR A C 1
ATOM 3767 O O . THR A 1 478 ? -5.537 -13.356 20.298 1.00 88.75 478 THR A O 1
ATOM 3770 N N . TRP A 1 479 ? -5.158 -15.550 20.564 1.00 88.81 479 TRP A N 1
ATOM 3771 C CA . TRP A 1 479 ? -3.931 -15.568 19.760 1.00 88.81 479 TRP A CA 1
ATOM 3772 C C . TRP A 1 479 ? -4.184 -15.161 18.296 1.00 88.81 479 TRP A C 1
ATOM 3774 O O . TRP A 1 479 ? -3.378 -14.447 17.703 1.00 88.81 479 TRP A O 1
ATOM 3784 N N . ALA A 1 480 ? -5.323 -15.563 17.725 1.00 84.75 480 ALA A N 1
ATOM 3785 C CA . ALA A 1 480 ? -5.702 -15.252 16.352 1.00 84.75 480 ALA A CA 1
ATOM 3786 C C . ALA A 1 480 ? -6.153 -13.791 16.226 1.00 84.75 480 ALA A C 1
ATOM 3788 O O . ALA A 1 480 ? -5.852 -13.141 15.229 1.00 84.75 480 ALA A O 1
ATOM 3789 N N . GLN A 1 481 ? -6.783 -13.230 17.264 1.00 96.81 481 GLN A N 1
ATOM 3790 C CA . GLN A 1 481 ? -7.046 -11.788 17.339 1.00 96.81 481 GLN A CA 1
ATOM 3791 C C . GLN A 1 481 ? -5.741 -10.983 17.325 1.00 96.81 481 GLN A C 1
ATOM 3793 O O . GLN A 1 481 ? -5.616 -10.037 16.548 1.00 96.81 481 GLN A O 1
ATOM 3798 N N . SER A 1 482 ? -4.743 -11.393 18.117 1.00 88.50 482 SER A N 1
ATOM 3799 C CA . SER A 1 482 ? -3.411 -10.775 18.096 1.00 88.50 482 SER A CA 1
ATOM 3800 C C . SER A 1 482 ? -2.725 -10.915 16.732 1.00 88.50 482 SER A C 1
ATOM 3802 O O . SER A 1 482 ? -2.057 -9.986 16.284 1.00 88.50 482 SER A O 1
ATOM 3804 N N . ALA A 1 483 ? -2.915 -12.035 16.029 1.00 83.62 483 ALA A N 1
ATOM 3805 C CA . ALA A 1 483 ? -2.409 -12.205 14.667 1.00 83.62 483 ALA A CA 1
ATOM 3806 C C . ALA A 1 483 ? -3.070 -11.230 13.673 1.00 83.62 483 ALA A C 1
ATOM 3808 O O . ALA A 1 483 ? -2.363 -10.609 12.878 1.00 83.62 483 ALA A O 1
ATOM 3809 N N . VAL A 1 484 ? -4.391 -11.023 13.754 1.00 97.25 484 VAL A N 1
ATOM 3810 C CA . VAL A 1 484 ? -5.089 -10.008 12.944 1.00 97.25 484 VAL A CA 1
ATOM 3811 C C . VAL A 1 484 ? -4.582 -8.601 13.272 1.00 97.25 484 VAL A C 1
ATOM 3813 O O . VAL A 1 484 ? -4.304 -7.834 12.352 1.00 97.25 484 VAL A O 1
ATOM 3816 N N . GLU A 1 485 ? -4.394 -8.259 14.553 1.00 97.50 485 GLU A N 1
ATOM 3817 C CA . GLU A 1 485 ? -3.805 -6.968 14.945 1.00 97.50 485 GLU A CA 1
ATOM 3818 C C . GLU A 1 485 ? -2.418 -6.773 14.313 1.00 97.50 485 GLU A C 1
ATOM 3820 O O . GLU A 1 485 ? -2.133 -5.712 13.756 1.00 97.50 485 GLU A O 1
ATOM 3825 N N . ASN A 1 486 ? -1.573 -7.805 14.335 1.00 92.81 486 ASN A N 1
ATOM 3826 C CA . ASN A 1 486 ? -0.245 -7.758 13.726 1.00 92.81 486 ASN A CA 1
ATOM 3827 C C . ASN A 1 486 ? -0.303 -7.550 12.205 1.00 92.81 486 ASN A C 1
ATOM 3829 O O . ASN A 1 486 ? 0.480 -6.763 11.679 1.00 92.81 486 ASN A O 1
ATOM 3833 N N . ILE A 1 487 ? -1.244 -8.184 11.495 1.00 95.94 487 ILE A N 1
ATOM 3834 C CA . ILE A 1 487 ? -1.448 -7.953 10.053 1.00 95.94 487 ILE A CA 1
ATOM 3835 C C . ILE A 1 487 ? -1.846 -6.493 9.786 1.00 95.94 487 ILE A C 1
ATOM 3837 O O . ILE A 1 487 ? -1.325 -5.866 8.859 1.00 95.94 487 ILE A O 1
ATOM 3841 N N . ILE A 1 488 ? -2.724 -5.920 10.617 1.00 98.69 488 ILE A N 1
ATOM 3842 C CA . ILE A 1 488 ? -3.105 -4.502 10.524 1.00 98.69 488 ILE A CA 1
ATOM 3843 C C . ILE A 1 488 ? -1.883 -3.605 10.749 1.00 98.69 488 ILE A C 1
ATOM 3845 O O . ILE A 1 488 ? -1.658 -2.679 9.971 1.00 98.69 488 ILE A O 1
ATOM 3849 N N . ARG A 1 489 ? -1.060 -3.897 11.766 1.00 97.75 489 ARG A N 1
ATOM 3850 C CA . ARG A 1 489 ? 0.176 -3.147 12.040 1.00 97.75 489 ARG A CA 1
ATOM 3851 C C . ARG A 1 489 ? 1.167 -3.223 10.886 1.00 97.75 489 ARG A C 1
ATOM 3853 O O . ARG A 1 489 ? 1.678 -2.183 10.505 1.00 97.75 489 ARG A O 1
ATOM 3860 N N . ILE A 1 490 ? 1.391 -4.400 10.298 1.00 93.75 490 ILE A N 1
ATOM 3861 C CA . ILE A 1 490 ? 2.258 -4.572 9.115 1.00 93.75 490 ILE A CA 1
ATOM 3862 C C . ILE A 1 490 ? 1.742 -3.747 7.932 1.00 93.75 490 ILE A C 1
ATOM 3864 O O . ILE A 1 490 ? 2.528 -3.163 7.195 1.00 93.75 490 ILE A O 1
ATOM 3868 N N . SER A 1 491 ? 0.422 -3.667 7.761 1.00 97.88 491 SER A N 1
ATOM 3869 C CA . SER A 1 491 ? -0.178 -2.870 6.686 1.00 97.88 491 SER A CA 1
ATOM 3870 C C . SER A 1 491 ? 0.010 -1.367 6.931 1.00 97.88 491 SER A C 1
ATOM 3872 O O . SER A 1 491 ? 0.279 -0.607 6.006 1.00 97.88 491 SER A O 1
ATOM 3874 N N . LEU A 1 492 ? -0.106 -0.929 8.188 1.00 98.38 492 LEU A N 1
ATOM 3875 C CA . LEU A 1 492 ? -0.035 0.478 8.589 1.00 98.38 492 LEU A CA 1
ATOM 3876 C C . LEU A 1 492 ? 1.365 0.960 8.977 1.00 98.38 492 LEU A C 1
ATOM 3878 O O . LEU A 1 492 ? 1.526 2.155 9.225 1.00 98.38 492 LEU A O 1
ATOM 3882 N N . ASP A 1 493 ? 2.374 0.088 9.001 1.00 95.50 493 ASP A N 1
ATOM 3883 C CA . ASP A 1 493 ? 3.753 0.441 9.359 1.00 95.50 493 ASP A CA 1
ATOM 3884 C C . ASP A 1 493 ? 4.377 1.465 8.404 1.00 95.50 493 ASP A C 1
ATOM 3886 O O . ASP A 1 493 ? 5.459 1.961 8.678 1.00 95.50 493 ASP A O 1
ATOM 3890 N N . ILE A 1 494 ? 3.681 1.830 7.324 1.00 97.62 494 ILE A N 1
ATOM 3891 C CA . ILE A 1 494 ? 3.967 2.979 6.466 1.00 97.62 494 ILE A CA 1
ATOM 3892 C C . ILE A 1 494 ? 3.899 4.326 7.207 1.00 97.62 494 ILE A C 1
ATOM 3894 O O . ILE A 1 494 ? 4.538 5.293 6.787 1.00 97.62 494 ILE A O 1
ATOM 3898 N N . LEU A 1 495 ? 3.141 4.394 8.304 1.00 98.62 495 LEU A N 1
ATOM 3899 C CA . LEU A 1 495 ? 2.995 5.572 9.155 1.00 98.62 495 LEU A CA 1
ATOM 3900 C C . LEU A 1 495 ? 4.192 5.723 10.108 1.00 98.62 495 LEU A C 1
ATOM 3902 O O . LEU A 1 495 ? 4.674 4.723 10.642 1.00 98.62 495 LEU A O 1
ATOM 3906 N N . PRO A 1 496 ? 4.624 6.959 10.424 1.00 98.19 496 PRO A N 1
ATOM 3907 C CA . PRO A 1 496 ? 5.543 7.211 11.534 1.00 98.19 496 PRO A CA 1
ATOM 3908 C C . PRO A 1 496 ? 5.039 6.576 12.839 1.00 98.19 496 PRO A C 1
ATOM 3910 O O . PRO A 1 496 ? 3.840 6.598 13.106 1.00 98.19 496 PRO A O 1
ATOM 3913 N N . GLU A 1 497 ? 5.942 6.056 13.674 1.00 96.19 497 GLU A N 1
ATOM 3914 C CA . GLU A 1 497 ? 5.628 5.200 14.837 1.00 96.19 497 GLU A CA 1
ATOM 3915 C C . GLU A 1 497 ? 4.506 5.750 15.736 1.00 96.19 497 GLU A C 1
ATOM 3917 O O . GLU A 1 497 ? 3.512 5.076 16.005 1.00 96.19 497 GLU A O 1
ATOM 3922 N N . LYS A 1 498 ? 4.592 7.024 16.130 1.00 96.56 498 LYS A N 1
ATOM 3923 C CA . LYS A 1 498 ? 3.574 7.646 16.987 1.00 96.56 498 LYS A CA 1
ATOM 3924 C C . LYS A 1 498 ? 2.223 7.834 16.277 1.00 96.56 498 LYS A C 1
ATOM 3926 O O . LYS A 1 498 ? 1.174 7.721 16.918 1.00 96.56 498 LYS A O 1
ATOM 3931 N N . SER A 1 499 ? 2.234 8.091 14.969 1.00 98.00 499 SER A N 1
ATOM 3932 C CA . SER A 1 499 ? 1.018 8.153 14.149 1.00 98.00 499 SER A CA 1
ATOM 3933 C C . SER A 1 499 ? 0.404 6.768 13.942 1.00 98.00 499 SER A C 1
ATOM 3935 O O . SER A 1 499 ? -0.817 6.635 14.031 1.00 98.00 499 SER A O 1
ATOM 3937 N N . LEU A 1 500 ? 1.230 5.732 13.755 1.00 98.31 500 LEU A N 1
ATOM 3938 C CA . LEU A 1 500 ? 0.804 4.332 13.723 1.00 98.31 500 LEU A CA 1
ATOM 3939 C C . LEU A 1 500 ? 0.100 3.951 15.027 1.00 98.31 500 LEU A C 1
ATOM 3941 O O . LEU A 1 500 ? -1.019 3.448 14.991 1.00 98.31 500 LEU A O 1
ATOM 3945 N N . ASP A 1 501 ? 0.700 4.244 16.179 1.00 97.31 501 ASP A N 1
ATOM 3946 C CA . ASP A 1 501 ? 0.102 3.921 17.474 1.00 97.31 501 ASP A CA 1
ATOM 3947 C C . ASP A 1 501 ? -1.240 4.621 17.696 1.00 97.31 501 ASP A C 1
ATOM 3949 O O . ASP A 1 501 ? -2.178 4.030 18.237 1.00 97.31 501 ASP A O 1
ATOM 3953 N N . GLN A 1 502 ? -1.363 5.876 17.260 1.00 95.69 502 GLN A N 1
ATOM 3954 C CA . GLN A 1 502 ? -2.633 6.592 17.319 1.00 95.69 502 GLN A CA 1
ATOM 3955 C C . GLN A 1 502 ? -3.686 5.957 16.410 1.00 95.69 502 GLN A C 1
ATOM 3957 O O . GLN A 1 502 ? -4.837 5.802 16.823 1.00 95.69 502 GLN A O 1
ATOM 3962 N N . ARG A 1 503 ? -3.292 5.558 15.199 1.00 97.75 503 ARG A N 1
ATOM 3963 C CA . ARG A 1 503 ? -4.180 4.882 14.255 1.00 97.75 503 ARG A CA 1
ATOM 3964 C C . ARG A 1 503 ? -4.623 3.514 14.777 1.00 97.75 503 ARG A C 1
ATOM 3966 O O . ARG A 1 503 ? -5.805 3.192 14.701 1.00 97.75 503 ARG A O 1
ATOM 3973 N N . MET A 1 504 ? -3.716 2.751 15.386 1.00 98.38 504 MET A N 1
ATOM 3974 C CA . MET A 1 504 ? -4.035 1.477 16.032 1.00 98.38 504 MET A CA 1
ATOM 3975 C C . MET A 1 504 ? -4.991 1.659 17.213 1.00 98.38 504 MET A C 1
ATOM 3977 O O . MET A 1 504 ? -5.946 0.899 17.330 1.00 98.38 504 MET A O 1
ATOM 3981 N N . ARG A 1 505 ? -4.812 2.692 18.051 1.00 97.06 505 ARG A N 1
ATOM 3982 C CA . ARG A 1 505 ? -5.767 3.006 19.131 1.00 97.06 505 ARG A CA 1
ATOM 3983 C C . ARG A 1 505 ? -7.175 3.281 18.605 1.00 97.06 505 ARG A C 1
ATOM 3985 O O . ARG A 1 505 ? -8.134 2.805 19.204 1.00 97.06 505 ARG A O 1
ATOM 3992 N N . GLU A 1 506 ? -7.306 4.030 17.511 1.00 96.38 506 GLU A N 1
ATOM 3993 C CA . GLU A 1 506 ? -8.603 4.290 16.868 1.00 96.38 506 GLU A CA 1
ATOM 3994 C C . GLU A 1 506 ? -9.232 2.992 16.335 1.00 96.38 506 GLU A C 1
ATOM 3996 O O . GLU A 1 506 ? -10.403 2.723 16.584 1.00 96.38 506 GLU A O 1
ATOM 4001 N N . ILE A 1 507 ? -8.444 2.131 15.685 1.00 98.50 507 ILE A N 1
ATOM 4002 C CA . ILE A 1 507 ? -8.912 0.832 15.181 1.00 98.50 507 ILE A CA 1
ATOM 4003 C C . ILE A 1 507 ? -9.379 -0.086 16.320 1.00 98.50 507 ILE A C 1
ATOM 4005 O O . ILE A 1 507 ? -10.455 -0.680 16.231 1.00 98.50 507 ILE A O 1
ATOM 4009 N N . LEU A 1 508 ? -8.613 -0.171 17.410 1.00 98.25 508 LEU A N 1
ATOM 4010 C CA . LEU A 1 508 ? -8.922 -1.028 18.558 1.00 98.25 508 LEU A CA 1
ATOM 4011 C C . LEU A 1 508 ? -10.192 -0.590 19.311 1.00 98.25 508 LEU A C 1
ATOM 4013 O O . LEU A 1 508 ? -10.888 -1.438 19.866 1.00 98.25 508 LEU A O 1
ATOM 4017 N N . GLN A 1 509 ? -10.570 0.694 19.274 1.00 98.00 509 GLN A N 1
ATOM 4018 C CA . GLN A 1 509 ? -11.863 1.155 19.816 1.00 98.00 509 GLN A CA 1
ATOM 4019 C C . GLN A 1 509 ? -13.066 0.547 19.082 1.00 98.00 509 GLN A C 1
ATOM 4021 O O . GLN A 1 509 ? -14.158 0.448 19.645 1.00 98.00 509 GLN A O 1
ATOM 4026 N N . HIS A 1 510 ? -12.867 0.110 17.839 1.00 98.06 510 HIS A N 1
ATOM 4027 C CA . HIS A 1 510 ? -13.888 -0.506 17.003 1.00 98.06 510 HIS A CA 1
ATOM 4028 C C . HIS A 1 510 ? -13.659 -2.006 16.789 1.00 98.06 510 HIS A C 1
ATOM 4030 O O . HIS A 1 510 ? -14.280 -2.587 15.902 1.00 98.06 510 HIS A O 1
ATOM 4036 N N . TRP A 1 511 ? -12.826 -2.650 17.618 1.00 98.19 511 TRP A N 1
ATOM 4037 C CA . TRP A 1 511 ? -12.441 -4.057 17.457 1.00 98.19 511 TRP A CA 1
ATOM 4038 C C . TRP A 1 511 ? -13.628 -5.027 17.416 1.00 98.19 511 TRP A C 1
ATOM 4040 O O . TRP A 1 511 ? -13.649 -5.958 16.615 1.00 98.19 511 TRP A O 1
ATOM 4050 N N . SER A 1 512 ? -14.673 -4.760 18.207 1.00 97.69 512 SER A N 1
ATOM 4051 C CA . SER A 1 512 ? -15.920 -5.544 18.209 1.00 97.69 512 SER A CA 1
ATOM 4052 C C . SER A 1 512 ? -16.716 -5.473 16.903 1.00 97.69 512 SER A C 1
ATOM 4054 O O . SER A 1 512 ? -17.631 -6.267 16.703 1.00 97.69 512 SER A O 1
ATOM 4056 N N . LYS A 1 513 ? -16.372 -4.534 16.017 1.00 98.00 513 LYS A N 1
ATOM 4057 C CA . LYS A 1 513 ? -16.953 -4.348 14.683 1.00 98.00 513 LYS A CA 1
ATOM 4058 C C . LYS A 1 513 ? -15.925 -4.587 13.571 1.00 98.00 513 LYS A C 1
ATOM 4060 O O . LYS A 1 513 ? -16.134 -4.126 12.452 1.00 98.00 513 LYS A O 1
ATOM 4065 N N . THR A 1 514 ? -14.815 -5.259 13.869 1.00 98.81 514 THR A N 1
ATOM 4066 C CA . THR A 1 514 ? -13.811 -5.646 12.873 1.00 98.81 514 THR A CA 1
ATOM 4067 C C . THR A 1 514 ? -14.106 -7.055 12.380 1.00 98.81 514 THR A C 1
ATOM 4069 O O . THR A 1 514 ? -14.240 -7.977 13.181 1.00 98.81 514 THR A O 1
ATOM 4072 N N . PHE A 1 515 ? -14.185 -7.223 11.065 1.00 98.88 515 PHE A N 1
ATOM 4073 C CA . PHE A 1 515 ? -14.439 -8.493 10.390 1.00 98.88 515 PHE A CA 1
ATOM 4074 C C . PHE A 1 515 ? -13.209 -8.942 9.607 1.00 98.88 515 PHE A C 1
ATOM 4076 O O . PHE A 1 515 ? -12.486 -8.107 9.057 1.00 98.88 515 PHE A O 1
ATOM 4083 N N . PHE A 1 516 ? -13.005 -10.257 9.536 1.00 98.88 516 PHE A N 1
ATOM 4084 C CA . PHE A 1 516 ? -11.989 -10.895 8.703 1.00 98.88 516 PHE A CA 1
ATOM 4085 C C . PHE A 1 516 ? -12.659 -11.868 7.729 1.00 98.88 516 PHE A C 1
ATOM 4087 O O . PHE A 1 516 ? -13.470 -12.704 8.137 1.00 98.88 516 PHE A O 1
ATOM 4094 N N . SER A 1 517 ? -12.294 -11.772 6.452 1.00 98.75 517 SER A N 1
ATOM 4095 C CA . SER A 1 517 ? -12.796 -12.628 5.370 1.00 98.75 517 SER A CA 1
ATOM 4096 C C . SER A 1 517 ? -11.660 -13.162 4.508 1.00 98.75 517 SER A C 1
ATOM 4098 O O . SER A 1 517 ? -10.641 -12.491 4.346 1.00 98.75 517 SER A O 1
ATOM 4100 N N . TRP A 1 518 ? -11.867 -14.351 3.946 1.00 98.81 518 TRP A N 1
ATOM 4101 C CA . TRP A 1 518 ? -10.923 -15.069 3.095 1.00 98.81 518 TRP A CA 1
ATOM 4102 C C . TRP A 1 518 ? -11.602 -15.544 1.807 1.00 98.81 518 TRP A C 1
ATOM 4104 O O . TRP A 1 518 ? -12.785 -15.890 1.811 1.00 98.81 518 TRP A O 1
ATOM 4114 N N . ILE A 1 519 ? -10.850 -15.592 0.711 1.00 98.56 519 ILE A N 1
ATOM 4115 C CA . ILE A 1 519 ? -11.262 -16.203 -0.554 1.00 98.56 519 ILE A CA 1
ATOM 4116 C C . ILE A 1 519 ? -10.113 -17.060 -1.080 1.00 98.56 519 ILE A C 1
ATOM 4118 O O . ILE A 1 519 ? -8.967 -16.610 -1.121 1.00 98.56 519 ILE A O 1
ATOM 4122 N N . GLY A 1 520 ? -10.447 -18.258 -1.556 1.00 97.06 520 GLY A N 1
ATOM 4123 C CA . GLY A 1 520 ? -9.495 -19.158 -2.194 1.00 97.06 520 GLY A CA 1
ATOM 4124 C C . GLY A 1 520 ? -8.974 -20.259 -1.275 1.00 97.06 520 GLY A C 1
ATOM 4125 O O . GLY A 1 520 ? -9.365 -20.392 -0.108 1.00 97.06 520 GLY A O 1
ATOM 4126 N N . SER A 1 521 ? -8.065 -21.054 -1.831 1.00 94.31 521 SER A N 1
ATOM 4127 C CA . SER A 1 521 ? -7.353 -22.105 -1.103 1.00 94.31 521 SER A CA 1
ATOM 4128 C C . SER A 1 521 ? -6.227 -21.511 -0.241 1.00 94.31 521 SER A C 1
ATOM 4130 O O . SER A 1 521 ? -6.013 -20.300 -0.238 1.00 94.31 521 SER A O 1
ATOM 4132 N N . PHE A 1 522 ? -5.586 -22.337 0.585 1.00 95.25 522 PHE A N 1
ATOM 4133 C CA . PHE A 1 522 ? -4.650 -21.876 1.621 1.00 95.25 522 PHE A CA 1
ATOM 4134 C C . PHE A 1 522 ? -3.524 -22.883 1.916 1.00 95.25 522 PHE A C 1
ATOM 4136 O O . PHE A 1 522 ? -3.045 -22.986 3.044 1.00 95.25 522 PHE A O 1
ATOM 4143 N N . SER A 1 523 ? -3.090 -23.650 0.916 1.00 89.00 523 SER A N 1
ATOM 4144 C CA . SER A 1 523 ? -1.798 -24.346 0.958 1.00 89.00 523 SER A CA 1
ATOM 4145 C C . SER A 1 523 ? -0.637 -23.373 0.702 1.00 89.00 523 SER A C 1
ATOM 4147 O O . SER A 1 523 ? -0.849 -22.236 0.285 1.00 89.00 523 SER A O 1
ATOM 4149 N N . ASP A 1 524 ? 0.603 -23.819 0.912 1.00 81.38 524 ASP A N 1
ATOM 4150 C CA . ASP A 1 524 ? 1.806 -22.968 0.815 1.00 81.38 524 ASP A CA 1
ATOM 4151 C C . ASP A 1 524 ? 2.100 -22.415 -0.590 1.00 81.38 524 ASP A C 1
ATOM 4153 O O . ASP A 1 524 ? 2.998 -21.590 -0.765 1.00 81.38 524 ASP A O 1
ATOM 4157 N N . VAL A 1 525 ? 1.381 -22.894 -1.607 1.00 83.12 525 VAL A N 1
ATOM 4158 C CA . VAL A 1 525 ? 1.545 -22.482 -3.009 1.00 83.12 525 VAL A CA 1
ATOM 4159 C C . VAL A 1 525 ? 0.317 -21.791 -3.583 1.00 83.12 525 VAL A C 1
ATOM 4161 O O . VAL A 1 525 ? 0.365 -21.339 -4.729 1.00 83.12 525 VAL A O 1
ATOM 4164 N N . ASP A 1 526 ? -0.774 -21.737 -2.821 1.00 90.31 526 ASP A N 1
ATOM 4165 C CA . ASP A 1 526 ? -2.037 -21.216 -3.316 1.00 90.31 526 ASP A CA 1
ATOM 4166 C C . ASP A 1 526 ? -2.020 -19.693 -3.375 1.00 90.31 526 ASP A C 1
ATOM 4168 O O . ASP A 1 526 ? -1.519 -18.999 -2.490 1.00 90.31 526 ASP A O 1
ATOM 4172 N N . ALA A 1 527 ? -2.649 -19.168 -4.420 1.00 96.00 527 ALA A N 1
ATOM 4173 C CA . ALA A 1 527 ? -3.087 -17.790 -4.435 1.00 96.00 527 ALA A CA 1
ATOM 4174 C C . ALA A 1 527 ? -4.337 -17.632 -3.557 1.00 96.00 527 ALA A C 1
ATOM 4176 O O . ALA A 1 527 ? -5.181 -18.526 -3.466 1.00 96.00 527 ALA A O 1
ATOM 4177 N N . PHE A 1 528 ? -4.488 -16.457 -2.951 1.00 98.12 528 PHE A N 1
ATOM 4178 C CA . PHE A 1 528 ? -5.580 -16.164 -2.032 1.00 98.12 528 PHE A CA 1
ATOM 4179 C C . PHE A 1 528 ? -5.868 -14.665 -1.963 1.00 98.12 528 PHE A C 1
ATOM 4181 O O . PHE A 1 528 ? -5.063 -13.839 -2.400 1.00 98.12 528 PHE A O 1
ATOM 4188 N N . TYR A 1 529 ? -7.014 -14.341 -1.373 1.00 98.69 529 TYR A N 1
ATOM 4189 C CA . TYR A 1 529 ? -7.408 -12.992 -0.997 1.00 98.69 529 TYR A CA 1
ATOM 4190 C C . TYR A 1 529 ? -7.863 -12.982 0.460 1.00 98.69 529 TYR A C 1
ATOM 4192 O O . TYR A 1 529 ? -8.550 -13.904 0.908 1.00 98.69 529 TYR A O 1
ATOM 4200 N N . TYR A 1 530 ? -7.557 -11.905 1.180 1.00 98.81 530 TYR A N 1
ATOM 4201 C CA . TYR A 1 530 ? -8.209 -11.623 2.453 1.00 98.81 530 TYR A CA 1
ATOM 4202 C C . TYR A 1 530 ? -8.573 -10.146 2.589 1.00 98.81 530 TYR A C 1
ATOM 4204 O O . TYR A 1 530 ? -7.938 -9.263 2.007 1.00 98.81 530 TYR A O 1
ATOM 4212 N N . LYS A 1 531 ? -9.587 -9.875 3.416 1.00 98.75 531 LYS A N 1
ATOM 4213 C CA . LYS A 1 531 ? -9.991 -8.516 3.789 1.00 98.75 531 LYS A CA 1
ATOM 4214 C C . LYS A 1 531 ? -10.262 -8.400 5.278 1.00 98.75 531 LYS A C 1
ATOM 4216 O O . LYS A 1 531 ? -11.020 -9.192 5.841 1.00 98.75 531 LYS A O 1
ATOM 4221 N N . ILE A 1 532 ? -9.690 -7.355 5.870 1.00 98.88 532 ILE A N 1
ATOM 4222 C CA . ILE A 1 532 ? -9.968 -6.884 7.227 1.00 98.88 532 ILE A CA 1
ATOM 4223 C C . ILE A 1 532 ? -10.780 -5.601 7.099 1.00 98.88 532 ILE A C 1
ATOM 4225 O O . ILE A 1 532 ? -10.312 -4.646 6.485 1.00 98.88 532 ILE A O 1
ATOM 4229 N N . HIS A 1 533 ? -11.987 -5.556 7.658 1.00 98.81 533 HIS A N 1
ATOM 4230 C CA . HIS A 1 533 ? -12.876 -4.404 7.501 1.00 98.81 533 HIS A CA 1
ATOM 4231 C C . HIS A 1 533 ? -13.566 -4.045 8.819 1.00 98.81 533 HIS A C 1
ATOM 4233 O O . HIS A 1 533 ? -14.197 -4.888 9.451 1.00 98.81 533 HIS A O 1
ATOM 4239 N N . SER A 1 534 ? -13.457 -2.782 9.226 1.00 98.69 534 SER A N 1
ATOM 4240 C CA . SER A 1 534 ? -14.163 -2.180 10.359 1.00 98.69 534 SER A CA 1
ATOM 4241 C C . SER A 1 534 ? -14.738 -0.812 9.957 1.00 98.69 534 SER A C 1
ATOM 4243 O O . SER A 1 534 ? -14.501 -0.351 8.841 1.00 98.69 534 SER A O 1
ATOM 4245 N N . PRO A 1 535 ? -15.481 -0.110 10.834 1.00 98.50 535 PRO A N 1
ATOM 4246 C CA . PRO A 1 535 ? -15.957 1.242 10.541 1.00 98.50 535 PRO A CA 1
ATOM 4247 C C . PRO A 1 535 ? -14.844 2.253 10.223 1.00 98.50 535 PRO A C 1
ATOM 4249 O O . PRO A 1 535 ? -15.122 3.266 9.588 1.00 98.50 535 PRO A O 1
ATOM 4252 N N . VAL A 1 536 ? -13.606 2.006 10.666 1.00 98.56 536 VAL A N 1
ATOM 4253 C CA . VAL A 1 536 ? -12.507 2.979 10.563 1.00 98.56 536 VAL A CA 1
ATOM 4254 C C . VAL A 1 536 ? -11.328 2.515 9.717 1.00 98.56 536 VAL A C 1
ATOM 4256 O O . VAL A 1 536 ? -10.500 3.354 9.379 1.00 98.56 536 VAL A O 1
ATOM 4259 N N . ILE A 1 537 ? -11.232 1.236 9.339 1.00 98.69 537 ILE A N 1
ATOM 4260 C CA . ILE A 1 537 ? -10.152 0.713 8.487 1.00 98.69 537 ILE A CA 1
ATOM 4261 C C . ILE A 1 537 ? -10.684 -0.370 7.544 1.00 98.69 537 ILE A C 1
ATOM 4263 O O . ILE A 1 537 ? -11.482 -1.213 7.949 1.00 98.69 537 ILE A O 1
ATOM 4267 N N . MET A 1 538 ? -10.213 -0.371 6.299 1.00 98.88 538 MET A N 1
ATOM 4268 C CA . MET A 1 538 ? -10.335 -1.514 5.396 1.00 98.88 538 MET A CA 1
ATOM 4269 C C . MET A 1 538 ? -8.962 -1.832 4.810 1.00 98.88 538 MET A C 1
ATOM 4271 O O . MET A 1 538 ? -8.318 -0.945 4.251 1.00 98.88 538 MET A O 1
ATOM 4275 N N . ILE A 1 539 ? -8.526 -3.079 4.957 1.00 98.88 539 ILE A N 1
ATOM 4276 C CA . ILE A 1 539 ? -7.287 -3.609 4.389 1.00 98.88 539 ILE A CA 1
ATOM 4277 C C . ILE A 1 539 ? -7.645 -4.785 3.494 1.00 98.88 539 ILE A C 1
ATOM 4279 O O . ILE A 1 539 ? -8.380 -5.674 3.923 1.00 98.88 539 ILE A O 1
ATOM 4283 N N . GLU A 1 540 ? -7.104 -4.798 2.283 1.00 98.69 540 GLU A N 1
ATOM 4284 C CA . GLU A 1 540 ? -7.208 -5.923 1.355 1.00 98.69 540 GLU A CA 1
ATOM 4285 C C . GLU A 1 540 ? -5.808 -6.410 0.964 1.00 98.69 540 GLU A C 1
ATOM 4287 O O . GLU A 1 540 ? -4.857 -5.626 0.885 1.00 98.69 540 GLU A O 1
ATOM 4292 N N . PHE A 1 541 ? -5.700 -7.715 0.743 1.00 98.69 541 PHE A N 1
ATOM 4293 C CA . PHE A 1 541 ? -4.549 -8.387 0.151 1.00 98.69 541 PHE A CA 1
ATOM 4294 C C . PHE A 1 541 ? -5.083 -9.342 -0.913 1.00 98.69 541 PHE A C 1
ATOM 4296 O O . PHE A 1 541 ? -6.018 -10.096 -0.634 1.00 98.69 541 PHE A O 1
ATOM 4303 N N . ASP A 1 542 ? -4.500 -9.325 -2.108 1.00 98.06 542 ASP A N 1
ATOM 4304 C CA . ASP A 1 542 ? -4.944 -10.156 -3.226 1.00 98.06 542 ASP A CA 1
ATOM 4305 C C . ASP A 1 542 ? -3.765 -10.611 -4.084 1.00 98.06 542 ASP A C 1
ATOM 4307 O O . ASP A 1 542 ? -2.911 -9.809 -4.476 1.00 98.06 542 ASP A O 1
ATOM 4311 N N . HIS A 1 543 ? -3.779 -11.888 -4.443 1.00 97.81 543 HIS A N 1
ATOM 4312 C CA . HIS A 1 543 ? -2.960 -12.432 -5.515 1.00 97.81 543 HIS A CA 1
ATOM 4313 C C . HIS A 1 543 ? -3.651 -12.223 -6.863 1.00 97.81 543 HIS A C 1
ATOM 4315 O O . HIS A 1 543 ? -4.828 -12.534 -7.015 1.00 97.81 543 HIS A O 1
ATOM 4321 N N . HIS A 1 544 ? -2.940 -11.688 -7.853 1.00 96.25 544 HIS A N 1
ATOM 4322 C CA . HIS A 1 544 ? -3.495 -11.260 -9.140 1.00 96.25 544 HIS A CA 1
ATOM 4323 C C . HIS A 1 544 ? -3.032 -12.135 -10.305 1.00 96.25 544 HIS A C 1
ATOM 4325 O O . HIS A 1 544 ? -1.965 -12.748 -10.287 1.00 96.25 544 HIS A O 1
ATOM 4331 N N . THR A 1 545 ? -3.858 -12.201 -11.349 1.00 95.25 545 THR A N 1
ATOM 4332 C CA . THR A 1 545 ? -3.432 -12.691 -12.669 1.00 95.25 545 THR A CA 1
ATOM 4333 C C . THR A 1 545 ? -2.462 -11.706 -13.320 1.00 95.25 545 THR A C 1
ATOM 4335 O O . THR A 1 545 ? -2.657 -10.498 -13.178 1.00 95.25 545 THR A O 1
ATOM 4338 N N . GLY A 1 546 ? -1.518 -12.196 -14.125 1.00 92.81 546 GLY A N 1
ATOM 4339 C CA . GLY A 1 546 ? -0.485 -11.369 -14.743 1.00 92.81 546 GLY A CA 1
ATOM 4340 C C . GLY A 1 546 ? -1.044 -10.328 -15.710 1.00 92.81 546 GLY A C 1
ATOM 4341 O O . GLY A 1 546 ? -1.821 -10.651 -16.623 1.00 92.81 546 GLY A O 1
ATOM 4342 N N . LEU A 1 547 ? -0.616 -9.077 -15.539 1.00 90.38 547 LEU A N 1
ATOM 4343 C CA . LEU A 1 547 ? -0.896 -7.979 -16.463 1.00 90.38 547 LEU A CA 1
ATOM 4344 C C . LEU A 1 547 ? 0.179 -7.934 -17.552 1.00 90.38 547 LEU A C 1
ATOM 4346 O O . LEU A 1 547 ? -0.144 -7.950 -18.746 1.00 90.38 547 LEU A O 1
ATOM 4350 N N . PHE A 1 548 ? 1.445 -7.934 -17.132 1.00 93.62 548 PHE A N 1
ATOM 4351 C CA . PHE A 1 548 ? 2.614 -7.958 -18.010 1.00 93.62 548 PHE A CA 1
ATOM 4352 C C . PHE A 1 548 ? 3.190 -9.369 -18.173 1.00 93.62 548 PHE A C 1
ATOM 4354 O O . PHE A 1 548 ? 3.711 -9.704 -19.239 1.00 93.62 548 PHE A O 1
ATOM 4361 N N . LEU A 1 549 ? 3.043 -10.222 -17.161 1.00 95.25 549 LEU A N 1
ATOM 4362 C CA . LEU A 1 549 ? 3.334 -11.649 -17.248 1.00 95.25 549 LEU A CA 1
ATOM 4363 C C . LEU A 1 549 ? 2.166 -12.408 -17.894 1.00 95.25 549 LEU A C 1
ATOM 4365 O O . LEU A 1 549 ? 1.065 -11.887 -18.075 1.00 95.25 549 LEU A O 1
ATOM 4369 N N . THR A 1 550 ? 2.409 -13.642 -18.330 1.00 95.88 550 THR A N 1
ATOM 4370 C CA . THR A 1 550 ? 1.452 -14.425 -19.135 1.00 95.88 550 THR A CA 1
ATOM 4371 C C . THR A 1 550 ? 0.527 -15.335 -18.325 1.00 95.88 550 THR A C 1
ATOM 4373 O O . THR A 1 550 ? -0.362 -15.952 -18.919 1.00 95.88 550 THR A O 1
ATOM 4376 N N . ASN A 1 551 ? 0.691 -15.419 -16.998 1.00 94.38 551 ASN A N 1
ATOM 4377 C CA . ASN A 1 551 ? -0.172 -16.238 -16.148 1.00 94.38 551 ASN A CA 1
ATOM 4378 C C . ASN A 1 551 ? -1.622 -15.752 -16.216 1.00 94.38 551 ASN A C 1
ATOM 4380 O O . ASN A 1 551 ? -1.914 -14.573 -16.025 1.00 94.38 551 ASN A O 1
ATOM 4384 N N . LYS A 1 552 ? -2.527 -16.690 -16.503 1.00 93.31 552 LYS A N 1
ATOM 4385 C CA . LYS A 1 552 ? -3.973 -16.440 -16.550 1.00 93.31 552 LYS A CA 1
ATOM 4386 C C . LYS A 1 552 ? -4.640 -16.621 -15.198 1.00 93.31 552 LYS A C 1
ATOM 4388 O O . LYS A 1 552 ? -5.690 -16.046 -14.981 1.00 93.31 552 LYS A O 1
ATOM 4393 N N . GLU A 1 553 ? -4.030 -17.420 -14.334 1.00 93.81 553 GLU A N 1
ATOM 4394 C CA . GLU A 1 553 ? -4.482 -17.645 -12.969 1.00 93.81 553 GLU A CA 1
ATOM 4395 C C . GLU A 1 553 ? -3.726 -16.712 -12.024 1.00 93.81 553 GLU A C 1
ATOM 4397 O O . GLU A 1 553 ? -2.598 -16.285 -12.310 1.00 93.81 553 GLU A O 1
ATOM 4402 N N . ALA A 1 554 ? -4.369 -16.380 -10.908 1.00 95.44 554 ALA A N 1
ATOM 4403 C CA . ALA A 1 554 ? -3.728 -15.650 -9.833 1.00 95.44 554 ALA A CA 1
ATOM 4404 C C . ALA A 1 554 ? -2.624 -16.513 -9.222 1.00 95.44 554 ALA A C 1
ATOM 4406 O O . ALA A 1 554 ? -2.855 -17.681 -8.920 1.00 95.44 554 ALA A O 1
ATOM 4407 N N . LEU A 1 555 ? -1.428 -15.946 -9.064 1.00 94.00 555 LEU A N 1
ATOM 4408 C CA . LEU A 1 555 ? -0.254 -16.670 -8.575 1.00 94.00 555 LEU A CA 1
ATOM 4409 C C . LEU A 1 555 ? 0.507 -15.841 -7.534 1.00 94.00 555 LEU A C 1
ATOM 4411 O O . LEU A 1 555 ? 0.454 -14.606 -7.585 1.00 94.00 555 LEU A O 1
ATOM 4415 N N . PRO A 1 556 ? 1.251 -16.490 -6.615 1.00 92.06 556 PRO A N 1
ATOM 4416 C CA . PRO A 1 556 ? 1.865 -15.847 -5.456 1.00 92.06 556 PRO A CA 1
ATOM 4417 C C . PRO A 1 556 ? 3.160 -15.093 -5.798 1.00 92.06 556 PRO A C 1
ATOM 4419 O O . PRO A 1 556 ? 4.177 -15.210 -5.116 1.00 92.06 556 PRO A O 1
ATOM 4422 N N . PHE A 1 557 ? 3.136 -14.358 -6.909 1.00 94.44 557 PHE A N 1
ATOM 4423 C CA . PHE A 1 557 ? 4.175 -13.432 -7.349 1.00 94.44 557 PHE A CA 1
ATOM 4424 C C . PHE A 1 557 ? 3.609 -12.160 -7.994 1.00 94.44 557 PHE A C 1
ATOM 4426 O O . PHE A 1 557 ? 4.380 -11.287 -8.378 1.00 94.44 557 PHE A O 1
ATOM 4433 N N . HIS A 1 558 ? 2.285 -12.022 -8.108 1.00 97.06 558 HIS A N 1
ATOM 4434 C CA . HIS A 1 558 ? 1.629 -10.758 -8.437 1.00 97.06 558 HIS A CA 1
ATOM 4435 C C . HIS A 1 558 ? 0.721 -10.393 -7.269 1.00 97.06 558 HIS A C 1
ATOM 4437 O O . HIS A 1 558 ? -0.336 -10.989 -7.100 1.00 97.06 558 HIS A O 1
ATOM 4443 N N . ILE A 1 559 ? 1.172 -9.475 -6.418 1.00 97.56 559 ILE A N 1
ATOM 4444 C CA . ILE A 1 559 ? 0.506 -9.148 -5.150 1.00 97.56 559 ILE A CA 1
ATOM 4445 C C . ILE A 1 559 ? 0.048 -7.705 -5.192 1.00 97.56 559 ILE A C 1
ATOM 4447 O O . ILE A 1 559 ? 0.846 -6.827 -5.519 1.00 97.56 559 ILE A O 1
ATOM 4451 N N . HIS A 1 560 ? -1.198 -7.458 -4.799 1.00 98.06 560 HIS A N 1
ATOM 4452 C CA . HIS A 1 560 ? -1.736 -6.130 -4.518 1.00 98.06 560 HIS A CA 1
ATOM 4453 C C . HIS A 1 560 ? -2.187 -6.052 -3.060 1.00 98.06 560 HIS A C 1
ATOM 4455 O O . HIS A 1 560 ? -2.768 -6.992 -2.520 1.00 98.06 560 HIS A O 1
ATOM 4461 N N . THR A 1 561 ? -1.935 -4.908 -2.435 1.00 98.31 561 THR A N 1
ATOM 4462 C CA . THR A 1 561 ? -2.385 -4.571 -1.086 1.00 98.31 561 THR A CA 1
ATOM 4463 C C . THR A 1 561 ? -3.007 -3.184 -1.085 1.00 98.31 561 THR A C 1
ATOM 4465 O O . THR A 1 561 ? -2.599 -2.296 -1.845 1.00 98.31 561 THR A O 1
ATOM 4468 N N . LEU A 1 562 ? -4.003 -2.994 -0.227 1.00 98.00 562 LEU A N 1
ATOM 4469 C CA . LEU A 1 562 ? -4.821 -1.794 -0.251 1.00 98.00 562 LEU A CA 1
ATOM 4470 C C . LEU A 1 562 ? -5.244 -1.380 1.153 1.00 98.00 562 LEU A C 1
ATOM 4472 O O . LEU A 1 562 ? -5.588 -2.226 1.974 1.00 98.00 562 LEU A O 1
ATOM 4476 N N . ILE A 1 563 ? -5.241 -0.073 1.417 1.00 98.75 563 ILE A N 1
ATOM 4477 C CA . ILE A 1 563 ? -5.662 0.513 2.691 1.00 98.75 563 ILE A CA 1
ATOM 4478 C C . ILE A 1 563 ? -6.636 1.651 2.417 1.00 98.75 563 ILE A C 1
ATOM 4480 O O . ILE A 1 563 ? -6.311 2.600 1.700 1.00 98.75 563 ILE A O 1
ATOM 4484 N N . ARG A 1 564 ? -7.813 1.585 3.035 1.00 98.75 564 ARG A N 1
ATOM 4485 C CA . ARG A 1 564 ? -8.827 2.647 3.024 1.00 98.75 564 ARG A CA 1
ATOM 4486 C C . ARG A 1 564 ? -9.205 3.032 4.443 1.00 98.75 564 ARG A C 1
ATOM 4488 O O . ARG A 1 564 ? -9.145 2.216 5.365 1.00 98.75 564 ARG A O 1
ATOM 4495 N N . THR A 1 565 ? -9.682 4.258 4.588 1.00 98.44 565 THR A N 1
ATOM 4496 C CA . THR A 1 565 ? -10.354 4.762 5.783 1.00 98.44 565 THR A CA 1
ATOM 4497 C C . THR A 1 565 ? -11.836 4.980 5.442 1.00 98.44 565 THR A C 1
ATOM 4499 O O . THR A 1 565 ? -12.184 6.030 4.891 1.00 98.44 565 THR A O 1
ATOM 4502 N N . PRO A 1 566 ? -12.712 3.987 5.717 1.00 98.31 566 PRO A N 1
ATOM 4503 C CA . PRO A 1 566 ? -14.144 4.067 5.429 1.00 98.31 566 PRO A CA 1
ATOM 4504 C C . PRO A 1 566 ? -14.837 5.238 6.132 1.00 98.31 566 PRO A C 1
ATOM 4506 O O . PRO A 1 566 ? -14.258 5.917 6.979 1.00 98.31 566 PRO A O 1
ATOM 4509 N N . ASN A 1 567 ? -16.110 5.455 5.800 1.00 98.25 567 ASN A N 1
ATOM 4510 C CA . ASN A 1 567 ? -16.971 6.473 6.405 1.00 98.25 567 ASN A CA 1
ATOM 4511 C C . ASN A 1 567 ? -16.418 7.905 6.281 1.00 98.25 567 ASN A C 1
ATOM 4513 O O . ASN A 1 567 ? -16.547 8.725 7.189 1.00 98.25 567 ASN A O 1
ATOM 4517 N N . GLY A 1 568 ? -15.821 8.207 5.126 1.00 95.81 568 GLY A N 1
ATOM 4518 C CA . GLY A 1 568 ? -15.590 9.580 4.677 1.00 95.81 568 GLY A CA 1
ATOM 4519 C C . GLY A 1 568 ? -14.270 10.216 5.097 1.00 95.81 568 GLY A C 1
ATOM 4520 O O . GLY A 1 568 ? -14.093 11.407 4.854 1.00 95.81 568 GLY A O 1
ATOM 4521 N N . ASN A 1 569 ? -13.323 9.468 5.673 1.00 97.25 569 ASN A N 1
ATOM 4522 C CA . ASN A 1 569 ? -12.044 10.050 6.094 1.00 97.25 569 ASN A CA 1
ATOM 4523 C C . ASN A 1 569 ? -10.822 9.639 5.259 1.00 97.25 569 ASN A C 1
ATOM 4525 O O . ASN A 1 569 ? -9.730 10.117 5.549 1.00 97.25 569 ASN A O 1
ATOM 4529 N N . ASP A 1 570 ? -10.975 8.868 4.174 1.00 97.50 570 ASP A N 1
ATOM 4530 C CA . ASP A 1 570 ? -9.961 8.882 3.106 1.00 97.50 570 ASP A CA 1
ATOM 4531 C C . ASP A 1 570 ? -9.680 10.328 2.657 1.00 97.50 570 ASP A C 1
ATOM 4533 O O . ASP A 1 570 ? -10.560 11.199 2.694 1.00 97.50 570 ASP A O 1
ATOM 4537 N N . TYR A 1 571 ? -8.425 10.595 2.286 1.00 97.44 571 TYR A N 1
ATOM 4538 C CA . TYR A 1 571 ? -7.898 11.931 1.985 1.00 97.44 571 TYR A CA 1
ATOM 4539 C C . TYR A 1 571 ? -8.016 12.940 3.146 1.00 97.44 571 TYR A C 1
ATOM 4541 O O . TYR A 1 571 ? -7.862 14.146 2.945 1.00 97.44 571 TYR A O 1
ATOM 4549 N N . GLY A 1 572 ? -8.315 12.485 4.368 1.00 96.50 572 GLY A N 1
ATOM 4550 C CA . GLY A 1 572 ? -8.542 13.348 5.530 1.00 96.50 572 GLY A CA 1
ATOM 4551 C C . GLY A 1 572 ? -9.781 14.240 5.412 1.00 96.50 572 GLY A C 1
ATOM 4552 O O . GLY A 1 572 ? -9.866 15.257 6.103 1.00 96.50 572 GLY A O 1
ATOM 4553 N N . LYS A 1 573 ? -10.736 13.908 4.528 1.00 96.56 573 LYS A N 1
ATOM 4554 C CA . LYS A 1 573 ? -11.887 14.775 4.215 1.00 96.56 573 LYS A CA 1
ATOM 4555 C C . LYS A 1 573 ? -12.757 15.078 5.435 1.00 96.56 573 LYS A C 1
ATOM 4557 O O . LYS A 1 573 ? -13.246 16.200 5.548 1.00 96.56 573 LYS A O 1
ATOM 4562 N N . GLU A 1 574 ? -12.900 14.142 6.369 1.00 96.62 574 GLU A N 1
ATOM 4563 C CA . GLU A 1 574 ? -13.662 14.377 7.599 1.00 96.62 574 GLU A CA 1
ATOM 4564 C C . GLU A 1 574 ? -12.936 15.348 8.546 1.00 96.62 574 GLU A C 1
ATOM 4566 O O . GLU A 1 574 ? -13.564 16.246 9.109 1.00 96.62 574 GLU A O 1
ATOM 4571 N N . TYR A 1 575 ? -11.606 15.261 8.660 1.00 95.56 575 TYR A N 1
ATOM 4572 C CA . TYR A 1 575 ? -10.820 16.251 9.408 1.00 95.56 575 TYR A CA 1
ATOM 4573 C C . TYR A 1 575 ? -10.874 17.641 8.765 1.00 95.56 575 TYR A C 1
ATOM 4575 O O . TYR A 1 575 ? -11.034 18.638 9.470 1.00 95.56 575 TYR A O 1
ATOM 4583 N N . ILE A 1 576 ? -10.807 17.717 7.433 1.00 96.12 576 ILE A N 1
ATOM 4584 C CA . ILE A 1 576 ? -10.936 18.974 6.681 1.00 96.12 576 ILE A CA 1
ATOM 4585 C C . ILE A 1 576 ? -12.325 19.594 6.890 1.00 96.12 576 ILE A C 1
ATOM 4587 O O . ILE A 1 576 ? -12.432 20.797 7.127 1.00 96.12 576 ILE A O 1
ATOM 4591 N N . ARG A 1 577 ? -13.394 18.784 6.862 1.00 95.75 577 ARG A N 1
ATOM 4592 C CA . ARG A 1 577 ? -14.764 19.243 7.142 1.00 95.75 577 ARG A CA 1
ATOM 4593 C C . ARG A 1 577 ? -14.860 19.867 8.536 1.00 95.75 577 ARG A C 1
ATOM 4595 O O . ARG A 1 577 ? -15.317 21.001 8.660 1.00 95.75 577 ARG A O 1
ATOM 4602 N N . GLN A 1 578 ? -14.379 19.164 9.564 1.00 96.06 578 GLN A N 1
ATOM 4603 C CA . GLN A 1 578 ? -14.375 19.668 10.943 1.00 96.06 578 GLN A CA 1
ATOM 4604 C C . GLN A 1 578 ? -13.529 20.940 11.095 1.00 96.06 578 GLN A C 1
ATOM 4606 O O . GLN A 1 578 ? -13.936 21.862 11.800 1.00 96.06 578 GLN A O 1
ATOM 4611 N N . TYR A 1 579 ? -12.378 21.022 10.420 1.00 95.38 579 TYR A N 1
ATOM 4612 C CA . TYR A 1 579 ? -11.538 22.222 10.408 1.00 95.38 579 TYR A CA 1
ATOM 4613 C C . TYR A 1 579 ? -12.289 23.431 9.836 1.00 95.38 579 TYR A C 1
ATOM 4615 O O . TYR A 1 579 ? -12.313 24.491 10.461 1.00 95.38 579 TYR A O 1
ATOM 4623 N N . ASN A 1 580 ? -12.953 23.261 8.690 1.00 94.88 580 ASN A N 1
ATOM 4624 C CA . ASN A 1 580 ? -13.720 24.325 8.045 1.00 94.88 580 ASN A CA 1
ATOM 4625 C C . ASN A 1 580 ? -14.909 24.781 8.905 1.00 94.88 580 ASN A C 1
ATOM 4627 O O . ASN A 1 580 ? -15.164 25.978 9.005 1.00 94.88 580 ASN A O 1
ATOM 4631 N N . GLU A 1 581 ? -15.597 23.860 9.584 1.00 95.19 581 GLU A N 1
ATOM 4632 C CA . GLU A 1 581 ? -16.677 24.195 10.527 1.00 95.19 581 GLU A CA 1
ATOM 4633 C C . GLU A 1 581 ? -16.170 24.989 11.735 1.00 95.19 581 GLU A C 1
ATOM 4635 O O . GLU A 1 581 ? -16.782 25.983 12.139 1.00 95.19 581 GLU A O 1
ATOM 4640 N N . GLN A 1 582 ? -15.021 24.596 12.294 1.00 93.06 582 GLN A N 1
ATOM 4641 C CA . GLN A 1 582 ? -14.381 25.333 13.384 1.00 93.06 582 GLN A CA 1
ATOM 4642 C C . GLN A 1 582 ? -13.895 26.715 12.934 1.00 93.06 582 GLN A C 1
ATOM 4644 O O . GLN A 1 582 ? -14.000 27.667 13.704 1.00 93.06 582 GLN A O 1
ATOM 4649 N N . ALA A 1 583 ? -13.374 26.841 11.710 1.00 89.00 583 ALA A N 1
ATOM 4650 C CA . ALA A 1 583 ? -12.939 28.112 11.140 1.00 89.00 583 ALA A CA 1
ATOM 4651 C C . ALA A 1 583 ? -14.125 29.055 10.885 1.00 89.00 583 ALA A C 1
ATOM 4653 O O . ALA A 1 583 ? -14.069 30.215 11.287 1.00 89.00 583 ALA A O 1
ATOM 4654 N N . ALA A 1 584 ? -15.219 28.546 10.310 1.00 89.75 584 ALA A N 1
ATOM 4655 C CA . ALA A 1 584 ? -16.449 29.305 10.085 1.00 89.75 584 ALA A CA 1
ATOM 4656 C C . ALA A 1 584 ? -17.112 29.765 11.392 1.00 89.75 584 ALA A C 1
ATOM 4658 O O . ALA A 1 584 ? -17.730 30.817 11.420 1.00 89.75 584 ALA A O 1
ATOM 4659 N N . SER A 1 585 ? -16.954 29.008 12.482 1.00 86.69 585 SER A N 1
ATOM 4660 C CA . SER A 1 585 ? -17.468 29.389 13.807 1.00 86.69 585 SER A CA 1
ATOM 4661 C C . SER A 1 585 ? -16.632 30.475 14.507 1.00 86.69 585 SER A C 1
ATOM 4663 O O . SER A 1 585 ? -17.061 31.009 15.528 1.00 86.69 585 SER A O 1
ATOM 4665 N N . ARG A 1 586 ? -15.413 30.752 14.020 1.00 78.50 586 ARG A N 1
ATOM 4666 C CA . ARG A 1 586 ? -14.499 31.782 14.553 1.00 78.50 586 ARG A CA 1
ATOM 4667 C C . ARG A 1 586 ? -14.525 33.085 13.744 1.00 78.50 586 ARG A C 1
ATOM 4669 O O . ARG A 1 586 ? -14.022 34.087 14.250 1.00 78.50 586 ARG A O 1
ATOM 4676 N N . ALA A 1 587 ? -15.017 33.030 12.506 1.00 65.56 587 ALA A N 1
ATOM 4677 C CA . ALA A 1 587 ? -15.217 34.171 11.614 1.00 65.56 587 ALA A CA 1
ATOM 4678 C C . ALA A 1 587 ? -16.567 34.836 11.902 1.00 65.56 587 ALA A C 1
ATOM 4680 O O . ALA A 1 587 ? -16.623 36.081 11.795 1.00 65.56 587 ALA A O 1
#

Organism: NCBI:txid1442369